Protein AF-A0A971L5E1-F1 (afdb_monomer)

Solvent-accessible surface area (backbone atoms only — not comparable to full-atom values): 22715 Å² total; per-residue (Å²): 130,87,77,64,53,75,28,42,37,50,71,47,79,47,76,32,24,49,73,76,76,32,51,41,47,62,50,49,28,54,58,68,31,31,83,95,31,54,86,52,80,28,72,75,48,69,54,69,46,54,74,58,79,73,54,94,43,67,69,58,48,29,46,50,39,60,70,50,38,57,49,85,36,69,54,27,36,36,40,40,36,60,46,72,64,86,52,59,68,68,59,47,50,52,52,48,50,54,48,50,60,59,70,32,30,42,91,85,80,56,31,42,18,32,35,40,36,21,35,32,24,41,80,89,78,64,35,80,28,30,34,43,35,40,29,38,50,44,37,54,82,84,68,76,45,57,63,80,43,40,48,38,69,57,30,90,91,48,56,74,81,26,6,42,50,64,64,75,76,51,71,66,53,44,50,51,52,51,49,52,51,35,52,49,54,26,50,54,54,34,51,53,30,47,77,70,61,43,57,57,35,54,36,45,79,65,72,74,79,87,85,72,84,70,42,76,59,68,45,77,64,54,45,49,51,54,58,70,65,66,63,85,46,68,63,59,51,44,52,49,51,50,54,48,52,55,50,51,54,48,55,47,57,53,53,50,54,53,50,52,48,54,51,50,53,51,50,51,60,56,66,68,58,68,78,76,81,73,83,76,82,79,83,83,82,85,86,85,88,86,90,90,83,89,81,87,85,83,86,83,87,84,87,86,87,89,90,88,80,84,85,76,80,85,77,79,79,84,74,87,75,85,58,74,68,67,57,52,53,55,50,54,49,51,51,52,50,52,53,51,51,51,53,49,53,51,52,50,50,54,50,53,51,52,50,52,51,51,51,52,52,52,52,54,54,67,73,65,65,77,90,81,80,84,84,80,87,81,83,87,134

Secondary structure (DSSP, 8-state):
-PPPPEEE--EEEEEE-GGGT--HHHHHHHHTT-GGGTT---EEEEEEE-PPTT-S-HHHHHHHHHHHS-TTS--EEEEEEE--TTS-HHHHHHHHHHHHHHHTB-TTT--EEEEEEEEE--TTT--S-EEEEEEEEEEE-S----HHHHTS---SSSGGGSPPPB---SHHHHHHHHHHHHHHHHHHHHHHHHHTT---EEETT----SS--SS----HHHHHHHHHTT--SHHHHHHHHHHHHHHHHHHHHHHHHHHHHHHHHHHHHHHS-PPPPPPPPPPPPPP----------------------PPP-PPPPPPPPPPHHHHHHHHHHHHHHHHHHHHHHHHHHHHHHHHHHHHHHHHHHHHT-------------

Mean predicted aligned error: 17.18 Å

Nearest PDB structures (foldseek):
  2ns6-assembly1_A  TM=8.583E-01  e=2.619E-15  Pseudomonas aeruginosa
  4ht4-assembly1_A  TM=7.214E-01  e=8.932E-09  Staphylococcus aureus
  8x5i-assembly1_B  TM=1.375E-01  e=2.615E+00  Bacillus cereus VD045
  8jqb-assembly1_D  TM=1.970E-01  e=6.848E+00  Bacillus cereus VD045
  8x5n-assembly1_B  TM=1.463E-01  e=3.533E+00  Bacillus cereus VD045

pLDDT: mean 73.47, std 22.01, range [30.3, 98.88]

Radius of gyration: 37.99 Å; Cα contacts (8 Å, |Δi|>4): 409; chains: 1; bounding box: 94×148×91 Å

Structure (mmCIF, N/CA/C/O backbone):
data_AF-A0A971L5E1-F1
#
_entry.id   AF-A0A971L5E1-F1
#
loop_
_atom_site.group_PDB
_atom_site.id
_atom_site.type_symbol
_atom_site.label_atom_id
_atom_site.label_alt_id
_atom_site.label_comp_id
_atom_site.label_asym_id
_atom_site.label_entity_id
_atom_site.label_seq_id
_atom_site.pdbx_PDB_ins_code
_atom_site.Cartn_x
_atom_site.Cartn_y
_atom_site.Cartn_z
_atom_site.occupancy
_atom_site.B_iso_or_equiv
_atom_site.auth_seq_id
_atom_site.auth_comp_id
_atom_site.auth_asym_id
_atom_site.auth_atom_id
_atom_site.pdbx_PDB_model_num
ATOM 1 N N . MET A 1 1 ? 30.028 -12.897 -9.255 1.00 38.03 1 MET A N 1
ATOM 2 C CA . MET A 1 1 ? 28.553 -12.871 -9.145 1.00 38.03 1 MET A CA 1
ATOM 3 C C . MET A 1 1 ? 28.079 -11.544 -9.712 1.00 38.03 1 MET A C 1
ATOM 5 O O . MET A 1 1 ? 28.410 -10.514 -9.139 1.00 38.03 1 MET A O 1
ATOM 9 N N . SER A 1 2 ? 27.428 -11.544 -10.879 1.00 39.53 2 SER A N 1
ATOM 10 C CA . SER A 1 2 ? 26.847 -10.317 -11.443 1.00 39.53 2 SER A CA 1
ATOM 11 C C . SER A 1 2 ? 25.752 -9.845 -10.485 1.00 39.53 2 SER A C 1
ATOM 13 O O . SER A 1 2 ? 24.862 -10.624 -10.151 1.00 39.53 2 SER A O 1
ATOM 15 N N . LYS A 1 3 ? 25.873 -8.628 -9.943 1.00 54.69 3 LYS A N 1
ATOM 16 C CA . LYS A 1 3 ? 24.846 -8.066 -9.061 1.00 54.69 3 LYS A CA 1
ATOM 17 C C . LYS A 1 3 ? 23.617 -7.780 -9.921 1.00 54.69 3 LYS A C 1
ATOM 19 O O . LYS A 1 3 ? 23.699 -6.971 -10.840 1.00 54.69 3 LYS A O 1
ATOM 24 N N . ASN A 1 4 ? 22.509 -8.456 -9.627 1.00 53.34 4 ASN A N 1
ATOM 25 C CA . ASN A 1 4 ? 21.219 -8.186 -10.252 1.00 53.34 4 ASN A CA 1
ATOM 26 C C . ASN A 1 4 ? 20.882 -6.696 -10.114 1.00 53.34 4 ASN A C 1
ATOM 28 O O . ASN A 1 4 ? 21.012 -6.147 -9.011 1.00 53.34 4 ASN A O 1
ATOM 32 N N . PRO A 1 5 ? 20.491 -6.021 -11.203 1.00 58.22 5 PRO A N 1
ATOM 33 C CA . PRO A 1 5 ? 20.280 -4.592 -11.156 1.00 58.22 5 PRO A CA 1
ATOM 34 C C . PRO A 1 5 ? 19.004 -4.275 -10.360 1.00 58.22 5 PRO A C 1
ATOM 36 O O . PRO A 1 5 ? 17.928 -4.832 -10.600 1.00 58.22 5 PRO A O 1
ATOM 39 N N . LYS A 1 6 ? 19.150 -3.402 -9.358 1.00 62.25 6 LYS A N 1
ATOM 40 C CA . LYS A 1 6 ? 18.051 -2.960 -8.497 1.00 62.25 6 LYS A CA 1
ATOM 41 C C . LYS A 1 6 ? 17.355 -1.754 -9.106 1.00 62.25 6 LYS A C 1
ATOM 43 O O . LYS A 1 6 ? 17.995 -0.831 -9.597 1.00 62.25 6 LYS A O 1
ATOM 48 N N . THR A 1 7 ? 16.040 -1.760 -9.008 1.00 60.38 7 THR A N 1
ATOM 49 C CA . THR A 1 7 ? 15.142 -0.723 -9.491 1.00 60.38 7 THR A CA 1
ATOM 50 C C . THR A 1 7 ? 14.460 -0.069 -8.298 1.00 60.38 7 THR A C 1
ATOM 52 O O . THR A 1 7 ? 14.102 -0.739 -7.325 1.00 60.38 7 THR A O 1
ATOM 55 N N . THR A 1 8 ? 14.312 1.253 -8.332 1.00 58.78 8 THR A N 1
ATOM 56 C CA . THR A 1 8 ? 13.736 1.973 -7.190 1.00 58.78 8 THR A CA 1
ATOM 57 C C . THR A 1 8 ? 12.223 1.907 -7.267 1.00 58.78 8 THR A C 1
ATOM 59 O O . THR A 1 8 ? 11.685 2.504 -8.174 1.00 58.78 8 THR A O 1
ATOM 62 N N . ALA A 1 9 ? 11.505 1.279 -6.344 1.00 70.50 9 ALA A N 1
ATOM 63 C CA . ALA A 1 9 ? 10.036 1.321 -6.326 1.00 70.50 9 ALA A CA 1
ATOM 64 C C . ALA A 1 9 ? 9.534 2.196 -5.166 1.00 70.50 9 ALA A C 1
ATOM 66 O O . ALA A 1 9 ? 10.263 2.423 -4.196 1.00 70.50 9 ALA A O 1
ATOM 67 N N . TYR A 1 10 ? 8.317 2.740 -5.263 1.00 81.75 10 TYR A N 1
ATOM 68 C CA . TYR A 1 10 ? 7.800 3.678 -4.267 1.00 81.75 10 TYR A CA 1
ATOM 69 C C . TYR A 1 10 ? 6.634 3.126 -3.439 1.00 81.75 10 TYR A C 1
ATOM 71 O O . TYR A 1 10 ? 5.693 2.527 -3.948 1.00 81.75 10 TYR A O 1
ATOM 79 N N . VAL A 1 11 ? 6.688 3.388 -2.129 1.00 86.56 11 VAL A N 1
ATOM 80 C CA . VAL A 1 11 ? 5.561 3.222 -1.204 1.00 86.56 11 VAL A CA 1
ATOM 81 C C . VAL A 1 11 ? 5.294 4.562 -0.533 1.00 86.56 11 VAL A C 1
ATOM 83 O O . VAL A 1 11 ? 6.176 5.111 0.137 1.00 86.56 11 VAL A O 1
ATOM 86 N N . ARG A 1 12 ? 4.069 5.078 -0.668 1.00 88.25 12 ARG A N 1
ATOM 87 C CA . ARG A 1 12 ? 3.572 6.214 0.122 1.00 88.25 12 ARG A CA 1
ATOM 88 C C . ARG A 1 12 ? 2.619 5.722 1.185 1.00 88.25 12 ARG A C 1
ATOM 90 O O . ARG A 1 12 ? 1.720 4.941 0.903 1.00 88.25 12 ARG A O 1
ATOM 97 N N . VAL A 1 13 ? 2.747 6.287 2.378 1.00 92.62 13 VAL A N 1
ATOM 98 C CA . VAL A 1 13 ? 1.815 6.045 3.475 1.00 92.62 13 VAL A CA 1
ATOM 99 C C . VAL A 1 13 ? 1.166 7.362 3.876 1.00 92.62 13 VAL A C 1
ATOM 101 O O . VAL A 1 13 ? 1.862 8.307 4.240 1.00 92.62 13 VAL A O 1
ATOM 104 N N . THR A 1 14 ? -0.164 7.434 3.819 1.00 93.88 14 THR A N 1
ATOM 105 C CA . THR A 1 14 ? -0.931 8.649 4.141 1.00 93.88 14 THR A CA 1
ATOM 106 C C . THR A 1 14 ? -2.005 8.348 5.178 1.00 93.88 14 THR A C 1
ATOM 108 O O . THR A 1 14 ? -2.710 7.351 5.077 1.00 93.88 14 THR A O 1
ATOM 111 N N . ALA A 1 15 ? -2.145 9.209 6.187 1.00 95.06 15 ALA A N 1
ATOM 112 C CA . ALA A 1 15 ? -3.215 9.111 7.178 1.00 95.06 15 ALA A CA 1
ATOM 113 C C . ALA A 1 15 ? -4.373 10.052 6.819 1.00 95.06 15 ALA A C 1
ATOM 115 O O . ALA A 1 15 ? -4.159 11.251 6.641 1.00 95.06 15 ALA A O 1
ATOM 116 N N . GLY A 1 16 ? -5.594 9.523 6.773 1.00 95.62 16 GLY A N 1
ATOM 117 C CA . GLY A 1 16 ? -6.815 10.309 6.631 1.00 95.62 16 GLY A CA 1
ATOM 118 C C . GLY A 1 16 ? -7.362 10.736 7.988 1.00 95.62 16 GLY A C 1
ATOM 119 O O . GLY A 1 16 ? -7.570 9.899 8.865 1.00 95.62 16 GLY A O 1
ATOM 120 N N . GLN A 1 17 ? -7.595 12.036 8.175 1.00 94.94 17 GLN A N 1
ATOM 121 C CA . GLN A 1 17 ? -8.186 12.604 9.389 1.00 94.94 17 GLN A CA 1
ATOM 122 C C . GLN A 1 17 ? -9.290 13.593 9.017 1.00 94.94 17 GLN A C 1
ATOM 124 O O . GLN A 1 17 ? -9.082 14.462 8.164 1.00 94.94 17 GLN A O 1
ATOM 129 N N . LYS A 1 18 ? -10.425 13.524 9.720 1.00 93.69 18 LYS A N 1
ATOM 130 C CA . LYS A 1 18 ? -11.577 14.401 9.465 1.00 93.69 18 LYS A CA 1
ATOM 131 C C . LYS A 1 18 ? -11.258 15.871 9.712 1.00 93.69 18 LYS A C 1
ATOM 133 O O . LYS A 1 18 ? -11.663 16.723 8.933 1.00 93.69 18 LYS A O 1
ATOM 138 N N . SER A 1 19 ? -10.461 16.174 10.736 1.00 93.88 19 SER A N 1
ATOM 139 C CA . SER A 1 19 ? -10.018 17.545 11.023 1.00 93.88 19 SER A CA 1
ATOM 140 C C . SER A 1 19 ? -9.143 18.166 9.931 1.00 93.88 19 SER A C 1
ATOM 142 O O . SER A 1 19 ? -8.978 19.381 9.911 1.00 93.88 19 SER A O 1
ATOM 144 N N . LYS A 1 20 ? -8.609 17.355 9.010 1.00 93.94 20 LYS A N 1
ATOM 145 C CA . LYS A 1 20 ? -7.872 17.801 7.819 1.00 93.94 20 LYS A CA 1
ATOM 146 C C . LYS A 1 20 ? -8.715 17.737 6.539 1.00 93.94 20 LYS A C 1
ATOM 148 O O . LYS A 1 20 ? -8.170 17.835 5.447 1.00 93.94 20 LYS A O 1
ATOM 153 N N . GLY A 1 21 ? -10.029 17.541 6.664 1.00 93.56 21 GLY A N 1
ATOM 154 C CA . GLY A 1 21 ? -10.948 17.447 5.529 1.00 93.56 21 GLY A CA 1
ATOM 155 C C . GLY A 1 21 ? -10.893 16.114 4.778 1.00 93.56 21 GLY A C 1
ATOM 156 O O . GLY A 1 21 ? -11.363 16.040 3.647 1.00 93.56 21 GLY A O 1
ATOM 157 N N . HIS A 1 22 ? -10.322 15.059 5.368 1.00 94.44 22 HIS A N 1
ATOM 158 C CA . HIS A 1 22 ? -10.293 13.728 4.759 1.00 94.44 22 HIS A CA 1
ATOM 159 C C . HIS A 1 22 ? -11.349 12.814 5.382 1.00 94.44 22 HIS A C 1
ATOM 161 O O . HIS A 1 22 ? -11.395 12.667 6.604 1.00 94.44 22 HIS A O 1
ATOM 167 N N . THR A 1 23 ? -12.134 12.150 4.536 1.00 96.62 23 THR A N 1
ATOM 168 C CA . THR A 1 23 ? -13.132 11.145 4.932 1.00 96.62 23 THR A CA 1
ATOM 169 C C . THR A 1 23 ? -12.812 9.800 4.276 1.00 96.62 23 THR A C 1
ATOM 171 O O . THR A 1 23 ? -12.255 9.754 3.171 1.00 96.62 23 THR A O 1
ATOM 174 N N . ALA A 1 24 ? -13.097 8.704 4.975 1.00 97.44 24 ALA A N 1
ATOM 175 C CA . ALA A 1 24 ? -12.885 7.351 4.482 1.00 97.44 24 ALA A CA 1
ATOM 176 C C . ALA A 1 24 ? -13.789 7.062 3.280 1.00 97.44 24 ALA A C 1
ATOM 178 O O . ALA A 1 24 ? -13.297 6.596 2.256 1.00 97.44 24 ALA A O 1
ATOM 179 N N . GLY A 1 25 ? -15.071 7.426 3.353 1.00 97.06 25 GLY A N 1
ATOM 180 C CA . GLY A 1 25 ? -16.035 7.249 2.271 1.00 97.06 25 GLY A CA 1
ATOM 181 C C . GLY A 1 25 ? -15.588 7.912 0.966 1.00 97.06 25 GLY A C 1
ATOM 182 O O . GLY A 1 25 ? -15.544 7.250 -0.069 1.00 97.06 25 GLY A O 1
ATOM 183 N N . GLN A 1 26 ? -15.150 9.180 1.004 1.00 96.75 26 GLN A N 1
ATOM 184 C CA . GLN A 1 26 ? -14.649 9.854 -0.204 1.00 96.75 26 GLN A CA 1
ATOM 185 C C . GLN A 1 26 ? -13.356 9.228 -0.731 1.00 96.75 26 GLN A C 1
ATOM 187 O O . GLN A 1 26 ? -13.166 9.164 -1.945 1.00 96.75 26 GLN A O 1
ATOM 192 N N . LYS A 1 27 ? -12.455 8.772 0.151 1.00 98.12 27 LYS A N 1
ATOM 193 C CA . LYS A 1 27 ? -11.235 8.072 -0.274 1.00 98.12 27 LYS A CA 1
ATOM 194 C C . LYS A 1 27 ? -11.577 6.756 -0.974 1.00 98.12 27 LYS A C 1
ATOM 196 O O . LYS A 1 27 ? -11.005 6.485 -2.027 1.00 98.12 27 LYS A O 1
ATOM 201 N N . ILE A 1 28 ? -12.510 5.977 -0.433 1.00 98.50 28 ILE A N 1
ATOM 202 C CA . ILE A 1 28 ? -12.996 4.743 -1.056 1.00 98.50 28 ILE A CA 1
ATOM 203 C C . ILE A 1 28 ? -13.626 5.030 -2.415 1.00 98.50 28 ILE A C 1
ATOM 205 O O . ILE A 1 28 ? -13.216 4.433 -3.408 1.00 98.50 28 ILE A O 1
ATOM 209 N N . ASP A 1 29 ? -14.548 5.990 -2.498 1.00 97.75 29 ASP A N 1
ATOM 210 C CA . ASP A 1 29 ? -15.163 6.353 -3.775 1.00 97.75 29 ASP A CA 1
ATOM 211 C C . ASP A 1 29 ? -14.103 6.826 -4.793 1.00 97.75 29 ASP A C 1
ATOM 213 O O . ASP A 1 29 ? -14.195 6.509 -5.978 1.00 97.75 29 ASP A O 1
ATOM 217 N N . TYR A 1 30 ? -13.054 7.527 -4.346 1.00 97.62 30 TYR A N 1
ATOM 218 C CA . TYR A 1 30 ? -11.946 7.955 -5.202 1.00 97.62 30 TYR A CA 1
ATOM 219 C C . TYR A 1 30 ? -11.146 6.783 -5.782 1.00 97.62 30 TYR A C 1
ATOM 221 O O . TYR A 1 30 ? -10.886 6.766 -6.992 1.00 97.62 30 TYR A O 1
ATOM 229 N N . ILE A 1 31 ? -10.745 5.817 -4.945 1.00 98.00 31 ILE A N 1
ATOM 230 C CA . ILE A 1 31 ? -9.944 4.672 -5.405 1.00 98.00 31 ILE A CA 1
ATOM 231 C C . ILE A 1 31 ? -10.792 3.697 -6.228 1.00 98.00 31 ILE A C 1
ATOM 233 O O . ILE A 1 31 ? -10.294 3.128 -7.188 1.00 98.00 31 ILE A O 1
ATOM 237 N N . LEU A 1 32 ? -12.086 3.558 -5.934 1.00 98.25 32 LEU A N 1
ATOM 238 C CA . LEU A 1 32 ? -12.987 2.667 -6.671 1.00 98.25 32 LEU A CA 1
ATOM 239 C C . LEU A 1 32 ? -13.618 3.324 -7.907 1.00 98.25 32 LEU A C 1
ATOM 241 O O . LEU A 1 32 ? -14.425 2.691 -8.582 1.00 98.25 32 LEU A O 1
ATOM 245 N N . ARG A 1 33 ? -13.295 4.592 -8.201 1.00 97.62 33 ARG A N 1
ATOM 246 C CA . ARG A 1 33 ? -13.917 5.372 -9.291 1.00 97.62 33 ARG A CA 1
ATOM 247 C C . ARG A 1 33 ? -15.447 5.412 -9.182 1.00 97.62 33 ARG A C 1
ATOM 249 O O . ARG A 1 33 ? -16.174 5.295 -10.163 1.00 97.62 33 ARG A O 1
ATOM 256 N N . GLN A 1 34 ? -15.953 5.585 -7.966 1.00 95.62 34 GLN A N 1
ATOM 257 C CA . GLN A 1 34 ? -17.381 5.641 -7.654 1.00 95.62 34 GLN A CA 1
ATOM 258 C C . GLN A 1 34 ? -17.829 7.074 -7.335 1.00 95.62 34 GLN A C 1
ATOM 260 O O . GLN A 1 34 ? -17.025 8.003 -7.233 1.00 95.62 34 GLN A O 1
ATOM 265 N N . GLY A 1 35 ? -19.147 7.275 -7.231 1.00 94.94 35 GLY A N 1
ATOM 266 C CA . GLY A 1 35 ? -19.740 8.577 -6.914 1.00 94.94 35 GLY A CA 1
ATOM 267 C C . GLY A 1 35 ? -19.268 9.697 -7.851 1.00 94.94 35 GLY A C 1
ATOM 268 O O . GLY A 1 35 ? -19.387 9.590 -9.073 1.00 94.94 35 GLY A O 1
ATOM 269 N N . ALA A 1 36 ? -18.704 10.757 -7.270 1.00 93.12 36 ALA A N 1
ATOM 270 C CA . ALA A 1 36 ? -18.175 11.908 -8.003 1.00 93.12 36 ALA A CA 1
ATOM 271 C C . ALA A 1 36 ? -16.959 11.575 -8.892 1.00 93.12 36 ALA A C 1
ATOM 273 O O . ALA A 1 36 ? -16.613 12.362 -9.769 1.00 93.12 36 ALA A O 1
ATOM 274 N N . PHE A 1 37 ? -16.318 10.418 -8.702 1.00 94.62 37 PHE A N 1
ATOM 275 C CA . PHE A 1 37 ? -15.079 10.029 -9.383 1.00 94.62 37 PHE A CA 1
ATOM 276 C C . PHE A 1 37 ? -15.283 9.044 -10.540 1.00 94.62 37 PHE A C 1
ATOM 278 O O . PHE A 1 37 ? -14.298 8.599 -11.122 1.00 94.62 37 PHE A O 1
ATOM 285 N N . LYS A 1 38 ? -16.534 8.748 -10.922 1.00 95.62 38 LYS A N 1
ATOM 286 C CA . LYS A 1 38 ? -16.877 7.859 -12.054 1.00 95.62 38 LYS A CA 1
ATOM 287 C C . LYS A 1 38 ? -16.303 8.289 -13.405 1.00 95.62 38 LYS A C 1
ATOM 289 O O . LYS A 1 38 ? -16.188 7.472 -14.303 1.00 95.62 38 LYS A O 1
ATOM 294 N N . HIS A 1 39 ? -15.966 9.569 -13.550 1.00 93.44 39 HIS A N 1
ATOM 295 C CA . HIS A 1 39 ? -15.365 10.128 -14.762 1.00 93.44 39 HIS A CA 1
ATOM 296 C C . HIS A 1 39 ? -13.853 9.867 -14.871 1.00 93.44 39 HIS A C 1
ATOM 298 O O . HIS A 1 39 ? -13.241 10.262 -15.858 1.00 93.44 39 HIS A O 1
ATOM 304 N N . LYS A 1 40 ? -13.221 9.303 -13.833 1.00 90.38 40 LYS A N 1
ATOM 305 C CA . LYS A 1 40 ? -11.793 8.985 -13.840 1.00 90.38 40 LYS A CA 1
ATOM 306 C C . LYS A 1 40 ? -11.593 7.534 -14.267 1.00 90.38 40 LYS A C 1
ATOM 308 O O . LYS A 1 40 ? -12.130 6.628 -13.636 1.00 90.38 40 LYS A O 1
ATOM 313 N N . ASP A 1 41 ? -10.736 7.334 -15.256 1.00 93.25 41 ASP A N 1
ATOM 314 C CA . ASP A 1 41 ? -10.382 6.008 -15.757 1.00 93.25 41 ASP A CA 1
ATOM 315 C C . ASP A 1 41 ? -9.293 5.324 -14.908 1.00 93.25 41 ASP A C 1
ATOM 317 O O . ASP A 1 41 ? -8.817 5.841 -13.886 1.00 93.25 41 ASP A O 1
ATOM 321 N N . GLY A 1 42 ? -8.883 4.140 -15.361 1.00 93.94 42 GLY A N 1
ATOM 322 C CA . GLY A 1 42 ? -7.679 3.458 -14.897 1.00 93.94 42 GLY A CA 1
ATOM 323 C C . GLY A 1 42 ? -7.878 2.509 -13.723 1.00 93.94 42 GLY A C 1
ATOM 324 O O . GLY A 1 42 ? -6.889 2.001 -13.219 1.00 93.94 42 GLY A O 1
ATOM 325 N N . LEU A 1 43 ? -9.113 2.245 -13.284 1.00 97.88 43 LEU A N 1
ATOM 326 C CA . LEU A 1 43 ? -9.386 1.142 -12.358 1.00 97.88 43 LEU A CA 1
ATOM 327 C C . LEU A 1 43 ? -9.267 -0.192 -13.101 1.00 97.88 43 LEU A C 1
ATOM 329 O O . LEU A 1 43 ? -9.979 -0.408 -14.078 1.00 97.88 43 LEU A O 1
ATOM 333 N N . VAL A 1 44 ? -8.389 -1.073 -12.625 1.00 97.81 44 VAL A N 1
ATOM 334 C CA . VAL A 1 44 ? -8.173 -2.410 -13.198 1.00 97.81 44 VAL A CA 1
ATOM 335 C C . VAL A 1 44 ? -8.894 -3.470 -12.377 1.00 97.81 44 VAL A C 1
ATOM 337 O O . VAL A 1 44 ? -9.631 -4.283 -12.922 1.00 97.81 44 VAL A O 1
ATOM 340 N N . ALA A 1 45 ? -8.696 -3.443 -11.062 1.00 98.44 45 ALA A N 1
ATOM 341 C CA . ALA A 1 45 ? -9.309 -4.376 -10.128 1.00 98.44 45 ALA A CA 1
ATOM 342 C C . ALA A 1 45 ? -9.543 -3.693 -8.783 1.00 98.44 45 ALA A C 1
ATOM 344 O O . ALA A 1 45 ? -8.914 -2.682 -8.463 1.00 98.44 45 ALA A O 1
ATOM 345 N N . SER A 1 46 ? -10.429 -4.265 -7.980 1.00 98.62 46 SER A N 1
ATOM 346 C CA . SER A 1 46 ? -10.677 -3.828 -6.612 1.00 98.62 46 SER A CA 1
ATOM 347 C C . SER A 1 46 ? -11.139 -4.992 -5.762 1.00 98.62 46 SER A C 1
ATOM 349 O O . SER A 1 46 ? -11.824 -5.878 -6.269 1.00 98.62 46 SER A O 1
ATOM 351 N N . GLY A 1 47 ? -10.853 -4.926 -4.470 1.00 98.56 47 GLY A N 1
ATOM 352 C CA . GLY A 1 47 ? -11.303 -5.915 -3.506 1.00 98.56 47 GLY A CA 1
ATOM 353 C C . GLY A 1 47 ? -11.432 -5.32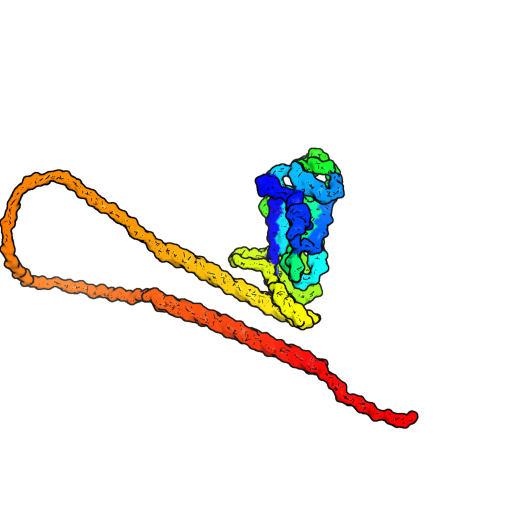1 -2.112 1.00 98.56 47 GLY A C 1
ATOM 354 O O . GLY A 1 47 ? -11.149 -4.144 -1.868 1.00 98.56 47 GLY A O 1
ATOM 355 N N . ALA A 1 48 ? -11.918 -6.144 -1.197 1.00 98.75 48 ALA A N 1
ATOM 356 C CA . ALA A 1 48 ? -12.230 -5.760 0.164 1.00 98.75 48 ALA A CA 1
ATOM 357 C C . ALA A 1 48 ? -12.117 -6.980 1.070 1.00 98.75 48 ALA A C 1
ATOM 359 O O . ALA A 1 48 ? -12.448 -8.086 0.655 1.00 98.75 48 ALA A O 1
ATOM 360 N N . GLY A 1 49 ? -11.721 -6.776 2.321 1.00 98.56 49 GLY A N 1
ATOM 361 C CA . GLY A 1 49 ? -11.604 -7.879 3.265 1.00 98.56 49 GLY A CA 1
ATOM 362 C C . GLY A 1 49 ? -11.701 -7.431 4.710 1.00 98.56 49 GLY A C 1
ATOM 363 O O . GLY A 1 49 ? -11.799 -6.235 5.011 1.00 98.56 49 GLY A O 1
ATOM 364 N N . ASN A 1 50 ? -11.706 -8.420 5.604 1.00 98.31 50 ASN A N 1
ATOM 365 C CA . ASN A 1 50 ? -11.747 -8.225 7.051 1.00 98.31 50 ASN A CA 1
ATOM 366 C C . ASN A 1 50 ? -12.893 -7.297 7.500 1.00 98.31 50 ASN A C 1
ATOM 368 O O . ASN A 1 50 ? -12.682 -6.412 8.330 1.00 98.31 50 ASN A O 1
ATOM 372 N N . LEU A 1 51 ? -14.097 -7.456 6.940 1.00 97.69 51 LEU A N 1
ATOM 373 C CA . LEU A 1 51 ? -15.266 -6.738 7.450 1.00 97.69 51 LEU A CA 1
ATOM 374 C C . LEU A 1 51 ? -15.541 -7.215 8.887 1.00 97.69 51 LEU A C 1
ATOM 376 O O . LEU A 1 51 ? -15.668 -8.424 9.082 1.00 97.69 51 LEU A O 1
ATOM 380 N N . PRO A 1 52 ? -15.587 -6.330 9.898 1.00 96.06 52 PRO A N 1
ATOM 381 C CA . PRO A 1 52 ? -15.901 -6.761 11.253 1.00 96.06 52 PRO A CA 1
ATOM 382 C C . PRO A 1 52 ? -17.358 -7.216 11.362 1.00 96.06 52 PRO A C 1
ATOM 384 O O . PRO A 1 52 ? -18.226 -6.721 10.641 1.00 96.06 52 PRO A O 1
ATOM 387 N N . ASN A 1 53 ? -17.633 -8.116 12.304 1.00 92.00 53 ASN A N 1
ATOM 388 C CA . ASN A 1 53 ? -19.004 -8.503 12.637 1.00 92.00 53 ASN A CA 1
ATOM 389 C C . ASN A 1 53 ? -19.826 -7.276 13.070 1.00 92.00 53 ASN A C 1
ATOM 391 O O . ASN A 1 53 ? -19.285 -6.337 13.657 1.00 92.00 53 ASN A O 1
ATOM 395 N N . GLY A 1 54 ? -21.127 -7.300 12.778 1.00 91.38 54 GLY A N 1
ATOM 396 C CA . GLY A 1 54 ? -22.053 -6.196 13.053 1.00 91.38 54 GLY A CA 1
ATOM 397 C C . GLY A 1 54 ? -22.188 -5.183 11.911 1.00 91.38 54 GLY A C 1
ATOM 398 O O . GLY A 1 54 ? -23.076 -4.341 11.965 1.00 91.38 54 GLY A O 1
ATOM 399 N N . PHE A 1 55 ? -21.360 -5.271 10.864 1.00 95.88 55 PHE A N 1
ATOM 400 C CA . PHE A 1 55 ? -21.481 -4.438 9.666 1.00 95.88 55 PHE A CA 1
ATOM 401 C C . PHE A 1 55 ? -22.037 -5.241 8.486 1.00 95.88 55 PHE A C 1
ATOM 403 O O . PHE A 1 55 ? -21.583 -6.348 8.209 1.00 95.88 55 PHE A O 1
ATOM 410 N N . ASP A 1 56 ? -22.962 -4.644 7.739 1.00 96.19 56 ASP A N 1
ATOM 411 C CA . ASP A 1 56 ? -23.601 -5.241 6.563 1.00 96.19 56 ASP A CA 1
ATOM 412 C C . ASP A 1 56 ? -22.646 -5.316 5.365 1.00 96.19 56 ASP A C 1
ATOM 414 O O . ASP A 1 56 ? -22.696 -6.242 4.558 1.00 96.19 56 ASP A O 1
ATOM 418 N N . ASN A 1 57 ? -21.807 -4.290 5.193 1.00 97.50 57 ASN A N 1
ATOM 419 C CA . ASN A 1 57 ? -20.839 -4.186 4.103 1.00 97.50 57 ASN A CA 1
ATOM 420 C C . ASN A 1 57 ? -19.776 -3.113 4.394 1.00 97.50 57 ASN A C 1
ATOM 422 O O . ASN A 1 57 ? -19.937 -2.255 5.267 1.00 97.50 57 ASN A O 1
ATOM 426 N N . HIS A 1 58 ? -18.695 -3.100 3.608 1.00 98.19 58 HIS A N 1
ATOM 427 C CA . HIS A 1 58 ? -17.624 -2.110 3.764 1.00 98.19 58 HIS A CA 1
ATOM 428 C C . HIS A 1 58 ? -18.092 -0.668 3.564 1.00 98.19 58 HIS A C 1
ATOM 430 O O . HIS A 1 58 ? -17.565 0.224 4.220 1.00 98.19 58 HIS A O 1
ATOM 436 N N . ARG A 1 59 ? -19.081 -0.401 2.701 1.00 96.31 59 ARG A N 1
ATOM 437 C CA . ARG A 1 59 ? -19.590 0.968 2.506 1.00 96.31 59 ARG A CA 1
ATOM 438 C C . ARG A 1 59 ? -20.189 1.515 3.801 1.00 96.31 59 ARG A C 1
ATOM 440 O O . ARG A 1 59 ? -19.822 2.623 4.190 1.00 96.31 59 ARG A O 1
ATOM 447 N N . GLN A 1 60 ? -21.011 0.724 4.490 1.00 97.38 60 GLN A N 1
ATOM 448 C CA . GLN A 1 60 ? -21.522 1.070 5.817 1.00 97.38 60 GLN A CA 1
ATOM 449 C C . GLN A 1 60 ? -20.375 1.238 6.824 1.00 97.38 60 GLN A C 1
ATOM 451 O O . GLN A 1 60 ? -20.351 2.222 7.556 1.00 97.38 60 GLN A O 1
ATOM 456 N N . TYR A 1 61 ? -19.375 0.348 6.823 1.00 98.25 61 TYR A N 1
ATOM 457 C CA . TYR A 1 61 ? -18.215 0.461 7.717 1.00 98.25 61 TYR A CA 1
ATOM 458 C C . TYR A 1 61 ? -17.465 1.798 7.571 1.00 98.25 61 TYR A C 1
ATOM 460 O O . TYR A 1 61 ? -17.128 2.447 8.566 1.00 98.25 61 TYR A O 1
ATOM 468 N N . TRP A 1 62 ? -17.210 2.247 6.338 1.00 98.00 62 TRP A N 1
ATOM 469 C CA . TRP A 1 62 ? -16.514 3.516 6.097 1.00 98.00 62 TRP A CA 1
ATOM 470 C C . TRP A 1 62 ? -17.390 4.736 6.394 1.00 98.00 62 TRP A C 1
ATOM 472 O O . TRP A 1 62 ? -16.869 5.724 6.906 1.00 98.00 62 TRP A O 1
ATOM 482 N N . GLN A 1 63 ? -18.705 4.656 6.162 1.00 96.38 63 GLN A N 1
ATOM 483 C CA . GLN A 1 63 ? -19.655 5.687 6.601 1.00 96.38 63 GLN A CA 1
ATOM 484 C C . GLN A 1 63 ? -19.652 5.822 8.129 1.00 96.38 63 GLN A C 1
ATOM 486 O O . GLN A 1 63 ? -19.417 6.908 8.651 1.00 96.38 63 GLN A O 1
ATOM 491 N N . MET A 1 64 ? -19.768 4.706 8.849 1.00 96.94 64 MET A N 1
ATOM 492 C CA . MET A 1 64 ? -19.716 4.677 10.313 1.00 96.94 64 MET A CA 1
ATOM 493 C C . MET A 1 64 ? -18.357 5.144 10.857 1.00 96.94 64 MET A C 1
ATOM 495 O O . MET A 1 64 ? -18.294 5.816 11.886 1.00 96.94 64 MET A O 1
ATOM 499 N N . THR A 1 65 ? -17.257 4.862 10.148 1.00 96.56 65 THR A N 1
ATOM 500 C CA . THR A 1 65 ? -15.937 5.433 10.467 1.00 96.56 65 THR A CA 1
ATOM 501 C C . THR A 1 65 ? -15.991 6.963 10.414 1.00 96.56 65 THR A C 1
ATOM 503 O O . THR A 1 65 ? -15.542 7.640 11.343 1.00 96.56 65 THR A O 1
ATOM 506 N N . ASP A 1 66 ? -16.556 7.520 9.343 1.00 96.44 66 ASP A N 1
ATOM 507 C CA . ASP A 1 66 ? -16.669 8.964 9.146 1.00 96.44 66 ASP A CA 1
ATOM 508 C C . ASP A 1 66 ? -17.649 9.632 10.110 1.00 96.44 66 ASP A C 1
ATOM 510 O O . ASP A 1 66 ? -17.439 10.784 10.487 1.00 96.44 66 ASP A O 1
ATOM 514 N N . GLU A 1 67 ? -18.660 8.923 10.588 1.00 96.12 67 GLU A N 1
ATOM 515 C CA . GLU A 1 67 ? -19.622 9.435 11.563 1.00 96.12 67 GLU A CA 1
ATOM 516 C C . GLU A 1 67 ? -19.054 9.385 12.988 1.00 96.12 67 GLU A C 1
ATOM 518 O O . GLU A 1 67 ? -19.049 10.395 13.698 1.00 96.12 67 GLU A O 1
ATOM 523 N N . HIS A 1 68 ? -18.465 8.254 13.388 1.00 95.75 68 HIS A N 1
ATOM 524 C CA . HIS A 1 68 ? -18.189 7.961 14.798 1.00 95.75 68 HIS A CA 1
ATOM 525 C C . HIS A 1 68 ? -16.728 8.100 15.240 1.00 95.75 68 HIS A C 1
ATOM 527 O O . HIS A 1 68 ? -16.477 8.255 16.439 1.00 95.75 68 HIS A O 1
ATOM 533 N N . GLU A 1 69 ? -15.736 8.101 14.339 1.00 94.94 69 GLU A N 1
ATOM 534 C CA . GLU A 1 69 ? -14.364 8.419 14.762 1.00 94.94 69 GLU A CA 1
ATOM 535 C C . GLU A 1 69 ? -14.257 9.865 15.263 1.00 94.94 69 GLU A C 1
ATOM 537 O O . GLU A 1 69 ? -14.918 10.779 14.779 1.00 94.94 69 GLU A O 1
ATOM 542 N N . ARG A 1 70 ? -13.367 10.144 16.214 1.00 93.25 70 ARG A N 1
ATOM 543 C CA . ARG A 1 70 ? -13.116 11.539 16.625 1.00 93.25 70 ARG A CA 1
ATOM 544 C C . ARG A 1 70 ? -12.446 12.328 15.489 1.00 93.25 70 ARG A C 1
ATOM 546 O O . ARG A 1 70 ? -11.657 11.772 14.730 1.00 93.25 70 ARG A O 1
ATOM 553 N N . ALA A 1 71 ? -12.663 13.644 15.422 1.00 92.56 71 ALA A N 1
ATOM 554 C CA . ALA A 1 71 ? -12.160 14.483 14.324 1.00 92.56 71 ALA A CA 1
ATOM 555 C C . ALA A 1 71 ? -10.637 14.365 14.076 1.00 92.56 71 ALA A C 1
ATOM 557 O O . ALA A 1 71 ? -10.195 14.283 12.935 1.00 92.56 71 ALA A O 1
ATOM 558 N N . ASN A 1 72 ? -9.844 14.296 15.153 1.00 91.19 72 ASN A N 1
ATOM 559 C CA . ASN A 1 72 ? -8.379 14.176 15.104 1.00 91.19 72 ASN A CA 1
ATOM 560 C C . ASN A 1 72 ? -7.866 12.721 15.081 1.00 91.19 72 ASN A C 1
ATOM 562 O O . ASN A 1 72 ? -6.657 12.490 15.157 1.00 91.19 72 ASN A O 1
ATOM 566 N N . SER A 1 73 ? -8.752 11.723 15.032 1.00 92.62 73 SER A N 1
ATOM 567 C CA . SER A 1 73 ? -8.355 10.321 14.853 1.00 92.62 73 SER A CA 1
ATOM 568 C C . SER A 1 73 ? -7.896 10.087 13.424 1.00 92.62 73 SER A C 1
ATOM 570 O O . SER A 1 73 ? -8.372 10.743 12.501 1.00 92.62 73 SER A O 1
ATOM 572 N N . VAL A 1 74 ? -7.031 9.095 13.233 1.00 95.00 74 VAL A N 1
ATOM 573 C CA . VAL A 1 74 ? -6.826 8.506 11.908 1.00 95.00 74 VAL A CA 1
ATOM 574 C C . VAL A 1 74 ? -8.066 7.675 11.581 1.00 95.00 74 VAL A C 1
ATOM 576 O O . VAL A 1 74 ? -8.312 6.667 12.243 1.00 95.00 74 VAL A O 1
ATOM 579 N N . ALA A 1 75 ? -8.872 8.135 10.627 1.00 95.81 75 ALA A N 1
ATOM 580 C CA . ALA A 1 75 ? -10.052 7.425 10.138 1.00 95.81 75 ALA A CA 1
ATOM 581 C C . ALA A 1 75 ? -9.634 6.211 9.296 1.00 95.81 75 ALA A C 1
ATOM 583 O O . ALA A 1 75 ? -10.128 5.105 9.491 1.00 95.81 75 ALA A O 1
ATOM 584 N N . PHE A 1 76 ? -8.643 6.407 8.427 1.00 97.69 76 PHE A N 1
ATOM 585 C CA . PHE A 1 76 ? -8.054 5.365 7.595 1.00 97.69 76 PHE A CA 1
ATOM 586 C C . PHE A 1 76 ? -6.570 5.644 7.361 1.00 97.69 76 PHE A C 1
ATOM 588 O O . PHE A 1 76 ? -6.107 6.785 7.487 1.00 97.69 76 PHE A O 1
ATOM 595 N N . ARG A 1 77 ? -5.829 4.616 6.953 1.00 97.44 77 ARG A N 1
ATOM 596 C CA . ARG A 1 77 ? -4.489 4.774 6.393 1.00 97.44 77 ARG A CA 1
ATOM 597 C C . ARG A 1 77 ? -4.441 4.205 4.988 1.00 97.44 77 ARG A C 1
ATOM 599 O O . ARG A 1 77 ? -4.899 3.097 4.756 1.00 97.44 77 ARG A O 1
ATOM 606 N N . GLU A 1 78 ? -3.880 4.978 4.074 1.00 98.00 78 GLU A N 1
ATOM 607 C CA . GLU A 1 78 ? -3.642 4.573 2.697 1.00 98.00 78 GLU A CA 1
ATOM 608 C C . GLU A 1 78 ? -2.176 4.179 2.521 1.00 98.00 78 GLU A C 1
ATOM 610 O O . GLU A 1 78 ? -1.279 4.952 2.874 1.00 98.00 78 GLU A O 1
ATOM 615 N N . PHE A 1 79 ? -1.957 3.002 1.948 1.00 97.06 79 PHE A N 1
ATOM 616 C CA . PHE A 1 79 ? -0.705 2.586 1.340 1.00 97.06 79 PHE A CA 1
ATOM 617 C C . PHE A 1 79 ? -0.879 2.681 -0.174 1.00 97.06 79 PHE A C 1
ATOM 619 O O . PHE A 1 79 ? -1.731 2.008 -0.745 1.00 97.06 79 PHE A O 1
ATOM 626 N N . LEU A 1 80 ? -0.096 3.546 -0.811 1.00 95.56 80 LEU A N 1
ATOM 627 C CA . LEU A 1 80 ? 0.050 3.581 -2.261 1.00 95.56 80 LEU A CA 1
ATOM 628 C C . LEU A 1 80 ? 1.341 2.850 -2.599 1.00 95.56 80 LEU A C 1
ATOM 630 O O . LEU A 1 80 ? 2.408 3.295 -2.171 1.00 95.56 80 LEU A O 1
ATOM 634 N N . ILE A 1 81 ? 1.231 1.741 -3.315 1.00 93.81 81 ILE A N 1
ATOM 635 C CA . ILE A 1 81 ? 2.333 0.817 -3.561 1.00 93.81 81 ILE A CA 1
ATOM 636 C C . ILE A 1 81 ? 2.491 0.645 -5.064 1.00 93.81 81 ILE A C 1
ATOM 638 O O . ILE A 1 81 ? 1.571 0.215 -5.753 1.00 93.81 81 ILE A O 1
ATOM 642 N N . ASP A 1 82 ? 3.667 0.988 -5.558 1.00 90.94 82 ASP A N 1
ATOM 643 C CA . ASP A 1 82 ? 4.076 0.757 -6.936 1.00 90.94 82 ASP A CA 1
ATOM 644 C C . ASP A 1 82 ? 4.162 -0.750 -7.246 1.00 90.94 82 ASP A C 1
ATOM 646 O O . ASP A 1 82 ? 4.776 -1.507 -6.492 1.00 90.94 82 ASP A O 1
ATOM 650 N N . LEU A 1 83 ? 3.590 -1.176 -8.375 1.00 89.12 83 LEU A N 1
ATOM 651 C CA . LEU A 1 83 ? 3.582 -2.571 -8.833 1.00 89.12 83 LEU A CA 1
ATOM 652 C C . LEU A 1 83 ? 4.405 -2.730 -10.126 1.00 89.12 83 LEU A C 1
ATOM 654 O O . LEU A 1 83 ? 4.564 -1.761 -10.873 1.00 89.12 83 LEU A O 1
ATOM 658 N N . PRO A 1 84 ? 4.956 -3.922 -10.414 1.00 82.69 84 PRO A N 1
ATOM 659 C CA . PRO A 1 84 ? 5.821 -4.123 -11.572 1.00 82.69 84 PRO A CA 1
ATOM 660 C C . PRO A 1 84 ? 5.029 -4.149 -12.889 1.00 82.69 84 PRO A C 1
ATOM 662 O O . PRO A 1 84 ? 4.169 -4.999 -13.120 1.00 82.69 84 PRO A O 1
ATOM 665 N N . ASP A 1 85 ? 5.385 -3.253 -13.808 1.00 78.50 85 ASP A N 1
ATOM 666 C CA . ASP A 1 85 ? 4.806 -3.186 -15.158 1.00 78.50 85 ASP A CA 1
ATOM 667 C C . ASP A 1 85 ? 5.216 -4.372 -16.062 1.00 78.50 85 ASP A C 1
ATOM 669 O O . ASP A 1 85 ? 4.525 -4.694 -17.030 1.00 78.50 85 ASP A O 1
ATOM 673 N N . HIS A 1 86 ? 6.321 -5.041 -15.722 1.00 72.38 86 HIS A N 1
ATOM 674 C CA . HIS A 1 86 ? 6.954 -6.097 -16.521 1.00 72.38 86 HIS A CA 1
ATOM 675 C C . HIS A 1 86 ? 6.350 -7.488 -16.324 1.00 72.38 86 HIS A C 1
ATOM 677 O O . HIS A 1 86 ? 6.569 -8.376 -17.145 1.00 72.38 86 HIS A O 1
ATOM 683 N N . LEU A 1 87 ? 5.611 -7.685 -15.232 1.00 76.56 87 LEU A N 1
ATOM 684 C CA . LEU A 1 87 ? 4.892 -8.930 -15.001 1.00 76.56 87 LEU A CA 1
ATOM 685 C C . LEU A 1 87 ? 3.591 -8.947 -15.820 1.00 76.56 87 LEU A C 1
ATOM 687 O O . LEU A 1 87 ? 3.056 -7.884 -16.158 1.00 76.56 87 LEU A O 1
ATOM 691 N N . PRO A 1 88 ? 3.040 -10.125 -16.145 1.00 82.94 88 PRO A N 1
ATOM 692 C CA . PRO A 1 88 ? 1.666 -10.226 -16.620 1.00 82.94 88 PRO A CA 1
ATOM 693 C C . PRO A 1 88 ? 0.692 -9.569 -15.636 1.00 82.94 88 PRO A C 1
ATOM 695 O O . PRO A 1 88 ? 0.914 -9.580 -14.428 1.00 82.94 88 PRO A O 1
ATOM 698 N N . MET A 1 89 ? -0.410 -9.004 -16.139 1.00 86.12 89 MET A N 1
ATOM 699 C CA . MET A 1 89 ? -1.389 -8.345 -15.267 1.00 86.12 89 MET A CA 1
ATOM 700 C C . MET A 1 89 ? -1.981 -9.314 -14.230 1.00 86.12 89 MET A C 1
ATOM 702 O O . MET A 1 89 ? -2.214 -8.890 -13.109 1.00 86.12 89 MET A O 1
ATOM 706 N N . SER A 1 90 ? -2.178 -10.595 -14.565 1.00 91.12 90 SER A N 1
ATOM 707 C CA . SER A 1 90 ? -2.673 -11.611 -13.619 1.00 91.12 90 SER A CA 1
ATOM 708 C C . SER A 1 90 ? -1.793 -11.721 -12.373 1.00 91.12 90 SER A C 1
ATOM 710 O O . SER A 1 90 ? -2.298 -11.554 -11.271 1.00 91.12 90 SER A O 1
ATOM 712 N N . GLU A 1 91 ? -0.479 -11.863 -12.554 1.00 89.19 91 GLU A N 1
ATOM 713 C CA . GLU A 1 91 ? 0.502 -11.914 -11.458 1.00 89.19 91 GLU A CA 1
ATOM 714 C C . GLU A 1 91 ? 0.476 -10.637 -10.617 1.00 89.19 91 GLU A C 1
ATOM 716 O O . GLU A 1 91 ? 0.592 -10.666 -9.398 1.00 89.19 91 GLU A O 1
ATOM 721 N N . VAL A 1 92 ? 0.299 -9.482 -11.268 1.00 91.50 92 VAL A N 1
ATOM 722 C CA . VAL A 1 92 ? 0.196 -8.200 -10.562 1.00 91.50 92 VAL A CA 1
ATOM 723 C C . VAL A 1 92 ? -1.065 -8.130 -9.704 1.00 91.50 92 VAL A C 1
ATOM 725 O O . VAL A 1 92 ? -1.021 -7.554 -8.618 1.00 91.50 92 VAL A O 1
ATOM 728 N N . LEU A 1 93 ? -2.184 -8.677 -10.181 1.00 96.50 93 LEU A N 1
ATOM 729 C CA . LEU A 1 93 ? -3.433 -8.706 -9.425 1.00 96.50 93 LEU A CA 1
ATOM 730 C C . LEU A 1 93 ? -3.350 -9.667 -8.237 1.00 96.50 93 LEU A C 1
ATOM 732 O O . LEU A 1 93 ? -3.760 -9.275 -7.147 1.00 96.50 93 LEU A O 1
ATOM 736 N N . GLU A 1 94 ? -2.763 -10.850 -8.423 1.00 96.12 94 GLU A N 1
ATOM 737 C CA . GLU A 1 94 ? -2.517 -11.812 -7.340 1.00 96.12 94 GLU A CA 1
ATOM 738 C C . GLU A 1 94 ? -1.594 -11.214 -6.271 1.00 96.12 94 GLU A C 1
ATOM 740 O O . GLU A 1 94 ? -1.936 -11.197 -5.090 1.00 96.12 94 GLU A O 1
ATOM 745 N N . LEU A 1 95 ? -0.486 -10.592 -6.686 1.00 94.75 95 LEU A N 1
ATOM 746 C CA . LEU A 1 95 ? 0.435 -9.916 -5.773 1.00 94.75 95 LEU A CA 1
ATOM 747 C C . LEU A 1 95 ? -0.245 -8.777 -5.006 1.00 94.75 95 LEU A C 1
ATOM 749 O O . LEU A 1 95 ? 0.019 -8.567 -3.822 1.00 94.75 95 LEU A O 1
ATOM 753 N N . ALA A 1 96 ? -1.113 -8.013 -5.673 1.00 97.50 96 ALA A N 1
ATOM 754 C CA . ALA A 1 96 ? -1.842 -6.921 -5.043 1.00 97.50 96 ALA A CA 1
ATOM 755 C C . ALA A 1 96 ? -2.856 -7.417 -4.001 1.00 97.50 96 ALA A C 1
ATOM 757 O O . ALA A 1 96 ? -2.990 -6.786 -2.951 1.00 97.50 96 ALA A O 1
ATOM 758 N N . GLU A 1 97 ? -3.552 -8.519 -4.280 1.00 98.00 97 GLU A N 1
ATOM 759 C CA . GLU A 1 97 ? -4.474 -9.166 -3.345 1.00 98.00 97 GLU A CA 1
ATOM 760 C C . GLU A 1 97 ? -3.720 -9.738 -2.137 1.00 98.00 97 GLU A C 1
ATOM 762 O O . GLU A 1 97 ? -4.032 -9.380 -1.000 1.00 98.00 97 GLU A O 1
ATOM 767 N N . GLU A 1 98 ? -2.646 -10.498 -2.367 1.00 97.38 98 GLU A N 1
ATOM 768 C CA . GLU A 1 98 ? -1.797 -11.052 -1.306 1.00 97.38 98 GLU A CA 1
ATOM 769 C C . GLU A 1 98 ? -1.200 -9.942 -0.421 1.00 97.38 98 GLU A C 1
ATOM 771 O O . GLU A 1 98 ? -1.234 -10.009 0.813 1.00 97.38 98 GLU A O 1
ATOM 776 N N . ALA A 1 99 ? -0.701 -8.862 -1.032 1.00 97.00 99 ALA A N 1
ATOM 777 C CA . ALA A 1 99 ? -0.214 -7.701 -0.295 1.00 97.00 99 ALA A CA 1
ATOM 778 C C . ALA A 1 99 ? -1.327 -7.018 0.510 1.00 97.00 99 ALA A C 1
ATOM 780 O O . ALA A 1 99 ? -1.096 -6.622 1.655 1.00 97.00 99 ALA A O 1
ATOM 781 N N . ALA A 1 100 ? -2.532 -6.877 -0.048 1.00 98.44 100 ALA A N 1
ATOM 782 C CA . ALA A 1 100 ? -3.664 -6.299 0.666 1.00 98.44 100 ALA A CA 1
ATOM 783 C C . ALA A 1 100 ? -4.039 -7.128 1.903 1.00 98.44 100 ALA A C 1
ATOM 785 O O . ALA A 1 100 ? -4.252 -6.552 2.975 1.00 98.44 100 ALA A O 1
ATOM 786 N N . GLU A 1 101 ? -4.060 -8.454 1.787 1.00 98.06 101 GLU A N 1
ATOM 787 C CA . GLU A 1 101 ? -4.345 -9.360 2.898 1.00 98.06 101 GLU A CA 1
ATOM 788 C C . GLU A 1 101 ? -3.278 -9.325 3.994 1.00 98.06 101 GLU A C 1
ATOM 790 O O . GLU A 1 101 ? -3.619 -9.285 5.181 1.00 98.06 101 GLU A O 1
ATOM 795 N N . GLU A 1 102 ? -1.997 -9.328 3.621 1.00 97.50 102 GLU A N 1
ATOM 796 C CA . GLU A 1 102 ? -0.892 -9.357 4.581 1.00 97.50 102 GLU A CA 1
ATOM 797 C C . GLU A 1 102 ? -0.752 -8.029 5.334 1.00 97.50 102 GLU A C 1
ATOM 799 O O . GLU A 1 102 ? -0.660 -8.001 6.564 1.00 97.50 102 GLU A O 1
ATOM 804 N N . ILE A 1 103 ? -0.783 -6.908 4.607 1.00 97.25 103 ILE A N 1
ATOM 805 C CA . ILE A 1 103 ? -0.613 -5.564 5.182 1.00 97.25 103 ILE A CA 1
ATOM 806 C C . ILE A 1 103 ? -1.791 -5.203 6.101 1.00 97.25 103 ILE A C 1
ATOM 808 O O . ILE A 1 103 ? -1.642 -4.404 7.031 1.00 97.25 103 ILE A O 1
ATOM 812 N N . SER A 1 104 ? -2.960 -5.806 5.877 1.00 98.06 104 SER A N 1
ATOM 813 C CA . SER A 1 104 ? -4.184 -5.56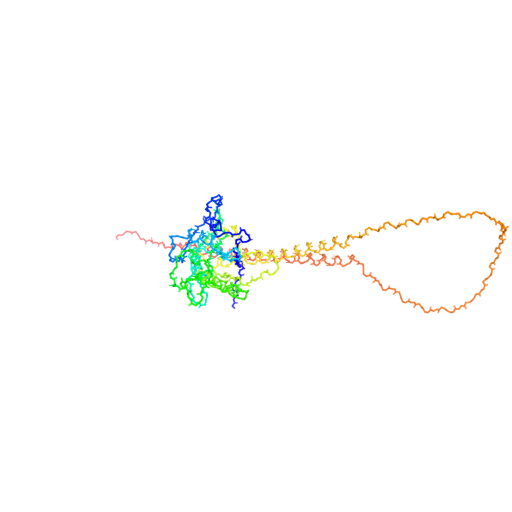6 6.651 1.00 98.06 104 SER A CA 1
ATOM 814 C C . SER A 1 104 ? -4.292 -6.441 7.905 1.00 98.06 104 SER A C 1
ATOM 816 O O . SER A 1 104 ? -5.389 -6.767 8.367 1.00 98.06 104 SER A O 1
ATOM 818 N N . ARG A 1 105 ? -3.145 -6.797 8.488 1.00 97.31 105 ARG A N 1
ATOM 819 C CA . ARG A 1 105 ? -3.023 -7.498 9.767 1.00 97.31 105 ARG A CA 1
ATOM 820 C C . ARG A 1 105 ? -2.115 -6.703 10.694 1.00 97.31 105 ARG A C 1
ATOM 822 O O . ARG A 1 105 ? -1.147 -6.074 10.266 1.00 97.31 105 ARG A O 1
ATOM 829 N N . ASN A 1 106 ? -2.410 -6.721 11.988 1.00 95.69 106 ASN A N 1
ATOM 830 C CA . ASN A 1 106 ? -1.491 -6.163 12.971 1.00 95.69 106 ASN A CA 1
ATOM 831 C C . ASN A 1 106 ? -0.161 -6.963 12.925 1.00 95.69 106 ASN A C 1
ATOM 833 O O . ASN A 1 106 ? -0.189 -8.193 12.983 1.00 95.69 106 ASN A O 1
ATOM 837 N N . PRO A 1 107 ? 1.005 -6.298 12.823 1.00 91.75 107 PRO A N 1
ATOM 838 C CA . PRO A 1 107 ? 2.293 -6.976 12.659 1.00 91.75 107 PRO A CA 1
ATOM 839 C C . PRO A 1 107 ? 2.731 -7.808 13.876 1.00 91.75 107 PRO A C 1
ATOM 841 O O . PRO A 1 107 ? 3.545 -8.711 13.722 1.00 91.75 107 PRO A O 1
ATOM 844 N N . GLU A 1 108 ? 2.215 -7.516 15.070 1.00 91.88 108 GLU A N 1
ATOM 845 C CA . GLU A 1 108 ? 2.584 -8.186 16.321 1.00 91.88 108 GLU A CA 1
ATOM 846 C C . GLU A 1 108 ? 1.634 -9.339 16.652 1.00 91.88 108 GLU A C 1
ATOM 848 O O . GLU A 1 108 ? 2.074 -10.459 16.897 1.00 91.88 108 GLU A O 1
ATOM 853 N N . ASN A 1 109 ? 0.324 -9.075 16.661 1.00 94.31 109 ASN A N 1
ATOM 854 C CA . ASN A 1 109 ? -0.684 -10.042 17.116 1.00 94.31 109 ASN A CA 1
ATOM 855 C C . ASN A 1 109 ? -1.543 -10.620 15.981 1.00 94.31 109 ASN A C 1
ATOM 857 O O . ASN A 1 109 ? -2.420 -11.440 16.241 1.00 94.31 109 ASN A O 1
ATOM 861 N N . ARG A 1 110 ? -1.307 -10.193 14.732 1.00 95.69 110 ARG A N 1
ATOM 862 C CA . ARG A 1 110 ? -2.019 -10.647 13.525 1.00 95.69 110 ARG A CA 1
ATOM 863 C C . ARG A 1 110 ? -3.527 -10.376 13.523 1.00 95.69 110 ARG A C 1
ATOM 865 O O . ARG A 1 110 ? -4.221 -10.896 12.649 1.00 95.69 110 ARG A O 1
ATOM 872 N N . ALA A 1 111 ? -4.025 -9.534 14.434 1.00 97.44 111 ALA A N 1
ATOM 873 C CA . ALA A 1 111 ? -5.416 -9.096 14.450 1.00 97.44 111 ALA A CA 1
ATOM 874 C C . ALA A 1 111 ? -5.805 -8.490 13.097 1.00 97.44 111 ALA A C 1
ATOM 876 O O . ALA A 1 111 ? -5.029 -7.749 12.485 1.00 97.44 111 ALA A O 1
ATOM 877 N N . LEU A 1 112 ? -7.010 -8.817 12.635 1.00 98.31 112 LEU A N 1
ATOM 878 C CA . LEU A 1 112 ? -7.504 -8.387 11.334 1.00 98.31 112 LEU A CA 1
ATOM 879 C C . LEU A 1 112 ? -7.855 -6.899 11.352 1.00 98.31 112 LEU A C 1
ATOM 881 O O . LEU A 1 112 ? -8.401 -6.384 12.332 1.00 98.31 112 LEU A O 1
ATOM 885 N N . LEU A 1 113 ? -7.570 -6.226 10.242 1.00 98.31 113 LEU A N 1
ATOM 886 C CA . LEU A 1 113 ? -7.895 -4.825 10.008 1.00 98.31 113 LEU A CA 1
ATOM 887 C C . LEU A 1 113 ? -8.787 -4.741 8.774 1.00 98.31 113 LEU A C 1
ATOM 889 O O . LEU A 1 113 ? -8.408 -5.244 7.717 1.00 98.31 113 LEU A O 1
ATOM 893 N N . ALA A 1 114 ? -9.952 -4.104 8.896 1.00 98.50 114 ALA A N 1
ATOM 894 C CA . ALA A 1 114 ? -10.848 -3.891 7.761 1.00 98.50 114 ALA A CA 1
ATOM 895 C C . ALA A 1 114 ? -10.139 -3.109 6.655 1.00 98.50 114 ALA A C 1
ATOM 897 O O . ALA A 1 114 ? -9.496 -2.093 6.938 1.00 98.50 114 ALA A O 1
ATOM 898 N N . TYR A 1 115 ? -10.271 -3.552 5.407 1.00 98.88 115 TYR A N 1
ATOM 899 C CA . TYR A 1 115 ? -9.608 -2.903 4.283 1.00 98.88 115 TYR A CA 1
ATOM 900 C C . TYR A 1 115 ? -10.435 -2.939 3.001 1.00 98.88 115 TYR A C 1
ATOM 902 O O . TYR A 1 115 ? -11.317 -3.779 2.821 1.00 98.88 115 TYR A O 1
ATOM 910 N N . GLN A 1 116 ? -10.120 -2.009 2.105 1.00 98.81 116 GLN A N 1
ATOM 911 C CA . GLN A 1 116 ? -10.502 -2.043 0.697 1.00 98.81 116 GLN A CA 1
ATOM 912 C C . GLN A 1 116 ? -9.323 -1.590 -0.150 1.00 98.81 116 GLN A C 1
ATOM 914 O O . GLN A 1 116 ? -8.534 -0.743 0.278 1.00 98.81 116 GLN A O 1
ATOM 919 N N . TYR A 1 117 ? -9.218 -2.123 -1.360 1.00 98.88 117 TYR A N 1
ATOM 920 C CA . TYR A 1 117 ? -8.153 -1.763 -2.276 1.00 98.88 117 TYR A CA 1
ATOM 921 C C . TYR A 1 117 ? -8.627 -1.591 -3.712 1.00 98.88 117 TYR A C 1
ATOM 923 O O . TYR A 1 117 ? -9.687 -2.075 -4.109 1.00 98.88 117 TYR A O 1
ATOM 931 N N . ALA A 1 118 ? -7.799 -0.902 -4.492 1.00 98.81 118 ALA A N 1
ATOM 932 C CA . ALA A 1 118 ? -7.905 -0.822 -5.936 1.00 98.81 118 ALA A CA 1
ATOM 933 C C . ALA A 1 118 ? -6.520 -0.890 -6.578 1.00 98.81 118 ALA A C 1
ATOM 935 O O . ALA A 1 118 ? -5.589 -0.222 -6.129 1.00 98.81 118 ALA A O 1
ATOM 936 N N . VAL A 1 119 ? -6.411 -1.651 -7.662 1.00 98.62 119 VAL A N 1
ATOM 937 C CA . VAL A 1 119 ? -5.260 -1.624 -8.565 1.00 98.62 119 VAL A CA 1
ATOM 938 C C . VAL A 1 119 ? -5.592 -0.690 -9.712 1.00 98.62 119 VAL A C 1
ATOM 940 O O . VAL A 1 119 ? -6.606 -0.870 -10.394 1.00 98.62 119 VAL A O 1
ATOM 943 N N . HIS A 1 120 ? -4.755 0.324 -9.913 1.00 97.12 120 HIS A N 1
ATOM 944 C CA . HIS A 1 120 ? -4.877 1.265 -11.020 1.00 97.12 120 HIS A CA 1
ATOM 945 C C . HIS A 1 120 ? -3.754 1.076 -12.031 1.00 97.12 120 HIS A C 1
ATOM 947 O O . HIS A 1 120 ? -2.637 0.732 -11.659 1.00 97.12 120 HIS A O 1
ATOM 953 N N . ALA A 1 121 ? -4.048 1.345 -13.300 1.00 89.25 121 ALA A N 1
ATOM 954 C CA . ALA A 1 121 ? -3.079 1.420 -14.387 1.00 89.25 121 ALA A CA 1
ATOM 955 C C . ALA A 1 121 ? -3.532 2.458 -15.422 1.00 89.25 121 ALA A C 1
ATOM 957 O O . ALA A 1 121 ? -4.707 2.828 -15.481 1.00 89.25 121 ALA A O 1
ATOM 958 N N . ASP A 1 122 ? -2.612 2.926 -16.260 1.00 86.75 122 ASP A N 1
ATOM 959 C CA . ASP A 1 122 ? -2.970 3.763 -17.401 1.00 86.75 122 ASP A CA 1
ATOM 960 C C . ASP A 1 122 ? -3.887 2.976 -18.364 1.00 86.75 122 ASP A C 1
ATOM 962 O O . ASP A 1 122 ? -3.510 1.895 -18.819 1.00 86.75 122 ASP A O 1
ATOM 966 N N . PRO A 1 123 ? -5.081 3.488 -18.713 1.00 86.88 123 PRO A N 1
ATOM 967 C CA . PRO A 1 123 ? -6.078 2.728 -19.471 1.00 86.88 123 PRO A CA 1
ATOM 968 C C . PRO A 1 123 ? -5.674 2.461 -20.927 1.00 86.88 123 PRO A C 1
ATOM 970 O O . PRO A 1 123 ? -6.247 1.585 -21.569 1.00 86.88 123 PRO A O 1
ATOM 973 N N . LYS A 1 124 ? -4.713 3.215 -21.475 1.00 84.25 124 LYS A N 1
ATOM 974 C CA . LYS A 1 124 ? -4.267 3.064 -22.868 1.00 84.25 124 LYS A CA 1
ATOM 975 C C . LYS A 1 124 ? -3.111 2.086 -22.992 1.00 84.25 124 LYS A C 1
ATOM 977 O O . LYS A 1 124 ? -2.968 1.426 -24.017 1.00 84.25 124 LYS A O 1
ATOM 982 N N . THR A 1 125 ? -2.245 2.058 -21.988 1.00 78.06 125 THR A N 1
ATOM 983 C CA . THR A 1 125 ? -0.967 1.348 -22.049 1.00 78.06 125 THR A CA 1
ATOM 984 C C . THR A 1 125 ? -0.882 0.171 -21.086 1.00 78.06 125 THR A C 1
ATOM 986 O O . THR A 1 125 ? -0.100 -0.741 -21.330 1.00 78.06 125 THR A O 1
ATOM 989 N N . GLY A 1 126 ? -1.682 0.169 -20.018 1.00 79.62 126 GLY A N 1
ATOM 990 C CA . GLY A 1 126 ? -1.631 -0.831 -18.956 1.00 79.62 126 GLY A CA 1
ATOM 991 C C . GLY A 1 126 ? -0.422 -0.699 -18.024 1.00 79.62 126 GLY A C 1
ATOM 992 O O . GLY A 1 126 ? -0.197 -1.608 -17.226 1.00 79.62 126 GLY A O 1
ATOM 993 N N . TYR A 1 127 ? 0.352 0.390 -18.118 1.00 79.94 127 TYR A N 1
ATOM 994 C CA . TYR A 1 127 ? 1.536 0.658 -17.287 1.00 79.94 127 TYR A CA 1
ATOM 995 C C . TYR A 1 127 ? 1.257 1.654 -16.162 1.00 79.94 127 TYR A C 1
ATOM 997 O O . TYR A 1 127 ? 0.163 2.210 -16.051 1.00 79.94 127 TYR A O 1
ATOM 1005 N N . GLY A 1 128 ? 2.271 1.915 -15.334 1.00 77.31 128 GLY A N 1
ATOM 1006 C CA . GLY A 1 128 ? 2.132 2.740 -14.142 1.00 77.31 128 GLY A CA 1
ATOM 1007 C C . GLY A 1 128 ? 1.221 2.087 -13.121 1.00 77.31 128 GLY A C 1
ATOM 1008 O O . GLY A 1 128 ? 0.411 2.780 -12.502 1.00 77.31 128 GLY A O 1
ATOM 1009 N N . ARG A 1 129 ? 1.333 0.765 -12.993 1.00 88.31 129 ARG A N 1
ATOM 1010 C CA . ARG A 1 129 ? 0.501 -0.028 -12.099 1.00 88.31 129 ARG A CA 1
ATOM 1011 C C . ARG A 1 129 ? 0.787 0.330 -10.647 1.00 88.31 129 ARG A C 1
ATOM 1013 O O . ARG A 1 129 ? 1.942 0.376 -10.226 1.00 88.31 129 ARG A O 1
ATOM 1020 N N . HIS A 1 130 ? -0.263 0.573 -9.877 1.00 94.44 130 HIS A N 1
ATOM 1021 C CA . HIS A 1 130 ? -0.140 0.840 -8.449 1.00 94.44 130 HIS A CA 1
ATOM 1022 C C . HIS A 1 130 ? -1.360 0.349 -7.674 1.00 94.44 130 HIS A C 1
ATOM 1024 O O . HIS A 1 130 ? -2.496 0.424 -8.143 1.00 94.44 130 HIS A O 1
ATOM 1030 N N . LEU A 1 131 ? -1.108 -0.128 -6.460 1.00 98.06 131 LEU A N 1
ATOM 1031 C CA . LEU A 1 131 ? -2.107 -0.522 -5.481 1.00 98.06 131 LEU A CA 1
ATOM 10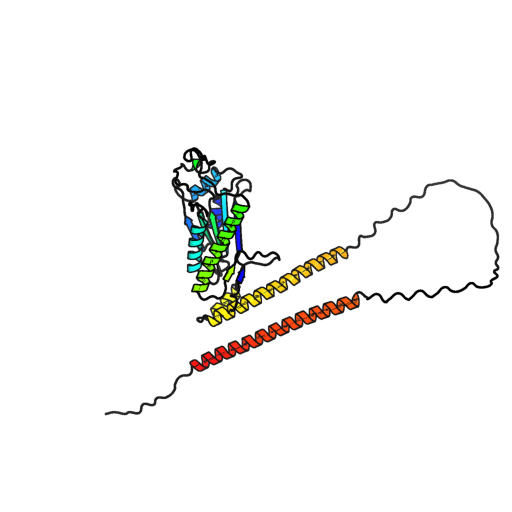32 C C . LEU A 1 131 ? -2.411 0.661 -4.562 1.00 98.06 131 LEU A C 1
ATOM 1034 O O . LEU A 1 131 ? -1.537 1.138 -3.839 1.00 98.06 131 LEU A O 1
ATOM 1038 N N . HIS A 1 132 ? -3.664 1.098 -4.551 1.00 98.62 132 HIS A N 1
ATOM 1039 C CA . HIS A 1 132 ? -4.237 1.864 -3.453 1.00 98.62 132 HIS A CA 1
ATOM 1040 C C . HIS A 1 132 ? -4.829 0.890 -2.436 1.00 98.62 132 HIS A C 1
ATOM 1042 O O . HIS A 1 132 ? -5.868 0.297 -2.706 1.00 98.62 132 HIS A O 1
ATOM 1048 N N . LEU A 1 133 ? -4.220 0.754 -1.261 1.00 98.81 133 LEU A N 1
ATOM 1049 C CA . LEU A 1 133 ? -4.742 -0.041 -0.149 1.00 98.81 133 LEU A CA 1
ATOM 1050 C C . LEU A 1 133 ? -5.164 0.881 0.995 1.00 98.81 133 LEU A C 1
ATOM 1052 O O . LEU A 1 133 ? -4.334 1.564 1.594 1.00 98.81 133 LEU A O 1
ATOM 1056 N N . VAL A 1 134 ? -6.454 0.891 1.319 1.00 98.75 134 VAL A N 1
ATOM 1057 C CA . VAL A 1 134 ? -7.033 1.686 2.404 1.00 98.75 134 VAL A CA 1
ATOM 1058 C C . VAL A 1 134 ? -7.408 0.754 3.544 1.00 98.75 134 VAL A C 1
ATOM 1060 O O . VAL A 1 134 ? -8.311 -0.068 3.405 1.00 98.75 134 VAL A O 1
ATOM 1063 N N . ILE A 1 135 ? -6.733 0.906 4.682 1.00 98.50 135 ILE A N 1
ATOM 1064 C CA . ILE A 1 135 ? -6.963 0.096 5.879 1.00 98.50 135 ILE A CA 1
ATOM 1065 C C . ILE A 1 135 ? -7.555 0.924 7.016 1.00 98.50 135 ILE A C 1
ATOM 1067 O O . ILE A 1 135 ? -7.265 2.116 7.182 1.00 98.50 135 ILE A O 1
ATOM 1071 N N . SER A 1 136 ? -8.340 0.260 7.853 1.00 97.38 136 SER A N 1
ATOM 1072 C CA . SER A 1 136 ? -8.690 0.742 9.176 1.00 97.38 136 SER A CA 1
ATOM 1073 C C . SER A 1 136 ? -7.529 0.502 10.138 1.00 97.38 136 SER A C 1
ATOM 1075 O O . SER A 1 136 ? -6.804 -0.480 10.030 1.00 97.38 136 SER A O 1
ATOM 1077 N N . GLU A 1 137 ? -7.358 1.386 11.118 1.00 95.44 137 GLU A N 1
ATOM 1078 C CA . GLU A 1 137 ? -6.409 1.152 12.215 1.00 95.44 137 GLU A CA 1
ATOM 1079 C C . GLU A 1 137 ? -7.079 0.534 13.445 1.00 95.44 137 GLU A C 1
ATOM 1081 O O . GLU A 1 137 ? -6.490 0.578 14.520 1.00 95.44 137 GLU A O 1
ATOM 1086 N N . ARG A 1 138 ? -8.313 0.030 13.311 1.00 97.00 138 ARG A N 1
ATOM 1087 C CA . ARG A 1 138 ? -9.055 -0.678 14.360 1.00 97.00 138 ARG A CA 1
ATOM 1088 C C . ARG A 1 138 ? -8.800 -2.176 14.253 1.00 97.00 138 ARG A C 1
ATOM 1090 O O . ARG A 1 138 ? -9.018 -2.755 13.194 1.00 97.00 138 ARG A O 1
ATOM 1097 N N . GLU A 1 139 ? -8.355 -2.772 15.348 1.00 96.94 139 GLU A N 1
ATOM 1098 C CA . GLU A 1 139 ? -8.057 -4.198 15.455 1.00 96.94 139 GLU A CA 1
ATOM 1099 C C . GLU A 1 139 ? -9.318 -4.989 15.796 1.00 96.94 139 GLU A C 1
ATOM 1101 O O . GLU A 1 139 ? -10.022 -4.659 16.751 1.00 96.94 139 GLU A O 1
ATOM 1106 N N . GLN A 1 140 ? -9.582 -6.060 15.049 1.00 96.50 140 GLN A N 1
ATOM 1107 C CA . GLN A 1 140 ? -10.584 -7.043 15.445 1.00 96.50 140 GLN A CA 1
ATOM 1108 C C . GLN A 1 140 ? -10.017 -7.941 16.552 1.00 96.50 140 GLN A C 1
ATOM 1110 O O . GLN A 1 140 ? -9.200 -8.822 16.297 1.00 96.50 140 GLN A O 1
ATOM 1115 N N . ASP A 1 141 ? -10.456 -7.704 17.786 1.00 95.25 141 ASP A N 1
ATOM 1116 C CA . ASP A 1 141 ? -10.012 -8.399 19.003 1.00 95.25 141 ASP A CA 1
ATOM 1117 C C . ASP A 1 141 ? -10.929 -9.568 19.415 1.00 95.25 141 ASP A C 1
ATOM 1119 O O . ASP A 1 141 ? -10.816 -10.089 20.522 1.00 95.25 141 ASP A O 1
ATOM 1123 N N . GLY A 1 142 ? -11.856 -9.967 18.536 1.00 94.00 142 GLY A N 1
ATOM 1124 C CA . GLY A 1 142 ? -12.827 -11.037 18.783 1.00 94.00 142 GLY A CA 1
ATOM 1125 C C . GLY A 1 142 ? -13.994 -10.649 19.698 1.00 94.00 142 GLY A C 1
ATOM 1126 O O . GLY A 1 142 ? -14.840 -11.491 19.982 1.00 94.00 142 GLY A O 1
ATOM 1127 N N . VAL A 1 143 ? -14.068 -9.393 20.152 1.00 94.56 143 VAL A N 1
ATOM 1128 C CA . VAL A 1 143 ? -15.180 -8.903 20.975 1.00 94.56 143 VAL A CA 1
ATOM 1129 C C . VAL A 1 143 ? -16.278 -8.345 20.077 1.00 94.56 143 VAL A C 1
ATOM 1131 O O . VAL A 1 143 ? -16.057 -7.397 19.318 1.00 94.56 143 VAL A O 1
ATOM 1134 N N . GLU A 1 144 ? -17.472 -8.917 20.199 1.00 91.56 144 GLU A N 1
ATOM 1135 C CA . GLU A 1 144 ? -18.664 -8.469 19.484 1.00 91.56 144 GLU A CA 1
ATOM 1136 C C . GLU A 1 144 ? -19.117 -7.088 19.973 1.00 91.56 144 GLU A C 1
ATOM 1138 O O . GLU A 1 144 ? -19.113 -6.797 21.174 1.00 91.56 144 GLU A O 1
ATOM 1143 N N . ARG A 1 145 ? -19.445 -6.207 19.023 1.00 92.19 145 ARG A N 1
ATOM 1144 C CA . ARG A 1 145 ? -19.833 -4.818 19.274 1.00 92.19 145 ARG A CA 1
ATOM 1145 C C . ARG A 1 145 ? -20.850 -4.375 18.241 1.00 92.19 145 ARG A C 1
ATOM 1147 O O . ARG A 1 145 ? -20.685 -4.669 17.062 1.00 92.19 145 ARG A O 1
ATOM 1154 N N . GLU A 1 146 ? -21.790 -3.549 18.678 1.00 91.06 146 GLU A N 1
ATOM 1155 C CA . GLU A 1 146 ? -22.595 -2.752 17.757 1.00 91.06 146 GLU A CA 1
ATOM 1156 C C . GLU A 1 146 ? -21.706 -1.745 16.991 1.00 91.06 146 GLU A C 1
ATOM 1158 O O . GLU A 1 146 ? -20.738 -1.213 17.570 1.00 91.06 146 GLU A O 1
ATOM 1163 N N . PRO A 1 147 ? -22.018 -1.443 15.717 1.00 91.25 147 PRO A N 1
ATOM 1164 C CA . PRO A 1 147 ? -21.247 -0.530 14.870 1.00 91.25 147 PRO A CA 1
ATOM 1165 C C . PRO A 1 147 ? -20.883 0.814 15.512 1.00 91.25 147 PRO A C 1
ATOM 1167 O O . PRO A 1 147 ? -19.737 1.265 15.412 1.00 91.25 147 PRO A O 1
ATOM 1170 N N . GLU A 1 148 ? -21.809 1.448 16.233 1.00 89.19 148 GLU A N 1
ATOM 1171 C CA . GLU A 1 148 ? -21.592 2.763 16.849 1.00 89.19 148 GLU A CA 1
ATOM 1172 C C . GLU A 1 148 ? -20.610 2.695 18.027 1.00 89.19 148 GLU A C 1
ATOM 1174 O O . GLU A 1 148 ? -19.930 3.677 18.356 1.00 89.19 148 GLU A O 1
ATOM 1179 N N . LEU A 1 149 ? -20.525 1.540 18.698 1.00 94.69 149 LEU A N 1
ATOM 1180 C CA . LEU A 1 149 ? -19.580 1.315 19.787 1.00 94.69 149 LEU A CA 1
ATOM 1181 C C . LEU A 1 149 ? -18.172 1.049 19.249 1.00 94.69 149 LEU A C 1
ATOM 1183 O O . LEU A 1 149 ? -17.202 1.516 19.852 1.00 94.69 149 LEU A O 1
ATOM 1187 N N . PHE A 1 150 ? -18.054 0.369 18.106 1.00 96.69 150 PHE A N 1
ATOM 1188 C CA . PHE A 1 150 ? -16.788 -0.064 17.507 1.00 96.69 150 PHE A CA 1
ATOM 1189 C C . PHE A 1 150 ? -15.745 1.066 17.396 1.00 96.69 150 PHE A C 1
ATOM 1191 O O . PHE A 1 150 ? -14.572 0.881 17.736 1.00 96.69 150 PHE A O 1
ATOM 1198 N N . PHE A 1 151 ? -16.174 2.271 17.009 1.00 96.25 151 PHE A N 1
ATOM 1199 C CA . PHE A 1 151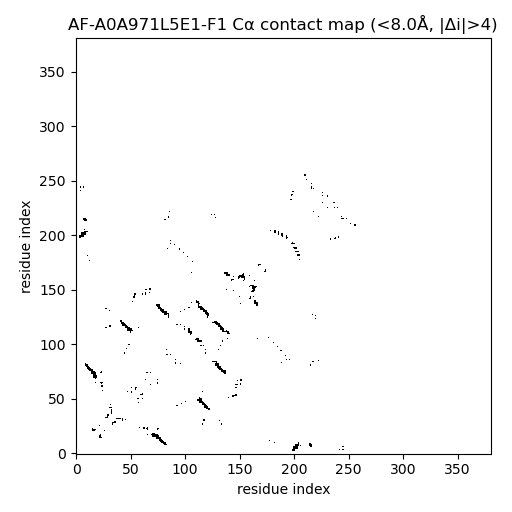 ? -15.295 3.432 16.810 1.00 96.25 151 PHE A CA 1
ATOM 1200 C C . PHE A 1 151 ? -15.096 4.308 18.057 1.00 96.25 151 PHE A C 1
ATOM 1202 O O . PHE A 1 151 ? -14.347 5.292 18.009 1.00 96.25 151 PHE A O 1
ATOM 1209 N N . LYS A 1 152 ? -15.681 3.968 19.212 1.00 95.44 152 LYS A N 1
ATOM 1210 C CA . LYS A 1 152 ? -15.413 4.699 20.463 1.00 95.44 152 LYS A CA 1
ATOM 1211 C C . LYS A 1 152 ? -13.992 4.443 20.969 1.00 95.44 152 LYS A C 1
ATOM 1213 O O . LYS A 1 152 ? -13.215 3.677 20.401 1.00 95.44 152 LYS A O 1
ATOM 1218 N N . ARG A 1 153 ? -13.590 5.124 22.041 1.00 94.75 153 ARG A N 1
ATOM 1219 C CA . ARG A 1 153 ? -12.305 4.838 22.693 1.00 94.75 153 ARG A CA 1
ATOM 1220 C C . ARG A 1 153 ? -12.335 3.425 23.284 1.00 94.75 153 ARG A C 1
ATOM 1222 O O . ARG A 1 153 ? -13.345 3.022 23.853 1.00 94.75 153 ARG A O 1
ATOM 1229 N N . GLN A 1 154 ? -11.223 2.704 23.174 1.00 96.19 154 GLN A N 1
ATOM 1230 C CA . GLN A 1 154 ? -11.076 1.396 23.804 1.00 96.19 154 GLN A CA 1
ATOM 1231 C C . GLN A 1 154 ? -11.205 1.496 25.328 1.00 96.19 154 GLN A C 1
ATOM 1233 O O . GLN A 1 154 ? -10.593 2.368 25.954 1.00 96.19 154 GLN A O 1
ATOM 1238 N N . ASN A 1 155 ? -11.941 0.553 25.917 1.00 95.88 155 ASN A N 1
ATOM 1239 C CA . ASN A 1 155 ? -11.949 0.296 27.351 1.00 95.88 155 ASN A CA 1
ATOM 1240 C C . ASN A 1 155 ? -11.140 -0.979 27.631 1.00 95.88 155 ASN A C 1
ATOM 1242 O O . ASN A 1 155 ? -11.576 -2.078 27.321 1.00 95.88 155 ASN A O 1
ATOM 1246 N N . LYS A 1 156 ? -9.936 -0.837 28.199 1.00 94.44 156 LYS A N 1
ATOM 1247 C CA . LYS A 1 156 ? -9.052 -1.988 28.463 1.00 94.44 156 LYS A CA 1
ATOM 1248 C C . LYS A 1 156 ? -9.532 -2.882 29.610 1.00 94.44 156 LYS A C 1
ATOM 1250 O O . LYS A 1 156 ? -9.129 -4.035 29.663 1.00 94.44 156 LYS A O 1
ATOM 1255 N N . LYS A 1 157 ? -10.326 -2.343 30.542 1.00 96.12 157 LYS A N 1
ATOM 1256 C CA . LYS A 1 157 ? -10.834 -3.102 31.696 1.00 96.12 157 LYS A CA 1
ATOM 1257 C C . LYS A 1 157 ? -12.055 -3.931 31.312 1.00 96.12 157 LYS A C 1
ATOM 1259 O O . LYS A 1 157 ? -12.167 -5.071 31.736 1.00 96.12 157 LYS A O 1
ATOM 1264 N N . GLU A 1 158 ? -12.922 -3.361 30.478 1.00 94.69 158 GLU A N 1
ATOM 1265 C CA . GLU A 1 158 ? -14.142 -4.003 29.981 1.00 94.69 158 GLU A CA 1
ATOM 1266 C C . GLU A 1 158 ? -14.251 -3.805 28.456 1.00 94.69 158 GLU A C 1
ATOM 1268 O O . GLU A 1 158 ? -14.908 -2.865 28.000 1.00 94.69 158 GLU A O 1
ATOM 1273 N N . PRO A 1 159 ? -13.583 -4.653 27.646 1.00 94.50 159 PRO A N 1
ATOM 1274 C CA . PRO A 1 159 ? -13.494 -4.485 26.190 1.00 94.50 159 PRO A CA 1
ATOM 1275 C C . PRO A 1 159 ? -14.828 -4.410 25.438 1.00 94.50 159 PRO A C 1
ATOM 1277 O O . PRO A 1 159 ? -14.896 -3.732 24.411 1.00 94.50 159 PRO A O 1
ATOM 1280 N N . SER A 1 160 ? -15.877 -5.066 25.948 1.00 94.06 160 SER A N 1
ATOM 1281 C CA . SER A 1 160 ? -17.234 -5.052 25.378 1.00 94.06 160 SER A CA 1
ATOM 1282 C C . SER A 1 160 ? -18.002 -3.754 25.644 1.00 94.06 160 SER A C 1
ATOM 1284 O O . SER A 1 160 ? -19.006 -3.501 24.993 1.00 94.06 160 SER A O 1
ATOM 1286 N N . GLN A 1 161 ? -17.529 -2.907 26.565 1.00 94.75 161 GLN A N 1
ATOM 1287 C CA . GLN A 1 161 ? -18.129 -1.608 26.908 1.00 94.75 161 GLN A CA 1
ATOM 1288 C C . GLN A 1 161 ? -17.368 -0.427 26.277 1.00 94.75 161 GLN A C 1
ATOM 1290 O O . GLN A 1 161 ? -17.546 0.732 26.659 1.00 94.75 161 GLN A O 1
ATOM 1295 N N . GLY A 1 162 ? -16.471 -0.698 25.328 1.00 95.94 162 GLY A N 1
ATOM 1296 C CA . GLY A 1 162 ? -15.684 0.310 24.623 1.00 95.94 162 GLY A CA 1
ATOM 1297 C C . GLY A 1 162 ? -15.462 -0.055 23.161 1.00 95.94 162 GLY A C 1
ATOM 1298 O O . GLY A 1 162 ? -15.860 -1.122 22.701 1.00 95.94 162 GLY A O 1
ATOM 1299 N N . GLY A 1 163 ? -14.808 0.841 22.425 1.00 96.75 163 GLY A N 1
ATOM 1300 C CA . GLY A 1 163 ? -14.485 0.579 21.023 1.00 96.75 163 GLY A CA 1
ATOM 1301 C C . GLY A 1 163 ? -13.330 -0.400 20.840 1.00 96.75 163 GLY A C 1
ATOM 1302 O O . GLY A 1 163 ? -12.596 -0.711 21.782 1.00 96.75 163 GLY A O 1
ATOM 1303 N N . ALA A 1 164 ? -13.149 -0.844 19.602 1.00 97.31 164 ALA A N 1
ATOM 1304 C CA . ALA A 1 164 ? -12.064 -1.738 19.226 1.00 97.31 164 ALA A CA 1
ATOM 1305 C C . ALA A 1 164 ? -10.686 -1.087 19.483 1.00 97.31 164 ALA A C 1
ATOM 1307 O O . ALA A 1 164 ? -10.554 0.140 19.351 1.00 97.31 164 ALA A O 1
ATOM 1308 N N . PRO A 1 165 ? -9.649 -1.859 19.852 1.00 96.69 165 PRO A N 1
ATOM 1309 C CA . PRO A 1 165 ? -8.291 -1.345 19.979 1.00 96.69 165 PRO A CA 1
ATOM 1310 C C . PRO A 1 165 ? -7.833 -0.669 18.685 1.00 96.69 165 PRO A C 1
ATOM 1312 O O . PRO A 1 165 ? -8.304 -0.999 17.597 1.00 96.69 165 PRO A O 1
ATOM 1315 N N . LYS A 1 166 ? -6.916 0.298 18.797 1.00 95.44 166 LYS A N 1
ATOM 1316 C CA . LYS A 1 166 ? -6.249 0.881 17.628 1.00 95.44 166 LYS A CA 1
ATOM 1317 C C . LYS A 1 166 ? -4.777 0.524 17.615 1.00 95.44 166 LYS A C 1
ATOM 1319 O O . LYS A 1 166 ? -4.141 0.547 18.669 1.00 95.44 166 LYS A O 1
ATOM 1324 N N . LEU A 1 167 ? -4.250 0.343 16.407 1.00 94.62 167 LEU A N 1
ATOM 1325 C CA . LEU A 1 167 ? -2.819 0.206 16.173 1.00 94.62 167 LEU A CA 1
ATOM 1326 C C . LEU A 1 167 ? -2.051 1.359 16.821 1.00 94.62 167 LEU A C 1
ATOM 1328 O O . LEU A 1 167 ? -2.481 2.521 16.807 1.00 94.62 167 LEU A O 1
ATOM 1332 N N . ALA A 1 168 ? -0.861 1.043 17.326 1.00 87.62 168 ALA A N 1
ATOM 1333 C CA . ALA A 1 168 ? 0.076 2.052 17.781 1.00 87.62 168 ALA A CA 1
ATOM 1334 C C . ALA A 1 168 ? 0.430 3.005 16.626 1.00 87.62 168 ALA A C 1
ATOM 1336 O O . ALA A 1 168 ? 0.819 2.587 15.536 1.00 87.62 168 ALA A O 1
ATOM 1337 N N . ASN A 1 169 ? 0.305 4.308 16.877 1.00 84.69 169 ASN A N 1
ATOM 1338 C CA . ASN A 1 169 ? 0.505 5.354 15.871 1.00 84.69 169 ASN A CA 1
ATOM 1339 C C . ASN A 1 169 ? 1.672 6.298 16.202 1.00 84.69 169 ASN A C 1
ATOM 1341 O O . ASN A 1 169 ? 1.800 7.359 15.588 1.00 84.69 169 ASN A O 1
ATOM 1345 N N . ASN A 1 170 ? 2.506 5.935 17.180 1.00 89.44 170 ASN A N 1
ATOM 1346 C CA . ASN A 1 170 ? 3.729 6.672 17.468 1.00 89.44 170 ASN A CA 1
ATOM 1347 C C . ASN A 1 170 ? 4.722 6.543 16.296 1.00 89.44 170 ASN A C 1
ATOM 1349 O O . ASN A 1 170 ? 4.633 5.625 15.478 1.00 89.44 170 ASN A O 1
ATOM 1353 N N . VAL A 1 171 ? 5.659 7.490 16.206 1.00 88.44 171 VAL A N 1
ATOM 1354 C CA . VAL A 1 171 ? 6.557 7.628 15.047 1.00 88.44 171 VAL A CA 1
ATOM 1355 C C . VAL A 1 171 ? 7.368 6.355 14.788 1.00 88.44 171 VAL A C 1
ATOM 1357 O O . VAL A 1 171 ? 7.484 5.944 13.635 1.00 88.44 171 VAL A O 1
ATOM 1360 N N . SER A 1 172 ? 7.902 5.710 15.831 1.00 91.94 172 SER A N 1
ATOM 1361 C CA . SER A 1 172 ? 8.702 4.490 15.670 1.00 91.94 172 SER A CA 1
ATOM 1362 C C . SER A 1 172 ? 7.851 3.306 15.220 1.00 91.94 172 SER A C 1
ATOM 1364 O O . SER A 1 172 ? 8.234 2.635 14.267 1.00 91.94 172 SER A O 1
ATOM 1366 N N . ALA A 1 173 ? 6.674 3.094 15.813 1.00 89.81 173 ALA A N 1
ATOM 1367 C CA . ALA A 1 173 ? 5.750 2.040 15.394 1.00 89.81 173 ALA A CA 1
ATOM 1368 C C . ALA A 1 173 ? 5.326 2.204 13.925 1.00 89.81 173 ALA A C 1
ATOM 1370 O O . ALA A 1 173 ? 5.361 1.244 13.157 1.00 89.81 173 ALA A O 1
ATOM 1371 N N . LEU A 1 174 ? 4.996 3.430 13.500 1.00 89.12 174 LEU A N 1
ATOM 1372 C CA . LEU A 1 174 ? 4.629 3.700 12.108 1.00 89.12 174 LEU A CA 1
ATOM 1373 C C . LEU A 1 174 ? 5.806 3.483 11.148 1.00 89.12 174 LEU A C 1
ATOM 1375 O O . LEU A 1 174 ? 5.618 2.906 10.075 1.00 89.12 174 LEU A O 1
ATOM 1379 N N . LYS A 1 175 ? 7.010 3.931 11.521 1.00 91.00 175 LYS A N 1
ATOM 1380 C CA . LYS A 1 175 ? 8.222 3.720 10.721 1.00 91.00 175 LYS A CA 1
ATOM 1381 C C . LYS A 1 175 ? 8.523 2.230 10.572 1.00 91.00 175 LYS A C 1
ATOM 1383 O O . LYS A 1 175 ? 8.724 1.773 9.452 1.00 91.00 175 LYS A O 1
ATOM 1388 N N . ASN A 1 176 ? 8.484 1.480 11.670 1.00 92.44 176 ASN A N 1
ATOM 1389 C CA . ASN A 1 176 ? 8.716 0.038 11.668 1.00 92.44 176 ASN A CA 1
ATOM 1390 C C . ASN A 1 176 ? 7.689 -0.678 10.790 1.00 92.44 176 ASN A C 1
ATOM 1392 O O . ASN A 1 176 ? 8.079 -1.422 9.899 1.00 92.44 176 ASN A O 1
ATOM 1396 N N . ARG A 1 177 ? 6.393 -0.374 10.953 1.00 91.31 177 ARG A N 1
ATOM 1397 C CA . ARG A 1 177 ? 5.335 -0.951 10.113 1.00 91.31 177 ARG A CA 1
ATOM 1398 C C . ARG A 1 177 ? 5.541 -0.627 8.636 1.00 91.31 177 ARG A C 1
ATOM 1400 O O . ARG A 1 177 ? 5.399 -1.500 7.794 1.00 91.31 177 ARG A O 1
ATOM 1407 N N . THR A 1 178 ? 5.906 0.613 8.315 1.00 92.06 178 THR A N 1
ATOM 1408 C CA . THR A 1 178 ? 6.181 1.018 6.928 1.00 92.06 178 THR A CA 1
ATOM 1409 C C . THR A 1 178 ? 7.358 0.241 6.342 1.00 92.06 178 THR A C 1
ATOM 1411 O O . THR A 1 178 ? 7.265 -0.214 5.209 1.00 92.06 178 THR A O 1
ATOM 1414 N N . ASN A 1 179 ? 8.439 0.055 7.101 1.00 92.75 179 ASN A N 1
ATOM 1415 C CA . ASN A 1 179 ? 9.590 -0.727 6.653 1.00 92.75 179 ASN A CA 1
ATOM 1416 C C . ASN A 1 179 ? 9.232 -2.207 6.462 1.00 92.75 179 ASN A C 1
ATOM 1418 O O . ASN A 1 179 ? 9.569 -2.765 5.430 1.00 92.75 179 ASN A O 1
ATOM 1422 N N . MET A 1 180 ? 8.465 -2.807 7.378 1.00 93.12 180 MET A N 1
ATOM 1423 C CA . MET A 1 180 ? 7.985 -4.186 7.218 1.00 93.12 180 MET A CA 1
ATOM 1424 C C . MET A 1 180 ? 7.153 -4.360 5.943 1.00 93.12 180 MET A C 1
ATOM 1426 O O . MET A 1 180 ? 7.349 -5.326 5.217 1.00 93.12 180 MET A O 1
ATOM 1430 N N . VAL A 1 181 ? 6.262 -3.407 5.640 1.00 93.56 181 VAL A N 1
ATOM 1431 C CA . VAL A 1 181 ? 5.488 -3.414 4.387 1.00 93.56 181 VAL A CA 1
ATOM 1432 C C . VAL A 1 181 ? 6.410 -3.312 3.172 1.00 93.56 181 VAL A C 1
ATOM 1434 O O . VAL A 1 181 ? 6.252 -4.067 2.218 1.00 93.56 181 VAL A O 1
ATOM 1437 N N . LYS A 1 182 ? 7.386 -2.399 3.202 1.00 92.31 182 LYS A N 1
ATOM 1438 C CA . LYS A 1 182 ? 8.372 -2.236 2.125 1.00 92.31 182 LYS A CA 1
ATOM 1439 C C . LYS A 1 182 ? 9.176 -3.513 1.882 1.00 92.31 182 LYS A C 1
ATOM 1441 O O . LYS A 1 182 ? 9.332 -3.904 0.730 1.00 92.31 182 LYS A O 1
ATOM 1446 N N . ASP A 1 183 ? 9.654 -4.146 2.949 1.00 92.50 183 ASP A N 1
ATOM 1447 C CA . ASP A 1 183 ? 10.430 -5.385 2.888 1.00 92.50 183 ASP A CA 1
ATOM 1448 C C . ASP A 1 183 ? 9.578 -6.534 2.350 1.00 92.50 183 ASP A C 1
ATOM 1450 O O . ASP A 1 183 ? 9.991 -7.225 1.422 1.00 92.50 183 ASP A O 1
ATOM 1454 N N . TYR A 1 184 ? 8.367 -6.705 2.885 1.00 94.56 184 TYR A N 1
ATOM 1455 C CA . TYR A 1 184 ? 7.437 -7.743 2.450 1.00 94.56 184 TYR A CA 1
ATOM 1456 C C . TYR A 1 184 ? 7.129 -7.632 0.956 1.00 94.56 184 TYR A C 1
ATOM 1458 O O . TYR A 1 184 ? 7.375 -8.568 0.200 1.00 94.56 184 TYR A O 1
ATOM 1466 N N . VAL A 1 185 ? 6.661 -6.463 0.511 1.00 92.38 185 VAL A N 1
ATOM 1467 C CA . VAL A 1 185 ? 6.285 -6.256 -0.892 1.00 92.38 185 VAL A CA 1
ATOM 1468 C C . VAL A 1 185 ? 7.503 -6.378 -1.808 1.00 92.38 185 VAL A C 1
ATOM 1470 O O . VAL A 1 185 ? 7.388 -6.953 -2.889 1.00 92.38 185 VAL A O 1
ATOM 1473 N N . ALA A 1 186 ? 8.682 -5.895 -1.387 1.00 90.81 186 ALA A N 1
ATOM 1474 C CA . ALA A 1 186 ? 9.911 -6.117 -2.146 1.00 90.81 186 ALA A CA 1
ATOM 1475 C C . ALA A 1 186 ? 10.181 -7.609 -2.336 1.00 90.81 186 ALA A C 1
ATOM 1477 O O . ALA A 1 186 ? 10.483 -8.032 -3.447 1.00 90.81 186 ALA A O 1
ATOM 1478 N N . ASN A 1 187 ? 10.082 -8.395 -1.264 1.00 91.81 187 ASN A N 1
ATOM 1479 C CA . ASN A 1 187 ? 10.379 -9.821 -1.290 1.00 91.81 187 ASN A CA 1
ATOM 1480 C C . ASN A 1 187 ? 9.415 -10.584 -2.198 1.00 91.81 187 ASN A C 1
ATOM 1482 O O . ASN A 1 187 ? 9.887 -11.352 -3.032 1.00 91.81 187 ASN A O 1
ATOM 1486 N N . VAL A 1 188 ? 8.106 -10.327 -2.096 1.00 90.38 188 VAL A N 1
ATOM 1487 C CA . VAL A 1 188 ? 7.101 -10.983 -2.949 1.00 90.38 188 VAL A CA 1
ATOM 1488 C C . VAL A 1 188 ? 7.325 -10.620 -4.418 1.00 90.38 188 VAL A C 1
ATOM 1490 O O . VAL A 1 188 ? 7.493 -11.511 -5.242 1.00 90.38 188 VAL A O 1
ATOM 1493 N N . ILE A 1 189 ? 7.466 -9.327 -4.749 1.00 88.88 189 ILE A N 1
ATOM 1494 C CA . ILE A 1 189 ? 7.741 -8.901 -6.135 1.00 88.88 189 ILE A CA 1
ATOM 1495 C C . ILE A 1 189 ? 9.032 -9.537 -6.658 1.00 88.88 189 ILE A C 1
ATOM 1497 O O . ILE A 1 189 ? 9.086 -9.991 -7.797 1.00 88.88 189 ILE A O 1
ATOM 1501 N N . ASN A 1 190 ? 10.087 -9.559 -5.847 1.00 88.06 190 ASN A N 1
ATOM 1502 C CA . ASN A 1 190 ? 11.377 -10.104 -6.254 1.00 88.06 190 ASN A CA 1
ATOM 1503 C C . ASN A 1 190 ? 11.346 -11.614 -6.473 1.00 88.06 190 ASN A C 1
ATOM 1505 O O . ASN A 1 190 ? 12.036 -12.076 -7.380 1.00 88.06 190 ASN A O 1
ATOM 1509 N N . ALA A 1 191 ? 10.566 -12.352 -5.682 1.00 87.44 191 ALA A N 1
ATOM 1510 C CA . ALA A 1 191 ? 10.337 -13.775 -5.888 1.00 87.44 191 ALA A CA 1
ATOM 1511 C C . ALA A 1 191 ? 9.612 -14.013 -7.219 1.00 87.44 191 ALA A C 1
ATOM 1513 O O . ALA A 1 191 ? 10.128 -14.739 -8.063 1.00 87.44 191 ALA A O 1
ATOM 1514 N N . THR A 1 192 ? 8.517 -13.292 -7.489 1.00 84.19 192 THR A N 1
ATOM 1515 C CA . THR A 1 192 ? 7.799 -13.421 -8.767 1.00 84.19 192 THR A CA 1
ATOM 1516 C C . THR A 1 192 ? 8.682 -13.036 -9.957 1.00 84.19 192 THR A C 1
ATOM 1518 O O . THR A 1 192 ? 8.733 -13.738 -10.960 1.00 84.19 192 THR A O 1
ATOM 1521 N N . LEU A 1 193 ? 9.457 -11.950 -9.864 1.00 81.81 193 LEU A N 1
ATOM 1522 C CA . LEU A 1 193 ? 10.419 -11.584 -10.912 1.00 81.81 193 LEU A CA 1
ATOM 1523 C C . LEU A 1 193 ? 11.462 -12.690 -11.148 1.00 81.81 193 LEU A C 1
ATOM 1525 O O . LEU A 1 193 ? 11.887 -12.901 -12.284 1.00 81.81 193 LEU A O 1
ATOM 1529 N N . GLU A 1 194 ? 11.884 -13.392 -10.096 1.00 84.75 194 GLU A N 1
ATOM 1530 C CA . GLU A 1 194 ? 12.810 -14.520 -10.192 1.00 84.75 194 GLU A CA 1
ATOM 1531 C C . GLU A 1 194 ? 12.190 -15.741 -10.869 1.00 84.75 194 GLU A C 1
ATOM 1533 O O . GLU A 1 194 ? 12.835 -16.322 -11.746 1.00 84.75 194 GLU A O 1
ATOM 1538 N N . ASP A 1 195 ? 10.938 -16.062 -10.543 1.00 82.06 195 ASP A N 1
ATOM 1539 C CA . ASP A 1 195 ? 10.170 -17.141 -11.175 1.00 82.06 195 ASP A CA 1
ATOM 1540 C C . ASP A 1 195 ? 9.967 -16.882 -12.675 1.00 82.06 195 ASP A C 1
ATOM 1542 O O . ASP A 1 195 ? 10.063 -17.791 -13.501 1.00 82.06 195 ASP A O 1
ATOM 1546 N N . PHE A 1 196 ? 9.812 -15.610 -13.053 1.00 73.50 196 PHE A N 1
ATOM 1547 C CA . PHE A 1 196 ? 9.795 -15.152 -14.445 1.00 73.50 196 PHE A CA 1
ATOM 1548 C C . PHE A 1 196 ? 11.199 -15.012 -15.067 1.00 73.50 196 PHE A C 1
ATOM 1550 O O . PHE A 1 196 ? 11.341 -14.561 -16.206 1.00 73.50 196 PHE A O 1
ATOM 1557 N N . ASN A 1 197 ? 12.257 -15.405 -14.350 1.00 73.25 197 ASN A N 1
ATOM 1558 C CA . ASN A 1 197 ? 13.664 -15.315 -14.756 1.00 73.25 197 ASN A CA 1
ATOM 1559 C C . ASN A 1 197 ? 14.122 -13.909 -15.177 1.00 73.25 197 ASN A C 1
ATOM 1561 O O . ASN A 1 197 ? 15.046 -13.750 -15.987 1.00 73.25 197 ASN A O 1
ATOM 1565 N N . MET A 1 198 ? 13.507 -12.883 -14.604 1.00 71.62 198 MET A N 1
ATOM 1566 C CA . MET A 1 198 ? 13.912 -11.501 -14.793 1.00 71.62 198 MET A CA 1
ATOM 1567 C C . MET A 1 198 ? 15.095 -11.196 -13.872 1.00 71.62 198 MET A C 1
ATOM 1569 O O . MET A 1 198 ? 15.054 -11.489 -12.678 1.00 71.62 198 MET A O 1
ATOM 1573 N N . LEU A 1 199 ? 16.166 -10.593 -14.398 1.00 68.62 199 LEU A N 1
ATOM 1574 C CA . LEU A 1 199 ? 17.321 -10.192 -13.579 1.00 68.62 199 LEU A CA 1
ATOM 1575 C C . LEU A 1 199 ? 17.029 -8.983 -12.685 1.00 68.62 199 LEU A C 1
ATOM 1577 O O . LEU A 1 199 ? 17.746 -8.760 -11.713 1.00 68.62 199 LEU A O 1
ATOM 1581 N N . MET A 1 200 ? 16.009 -8.186 -13.005 1.00 72.81 200 MET A N 1
ATOM 1582 C CA . MET A 1 200 ? 15.685 -6.993 -12.228 1.00 72.81 200 MET A CA 1
ATOM 1583 C C . MET A 1 200 ? 15.131 -7.338 -10.847 1.00 72.81 200 MET A C 1
ATOM 1585 O O . MET A 1 200 ? 14.466 -8.357 -10.656 1.00 72.81 200 MET A O 1
ATOM 1589 N N . ARG A 1 201 ? 15.394 -6.461 -9.881 1.00 78.56 201 ARG A N 1
ATOM 1590 C CA . ARG A 1 201 ? 14.834 -6.537 -8.528 1.00 78.56 201 ARG A CA 1
ATOM 1591 C C . ARG A 1 201 ? 14.303 -5.173 -8.104 1.00 78.56 201 ARG A C 1
ATOM 1593 O O . ARG A 1 201 ? 14.809 -4.153 -8.564 1.00 78.56 201 ARG A O 1
ATOM 1600 N N . VAL A 1 202 ? 13.308 -5.133 -7.232 1.00 79.31 202 VAL A N 1
ATOM 1601 C CA . VAL A 1 202 ? 12.798 -3.916 -6.593 1.00 79.31 202 VAL A CA 1
ATOM 1602 C C . VAL A 1 202 ? 13.344 -3.791 -5.173 1.00 79.31 202 VAL A C 1
ATOM 1604 O O . VAL A 1 202 ? 13.574 -4.788 -4.486 1.00 79.31 202 VAL A O 1
ATOM 1607 N N . ASP A 1 203 ? 13.547 -2.558 -4.723 1.00 81.81 203 ASP A N 1
ATOM 1608 C CA . ASP A 1 203 ? 13.905 -2.249 -3.338 1.00 81.81 203 ASP A CA 1
ATOM 1609 C C . ASP A 1 203 ? 13.232 -0.932 -2.923 1.00 81.81 203 ASP A C 1
ATOM 1611 O O . ASP A 1 203 ? 13.555 0.142 -3.435 1.00 81.81 203 ASP A O 1
ATOM 1615 N N . PHE A 1 204 ? 12.260 -1.017 -2.012 1.00 81.88 204 PHE A N 1
ATOM 1616 C CA . PHE A 1 204 ? 11.470 0.132 -1.555 1.00 81.88 204 PHE A CA 1
ATOM 1617 C C . PHE A 1 204 ? 12.149 0.934 -0.429 1.00 81.88 204 PHE A C 1
ATOM 1619 O O . PHE A 1 204 ? 11.635 1.981 -0.006 1.00 81.88 204 PHE A O 1
ATOM 1626 N N . ASN A 1 205 ? 13.283 0.457 0.094 1.00 76.62 205 ASN A N 1
ATOM 1627 C CA . ASN A 1 205 ? 14.047 1.141 1.141 1.00 76.62 205 ASN A CA 1
ATOM 1628 C C . ASN A 1 205 ? 15.134 2.057 0.585 1.00 76.62 205 ASN A C 1
ATOM 1630 O O . ASN A 1 205 ? 15.664 2.889 1.327 1.00 76.62 205 ASN A O 1
ATOM 1634 N N . ILE A 1 206 ? 15.424 1.958 -0.713 1.00 67.38 206 ILE A N 1
ATOM 1635 C CA . ILE A 1 206 ? 16.280 2.910 -1.412 1.00 67.38 206 ILE A CA 1
ATOM 1636 C C . ILE A 1 206 ? 15.545 4.254 -1.457 1.00 67.38 206 ILE A C 1
ATOM 1638 O O . ILE A 1 206 ? 14.638 4.489 -2.255 1.00 67.38 206 ILE A O 1
ATOM 1642 N N . ASN A 1 207 ? 15.909 5.136 -0.526 1.00 56.56 207 ASN A N 1
ATOM 1643 C CA . ASN A 1 207 ? 15.377 6.487 -0.461 1.00 56.56 207 ASN A CA 1
ATOM 1644 C C . ASN A 1 207 ? 16.212 7.394 -1.362 1.00 56.56 207 ASN A C 1
ATOM 1646 O O . ASN A 1 207 ? 17.403 7.577 -1.127 1.00 56.56 207 ASN A O 1
ATOM 1650 N N . LYS A 1 208 ? 15.554 8.029 -2.330 1.00 54.91 208 LYS A N 1
ATOM 1651 C CA . LYS A 1 208 ? 16.094 9.178 -3.055 1.00 54.91 208 LYS A CA 1
ATOM 1652 C C . LYS A 1 208 ? 16.088 10.392 -2.138 1.00 54.91 208 LYS A C 1
ATOM 1654 O O . LYS A 1 208 ? 15.072 11.072 -1.999 1.00 54.91 208 LYS A O 1
ATOM 1659 N N . LYS A 1 209 ? 17.201 10.677 -1.488 1.00 40.59 209 LYS A N 1
ATOM 1660 C CA . LYS A 1 209 ? 17.601 12.084 -1.437 1.00 40.59 209 LYS A CA 1
ATOM 1661 C C . LYS A 1 209 ? 18.313 12.327 -2.774 1.00 40.59 209 LYS A C 1
ATOM 1663 O O . LYS A 1 209 ? 18.913 11.381 -3.262 1.00 40.59 209 LYS A O 1
ATOM 1668 N N . ASP A 1 210 ? 18.094 13.487 -3.394 1.00 34.03 210 ASP A N 1
ATOM 1669 C CA . ASP A 1 210 ? 18.625 13.899 -4.720 1.00 34.03 210 ASP A CA 1
ATOM 1670 C C . ASP A 1 210 ? 17.645 13.812 -5.921 1.00 34.03 210 ASP A C 1
ATOM 1672 O O . ASP A 1 210 ? 18.031 13.768 -7.077 1.00 34.03 210 ASP A O 1
ATOM 1676 N N . GLY A 1 211 ? 16.327 13.881 -5.686 1.00 38.78 211 GLY A N 1
ATOM 1677 C CA . GLY A 1 211 ? 15.440 14.519 -6.679 1.00 38.78 211 GLY A CA 1
ATOM 1678 C C . GLY A 1 211 ? 15.039 13.761 -7.959 1.00 38.78 211 GLY A C 1
ATOM 1679 O O . GLY A 1 211 ? 14.673 14.432 -8.920 1.00 38.78 211 GLY A O 1
ATOM 1680 N N . LYS A 1 212 ? 14.999 12.414 -8.013 1.00 39.06 212 LYS A N 1
ATOM 1681 C CA . LYS A 1 212 ? 14.559 11.684 -9.242 1.00 39.06 212 LYS A CA 1
ATOM 1682 C C . LYS A 1 212 ? 13.505 10.602 -9.072 1.00 39.06 212 LYS A C 1
ATOM 1684 O O . LYS A 1 212 ? 13.275 10.082 -7.982 1.00 39.06 212 LYS A O 1
ATOM 1689 N N . GLN A 1 213 ? 12.778 10.329 -10.160 1.00 37.16 213 GLN A N 1
ATOM 1690 C CA . GLN A 1 213 ? 11.518 9.571 -10.215 1.00 37.16 213 GLN A CA 1
ATOM 1691 C C . GLN A 1 213 ? 11.639 8.060 -9.993 1.00 37.16 213 GLN A C 1
ATOM 1693 O O . GLN A 1 213 ? 12.725 7.497 -9.917 1.00 37.16 213 GLN A O 1
ATOM 1698 N N . ALA A 1 214 ? 10.499 7.453 -9.625 1.00 35.94 214 ALA A N 1
ATOM 1699 C CA . ALA A 1 214 ? 10.343 6.078 -9.142 1.00 35.94 214 ALA A CA 1
ATOM 1700 C C . ALA A 1 214 ? 10.045 5.113 -10.281 1.00 35.94 214 ALA A C 1
ATOM 1702 O O . ALA A 1 214 ? 9.451 5.489 -11.285 1.00 35.94 214 ALA A O 1
ATOM 1703 N N . GLN A 1 215 ? 10.448 3.878 -10.025 1.00 44.22 215 GLN A N 1
ATOM 1704 C CA . GLN A 1 215 ? 10.645 2.748 -10.911 1.00 44.22 215 GLN A CA 1
ATOM 1705 C C . GLN A 1 215 ? 11.680 3.038 -11.991 1.00 44.22 215 GLN A C 1
ATOM 1707 O O . GLN A 1 215 ? 11.623 4.048 -12.680 1.00 44.22 215 GLN A O 1
ATOM 1712 N N . VAL A 1 216 ? 12.595 2.089 -12.185 1.00 46.53 216 VAL A N 1
ATOM 1713 C CA . VAL A 1 216 ? 13.114 1.817 -13.528 1.00 46.53 216 VAL A CA 1
ATOM 1714 C C . VAL A 1 216 ? 11.879 1.365 -14.304 1.00 46.53 216 VAL A C 1
ATOM 1716 O O . VAL A 1 216 ? 11.498 0.195 -14.311 1.00 46.53 216 VAL A O 1
ATOM 1719 N N . LYS A 1 217 ? 11.143 2.354 -14.793 1.00 45.66 217 LYS A N 1
ATOM 1720 C CA . LYS A 1 217 ? 9.912 2.189 -15.532 1.00 45.66 217 LYS A CA 1
ATOM 1721 C C . LYS A 1 217 ? 10.390 2.058 -16.959 1.00 45.66 217 LYS A C 1
ATOM 1723 O O . LYS A 1 217 ? 10.652 3.089 -17.571 1.00 45.66 217 LYS A O 1
ATOM 1728 N N . LEU A 1 218 ? 10.575 0.832 -17.468 1.00 47.88 218 LEU A N 1
ATOM 1729 C CA . LEU A 1 218 ? 10.705 0.649 -18.917 1.00 47.88 218 LEU A CA 1
ATOM 1730 C C . LEU A 1 218 ? 9.568 1.460 -19.518 1.00 47.88 218 LEU A C 1
ATOM 1732 O O . LEU A 1 218 ? 8.401 1.200 -19.210 1.00 47.88 218 LEU A O 1
ATOM 1736 N N . SER A 1 219 ? 9.900 2.531 -20.242 1.00 44.47 219 SER A N 1
ATOM 1737 C CA . SER A 1 219 ? 8.850 3.424 -20.699 1.00 44.47 219 SER A CA 1
ATOM 1738 C C . SER A 1 219 ? 7.879 2.590 -21.539 1.00 44.47 219 SER A C 1
ATOM 1740 O O . SER A 1 219 ? 8.285 1.593 -22.144 1.00 44.47 219 SER A O 1
ATOM 1742 N N . PRO A 1 220 ? 6.596 2.966 -21.637 1.00 42.34 220 PRO A N 1
ATOM 1743 C CA . PRO A 1 220 ? 5.645 2.257 -22.490 1.00 42.34 220 PRO A CA 1
ATOM 1744 C C . PRO A 1 220 ? 6.170 2.007 -23.917 1.00 42.34 220 PRO A C 1
ATOM 1746 O O . PRO A 1 220 ? 5.771 1.042 -24.568 1.00 42.34 220 PRO A O 1
ATOM 1749 N N . LYS A 1 221 ? 7.070 2.880 -24.397 1.00 46.00 221 LYS A N 1
ATOM 1750 C CA . LYS A 1 221 ? 7.784 2.778 -25.671 1.00 46.00 221 LYS A CA 1
ATOM 1751 C C . LYS A 1 221 ? 8.924 1.759 -25.621 1.00 46.00 221 LYS A C 1
ATOM 1753 O O . LYS A 1 221 ? 9.019 0.945 -26.535 1.00 46.00 221 LYS A O 1
ATOM 1758 N N . ASP A 1 222 ? 9.746 1.769 -24.578 1.00 51.06 222 ASP A N 1
ATOM 1759 C CA . ASP A 1 222 ? 10.855 0.822 -24.430 1.00 51.06 222 ASP A CA 1
ATOM 1760 C C . ASP A 1 222 ? 10.318 -0.589 -24.228 1.00 51.06 222 ASP A C 1
ATOM 1762 O O . ASP A 1 222 ? 10.708 -1.496 -24.950 1.00 51.06 222 ASP A O 1
ATOM 1766 N N . TRP A 1 223 ? 9.311 -0.769 -23.375 1.00 52.06 223 TRP A N 1
ATOM 1767 C CA . TRP A 1 223 ? 8.656 -2.061 -23.203 1.00 52.06 223 TRP A CA 1
ATOM 1768 C C . TRP A 1 223 ? 7.938 -2.542 -24.472 1.00 52.06 223 TRP A C 1
ATOM 1770 O O . TRP A 1 223 ? 8.069 -3.709 -24.832 1.00 52.06 223 TRP A O 1
ATOM 1780 N N . LYS A 1 224 ? 7.241 -1.666 -25.216 1.00 51.25 224 LYS A N 1
ATOM 1781 C CA . LYS A 1 224 ? 6.710 -2.032 -26.546 1.00 51.25 224 LYS A CA 1
ATOM 1782 C C . LYS A 1 224 ? 7.816 -2.427 -27.522 1.00 51.25 224 LYS A C 1
ATOM 1784 O O . LYS A 1 224 ? 7.605 -3.332 -28.320 1.00 51.25 224 LYS A O 1
ATOM 1789 N N . THR A 1 225 ? 8.971 -1.768 -27.460 1.00 52.03 225 THR A N 1
ATOM 1790 C CA . THR A 1 225 ? 10.143 -2.112 -28.275 1.00 52.03 225 THR A CA 1
ATOM 1791 C C . THR A 1 225 ? 10.668 -3.494 -27.882 1.00 52.03 225 THR A C 1
ATOM 1793 O O . THR A 1 225 ? 10.904 -4.313 -28.761 1.00 52.03 225 THR A O 1
ATOM 1796 N N . LEU A 1 226 ? 10.725 -3.818 -26.585 1.00 52.19 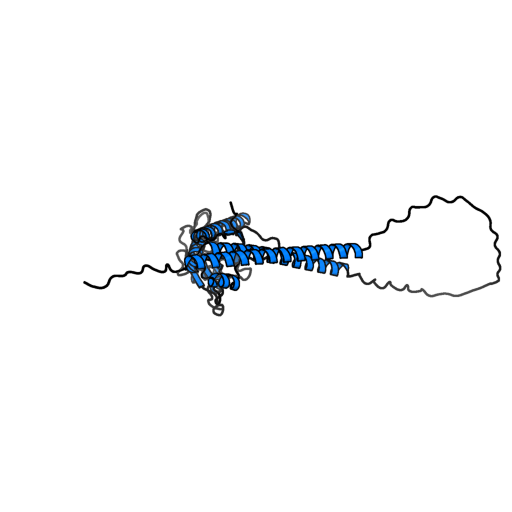226 LEU A N 1
ATOM 1797 C CA . LEU A 1 226 ? 11.087 -5.153 -26.091 1.00 52.19 226 LEU A CA 1
ATOM 1798 C C . LEU A 1 226 ? 10.075 -6.236 -26.484 1.00 52.19 226 LEU A C 1
ATOM 1800 O O . LEU A 1 226 ? 10.474 -7.318 -26.905 1.00 52.19 226 LEU A O 1
ATOM 1804 N N . GLN A 1 227 ? 8.775 -5.946 -26.414 1.00 51.72 227 GLN A N 1
ATOM 1805 C CA . GLN A 1 227 ? 7.723 -6.861 -26.867 1.00 51.72 227 GLN A CA 1
ATOM 1806 C C . GLN A 1 227 ? 7.747 -7.077 -28.389 1.00 51.72 227 GLN A C 1
ATOM 1808 O O . GLN A 1 227 ? 7.461 -8.179 -28.859 1.00 51.72 227 GLN A O 1
ATOM 1813 N N . ALA A 1 228 ? 8.106 -6.052 -29.169 1.00 50.41 228 ALA A N 1
ATOM 1814 C CA . ALA A 1 228 ? 8.183 -6.129 -30.628 1.00 50.41 228 ALA A CA 1
ATOM 1815 C C . ALA A 1 228 ? 9.272 -7.093 -31.122 1.00 50.41 228 ALA A C 1
ATOM 1817 O O . ALA A 1 228 ? 9.128 -7.666 -32.201 1.00 50.41 228 ALA A O 1
ATOM 1818 N N . TYR A 1 229 ? 10.314 -7.332 -30.322 1.00 49.22 229 TYR A N 1
ATOM 1819 C CA . TYR A 1 229 ? 11.354 -8.302 -30.652 1.00 49.22 229 TYR A CA 1
ATOM 1820 C C . TYR A 1 229 ? 10.913 -9.772 -30.515 1.00 49.22 229 TYR A C 1
ATOM 1822 O O . TYR A 1 229 ? 11.723 -10.644 -30.821 1.00 49.22 229 TYR A O 1
ATOM 1830 N N . LYS A 1 230 ? 9.667 -10.068 -30.088 1.00 49.28 230 LYS A N 1
ATOM 1831 C CA . LYS A 1 230 ? 9.196 -11.444 -29.804 1.00 49.28 230 LYS A CA 1
ATOM 1832 C C . LYS A 1 230 ? 10.252 -12.212 -29.000 1.00 49.28 230 LYS A C 1
ATOM 1834 O O . LYS A 1 230 ? 10.813 -13.210 -29.449 1.00 49.28 230 LYS A O 1
ATOM 1839 N N . LEU A 1 231 ? 10.652 -11.612 -27.880 1.00 51.84 231 LEU A N 1
ATOM 1840 C CA . LEU A 1 231 ? 11.730 -12.135 -27.052 1.00 51.84 231 LEU A CA 1
ATOM 1841 C C . LEU A 1 231 ? 11.203 -13.324 -26.268 1.00 51.84 231 LEU A C 1
ATOM 1843 O O . LEU A 1 231 ? 10.704 -13.183 -25.158 1.00 51.84 231 LEU A O 1
ATOM 1847 N N . ASP A 1 232 ? 11.297 -14.490 -26.884 1.00 51.62 232 ASP A N 1
ATOM 1848 C CA . ASP A 1 232 ? 10.873 -15.752 -26.286 1.00 51.62 232 ASP A CA 1
ATOM 1849 C C . ASP A 1 232 ? 11.986 -16.333 -25.393 1.00 51.62 232 ASP A C 1
ATOM 1851 O O . ASP A 1 232 ? 11.759 -17.267 -24.621 1.00 51.62 232 ASP A O 1
ATOM 1855 N N . ASP A 1 233 ? 13.207 -15.790 -25.498 1.00 59.03 233 ASP A N 1
ATOM 1856 C CA . ASP A 1 233 ? 14.373 -16.257 -24.765 1.00 59.03 233 ASP A CA 1
ATOM 1857 C C . ASP A 1 233 ? 14.846 -15.270 -23.685 1.00 59.03 233 ASP A C 1
ATOM 1859 O O . ASP A 1 233 ? 14.906 -14.045 -23.838 1.00 59.03 233 ASP A O 1
ATOM 1863 N N . LYS A 1 234 ? 15.195 -15.860 -22.541 1.00 59.88 234 LYS A N 1
ATOM 1864 C CA . LYS A 1 234 ? 15.584 -15.171 -21.305 1.00 59.88 234 LYS A CA 1
ATOM 1865 C C . LYS A 1 234 ? 16.847 -14.322 -21.470 1.00 59.88 234 LYS A C 1
ATOM 1867 O O . LYS A 1 234 ? 17.092 -13.448 -20.640 1.00 59.88 234 LYS A O 1
ATOM 1872 N N . VAL A 1 235 ? 17.673 -14.579 -22.486 1.00 59.59 235 VAL A N 1
ATOM 1873 C CA . VAL A 1 235 ? 18.954 -13.889 -22.675 1.00 59.59 235 VAL A CA 1
ATOM 1874 C C . VAL A 1 235 ? 18.703 -12.498 -23.235 1.00 59.59 235 VAL A C 1
ATOM 1876 O O . VAL A 1 235 ? 19.210 -11.518 -22.685 1.00 59.59 235 VAL A O 1
ATOM 1879 N N . THR A 1 236 ? 17.861 -12.378 -24.260 1.00 59.47 236 THR A N 1
ATOM 1880 C CA . THR A 1 236 ? 17.596 -11.078 -24.882 1.00 59.47 236 THR A CA 1
ATOM 1881 C C . THR A 1 236 ? 16.743 -10.162 -23.999 1.00 59.47 236 THR A C 1
ATOM 1883 O O . THR A 1 236 ? 17.041 -8.970 -23.919 1.00 59.47 236 THR A O 1
ATOM 1886 N N . ILE A 1 237 ? 15.765 -10.698 -23.248 1.00 61.28 237 ILE A N 1
ATOM 1887 C CA . ILE A 1 237 ? 15.004 -9.919 -22.245 1.00 61.28 237 ILE A CA 1
ATOM 1888 C C . ILE A 1 237 ? 15.956 -9.310 -21.209 1.00 61.28 237 ILE A C 1
ATOM 1890 O O . ILE A 1 237 ? 15.885 -8.126 -20.889 1.00 61.28 237 ILE A O 1
ATOM 1894 N N . ASN A 1 238 ? 16.895 -10.106 -20.705 1.00 64.38 238 ASN A N 1
ATOM 1895 C CA . ASN A 1 238 ? 17.824 -9.657 -19.679 1.00 64.38 238 ASN A CA 1
ATOM 1896 C C . ASN A 1 238 ? 18.908 -8.706 -20.211 1.00 64.38 238 ASN A C 1
ATOM 1898 O O . ASN A 1 238 ? 19.315 -7.798 -19.485 1.00 64.38 238 ASN A O 1
ATOM 1902 N N . LYS A 1 239 ? 19.342 -8.855 -21.471 1.00 63.03 239 LYS A N 1
ATOM 1903 C CA . LYS A 1 239 ? 20.219 -7.886 -22.157 1.00 63.03 239 LYS A CA 1
ATOM 1904 C C . LYS A 1 239 ? 19.524 -6.527 -22.295 1.00 63.03 239 LYS A C 1
ATOM 1906 O O . LYS A 1 239 ? 20.094 -5.496 -21.951 1.00 63.03 239 LYS A O 1
ATOM 1911 N N . ALA A 1 240 ? 18.258 -6.538 -22.696 1.00 58.31 240 ALA A N 1
ATOM 1912 C CA . ALA A 1 240 ? 17.425 -5.349 -22.786 1.00 58.31 240 ALA A CA 1
ATOM 1913 C C . ALA A 1 240 ? 17.186 -4.655 -21.435 1.00 58.31 240 ALA A C 1
ATOM 1915 O O . ALA A 1 240 ? 17.306 -3.436 -21.340 1.00 58.31 240 ALA A O 1
ATOM 1916 N N . ILE A 1 241 ? 16.883 -5.420 -20.382 1.00 62.00 241 ILE A N 1
ATOM 1917 C CA . ILE A 1 241 ? 16.708 -4.888 -19.022 1.00 62.00 241 ILE A CA 1
ATOM 1918 C C . ILE A 1 241 ? 17.994 -4.215 -18.529 1.00 62.00 241 ILE A C 1
ATOM 1920 O O . ILE A 1 241 ? 17.929 -3.126 -17.961 1.00 62.00 241 ILE A O 1
ATOM 1924 N N . LYS A 1 242 ? 19.163 -4.831 -18.763 1.00 63.25 242 LYS A N 1
ATOM 1925 C CA . LYS A 1 242 ? 20.463 -4.226 -18.425 1.00 63.25 242 LYS A CA 1
ATOM 1926 C C . LYS A 1 242 ? 20.664 -2.896 -19.147 1.00 63.25 242 LYS A C 1
ATOM 1928 O O . LYS A 1 242 ? 20.894 -1.891 -18.480 1.00 63.25 242 LYS A O 1
ATOM 1933 N N . ARG A 1 243 ? 20.463 -2.874 -20.469 1.00 60.94 243 ARG A N 1
ATOM 1934 C CA . ARG A 1 243 ? 20.580 -1.657 -21.286 1.00 60.94 243 ARG A CA 1
ATOM 1935 C C . ARG A 1 243 ? 19.627 -0.558 -20.817 1.00 60.94 243 ARG A C 1
ATOM 1937 O O . ARG A 1 243 ? 20.006 0.605 -20.760 1.00 60.94 243 ARG A O 1
ATOM 1944 N N . PHE A 1 244 ? 18.400 -0.914 -20.442 1.00 58.31 244 PHE A N 1
ATOM 1945 C CA . PHE A 1 244 ? 17.438 0.055 -19.927 1.00 58.31 244 PHE A CA 1
ATOM 1946 C C . PHE A 1 244 ? 17.887 0.678 -18.599 1.00 58.31 244 PHE A C 1
ATOM 1948 O O . PHE A 1 244 ? 17.808 1.890 -18.431 1.00 58.31 244 PHE A O 1
ATOM 1955 N N . ILE A 1 245 ? 18.390 -0.134 -17.667 1.00 58.56 245 ILE A N 1
ATOM 1956 C CA . ILE A 1 245 ? 18.869 0.349 -16.365 1.00 58.56 245 ILE A CA 1
ATOM 1957 C C . ILE A 1 245 ? 20.091 1.251 -16.531 1.00 58.56 245 ILE A C 1
ATOM 1959 O O . ILE A 1 245 ? 20.199 2.270 -15.854 1.00 58.56 245 ILE A O 1
ATOM 1963 N N . GLU A 1 246 ? 20.990 0.904 -17.448 1.00 59.25 246 GLU A N 1
ATOM 1964 C CA . GLU A 1 246 ? 22.139 1.739 -17.802 1.00 59.25 246 GLU A CA 1
ATOM 1965 C C . GLU A 1 246 ? 21.691 3.098 -18.354 1.00 59.25 246 GLU A C 1
ATOM 1967 O O . GLU A 1 246 ? 22.149 4.125 -17.857 1.00 59.25 246 GLU A O 1
ATOM 1972 N N . ILE A 1 247 ? 20.741 3.117 -19.296 1.00 56.56 247 ILE A N 1
ATOM 1973 C CA . ILE A 1 247 ? 20.186 4.354 -19.869 1.00 56.56 247 ILE A CA 1
ATOM 1974 C C . ILE A 1 247 ? 19.470 5.200 -18.808 1.00 56.56 247 ILE A C 1
ATOM 1976 O O . ILE A 1 247 ? 19.663 6.413 -18.767 1.00 56.56 247 ILE A O 1
ATOM 1980 N N . ASP A 1 248 ? 18.656 4.594 -17.941 1.00 53.91 248 ASP A N 1
ATOM 1981 C CA . ASP A 1 248 ? 17.931 5.328 -16.897 1.00 53.91 248 ASP A CA 1
ATOM 1982 C C . ASP A 1 248 ? 18.893 5.951 -15.877 1.00 53.91 248 ASP A C 1
ATOM 1984 O O . ASP A 1 248 ? 18.770 7.127 -15.539 1.00 53.91 248 ASP A O 1
ATOM 1988 N N . ASN A 1 249 ? 19.923 5.211 -15.455 1.00 56.84 249 ASN A N 1
ATOM 1989 C CA . ASN A 1 249 ? 20.990 5.749 -14.611 1.00 56.84 249 ASN A CA 1
ATOM 1990 C C . ASN A 1 249 ? 21.717 6.920 -15.290 1.00 56.84 249 ASN A C 1
ATOM 1992 O O . ASN A 1 249 ? 22.030 7.907 -14.624 1.00 56.84 249 ASN A O 1
ATOM 1996 N N . TYR A 1 250 ? 21.935 6.837 -16.605 1.00 56.78 250 TYR A N 1
ATOM 1997 C CA . TYR A 1 250 ? 22.570 7.897 -17.389 1.00 56.78 250 TYR A CA 1
ATOM 1998 C C . TYR A 1 250 ? 21.704 9.159 -17.477 1.00 56.78 250 TYR A C 1
ATOM 2000 O O . TYR A 1 250 ? 22.157 10.261 -17.171 1.00 56.78 250 TYR A O 1
ATOM 2008 N N . ASN A 1 251 ? 20.428 8.997 -17.837 1.00 54.25 251 ASN A N 1
ATOM 2009 C CA . ASN A 1 251 ? 19.457 10.088 -17.911 1.00 54.25 251 ASN A CA 1
ATOM 2010 C C . ASN A 1 251 ? 19.251 10.738 -16.548 1.00 54.25 251 ASN A C 1
ATOM 2012 O O . ASN A 1 251 ? 19.081 11.955 -16.456 1.00 54.25 251 ASN A O 1
ATOM 2016 N N . ASN A 1 252 ? 19.279 9.931 -15.485 1.00 53.41 252 ASN A N 1
ATOM 2017 C CA . ASN A 1 252 ? 19.338 10.441 -14.137 1.00 53.41 252 ASN A CA 1
ATOM 2018 C C . ASN A 1 252 ? 20.607 11.279 -14.001 1.00 53.41 252 ASN A C 1
ATOM 2020 O O . ASN A 1 252 ? 20.445 12.479 -13.956 1.00 53.41 252 ASN A O 1
ATOM 2024 N N . ALA A 1 253 ? 21.832 10.768 -14.075 1.00 58.31 253 ALA A N 1
ATOM 2025 C CA . ALA A 1 253 ? 23.044 11.599 -13.937 1.00 58.31 253 ALA A CA 1
ATOM 2026 C C . ALA A 1 253 ? 22.991 12.953 -14.702 1.00 58.31 253 ALA A C 1
ATOM 2028 O O . ALA A 1 253 ? 23.218 14.005 -14.105 1.00 58.31 253 ALA A O 1
ATOM 2029 N N . ILE A 1 254 ? 22.545 12.958 -15.966 1.00 61.06 254 ILE A N 1
ATOM 2030 C CA . ILE A 1 254 ? 22.347 14.183 -16.770 1.00 61.06 254 ILE A CA 1
ATOM 2031 C C . ILE A 1 254 ? 21.379 15.178 -16.108 1.00 61.06 254 ILE A C 1
ATOM 2033 O O . ILE A 1 254 ? 21.682 16.362 -16.002 1.00 61.06 254 ILE A O 1
ATOM 2037 N N . ASN A 1 255 ? 20.224 14.724 -15.624 1.00 56.34 255 ASN A N 1
ATOM 2038 C CA . ASN A 1 255 ? 19.264 15.598 -14.945 1.00 56.34 255 ASN A CA 1
ATOM 2039 C C . ASN A 1 255 ? 19.809 16.210 -13.634 1.00 56.34 255 ASN A C 1
ATOM 2041 O O . ASN A 1 255 ? 19.285 17.233 -13.206 1.00 56.34 255 ASN A O 1
ATOM 2045 N N . ASP A 1 256 ? 20.812 15.601 -12.977 1.00 63.84 256 ASP A N 1
ATOM 2046 C CA . ASP A 1 256 ? 21.396 16.139 -11.724 1.00 63.84 256 ASP A CA 1
ATOM 2047 C C . ASP A 1 256 ? 22.297 17.295 -12.095 1.00 63.84 256 ASP A C 1
ATOM 2049 O O . ASP A 1 256 ? 22.157 18.373 -11.534 1.00 63.84 256 ASP A O 1
ATOM 2053 N N . LEU A 1 257 ? 23.119 17.089 -13.124 1.00 69.75 257 LEU A N 1
ATOM 2054 C CA . LEU A 1 257 ? 23.965 18.129 -13.692 1.00 69.75 257 LEU A CA 1
ATOM 2055 C C . LEU A 1 257 ? 23.130 19.321 -14.179 1.00 69.75 257 LEU A C 1
ATOM 2057 O O . LEU A 1 257 ? 23.489 20.464 -13.922 1.00 69.75 257 LEU A O 1
ATOM 2061 N N . ILE A 1 258 ? 21.978 19.081 -14.820 1.00 71.88 258 ILE A N 1
ATOM 2062 C CA . ILE A 1 258 ? 21.062 20.162 -15.228 1.00 71.88 258 ILE A CA 1
ATOM 2063 C C . ILE A 1 258 ? 20.519 20.923 -14.010 1.00 71.88 258 ILE A C 1
ATOM 2065 O O . ILE A 1 258 ? 20.449 22.151 -14.037 1.00 71.88 258 ILE A O 1
ATOM 2069 N N . ALA A 1 259 ? 20.114 20.218 -12.951 1.00 68.38 259 ALA A N 1
ATOM 2070 C CA . ALA A 1 259 ? 19.575 20.846 -11.746 1.00 68.38 259 ALA A CA 1
ATOM 2071 C C . ALA A 1 259 ? 20.648 21.623 -10.965 1.00 68.38 259 ALA A C 1
ATOM 2073 O O . ALA A 1 259 ? 20.378 22.725 -10.492 1.00 68.38 259 ALA A O 1
ATOM 2074 N N . GLU A 1 260 ? 21.855 21.070 -10.862 1.00 78.19 260 GLU A N 1
ATOM 2075 C CA . GLU A 1 260 ? 23.022 21.715 -10.261 1.00 78.19 260 GLU A CA 1
ATOM 2076 C C . GLU A 1 260 ? 23.405 22.971 -11.041 1.00 78.19 260 GLU A C 1
ATOM 2078 O O . GLU A 1 260 ? 23.560 24.037 -10.449 1.00 78.19 260 GLU A O 1
ATOM 2083 N N . ARG A 1 261 ? 23.430 22.889 -12.376 1.00 77.56 261 ARG A N 1
ATOM 2084 C CA . ARG A 1 261 ? 23.665 24.051 -13.229 1.00 77.56 261 ARG A CA 1
ATOM 2085 C C . ARG A 1 261 ? 22.600 25.127 -13.050 1.00 77.56 261 ARG A C 1
ATOM 2087 O O . ARG A 1 261 ? 22.944 26.287 -12.879 1.00 77.56 261 ARG A O 1
ATOM 2094 N N . ALA A 1 262 ? 21.321 24.758 -12.998 1.00 81.31 262 ALA A N 1
ATOM 2095 C CA . ALA A 1 262 ? 20.250 25.720 -12.745 1.00 81.31 262 ALA A CA 1
ATOM 2096 C C . ALA A 1 262 ? 20.360 26.382 -11.355 1.00 81.31 262 ALA A C 1
ATOM 2098 O O . ALA A 1 262 ? 19.995 27.548 -11.196 1.00 81.31 262 ALA A O 1
ATOM 2099 N N . ALA A 1 263 ? 20.848 25.654 -10.345 1.00 83.44 263 ALA A N 1
ATOM 2100 C CA . ALA A 1 263 ? 21.106 26.206 -9.018 1.00 83.44 263 ALA A CA 1
ATOM 2101 C C . ALA A 1 263 ? 22.297 27.177 -9.030 1.00 83.44 263 ALA A C 1
ATOM 2103 O O . ALA A 1 263 ? 22.190 28.262 -8.459 1.00 83.44 263 ALA A O 1
ATOM 2104 N N . LEU A 1 264 ? 23.379 26.821 -9.728 1.00 84.44 264 LEU A N 1
ATOM 2105 C CA . LEU A 1 264 ? 24.542 27.684 -9.922 1.00 84.44 264 LEU A CA 1
ATOM 2106 C C . LEU A 1 264 ? 24.163 28.962 -10.686 1.00 84.44 264 LEU A C 1
ATOM 2108 O O . LEU A 1 264 ? 24.502 30.056 -10.249 1.00 84.44 264 LEU A O 1
ATOM 2112 N N . ASP A 1 265 ? 23.384 28.844 -11.765 1.00 84.19 265 ASP A N 1
ATOM 2113 C CA . ASP A 1 265 ? 22.879 29.984 -12.541 1.00 84.19 265 ASP A CA 1
ATOM 2114 C C . ASP A 1 265 ? 22.032 30.924 -11.663 1.00 84.19 265 ASP A C 1
ATOM 2116 O O . ASP A 1 265 ? 22.125 32.148 -11.767 1.00 84.19 265 ASP A O 1
ATOM 2120 N N . ALA A 1 266 ? 21.221 30.369 -10.755 1.00 85.06 266 ALA A N 1
ATOM 2121 C CA . ALA A 1 266 ? 20.440 31.157 -9.804 1.00 85.06 266 ALA A CA 1
ATOM 2122 C C . ALA A 1 266 ? 21.318 31.860 -8.752 1.00 85.06 266 ALA A C 1
ATOM 2124 O O . ALA A 1 266 ? 21.004 32.984 -8.351 1.00 85.06 266 ALA A O 1
ATOM 2125 N N . GLU A 1 267 ? 22.402 31.222 -8.309 1.00 87.38 267 GLU A N 1
ATOM 2126 C CA . GLU A 1 267 ? 23.380 31.806 -7.388 1.00 87.38 267 GLU A CA 1
ATOM 2127 C C . GLU A 1 267 ? 24.184 32.930 -8.058 1.00 87.38 267 GLU A C 1
ATOM 2129 O O . GLU A 1 267 ? 24.273 34.026 -7.502 1.00 87.38 267 GLU A O 1
ATOM 2134 N N . ILE A 1 268 ? 24.663 32.717 -9.287 1.00 83.81 268 ILE A N 1
ATOM 2135 C CA . ILE A 1 268 ? 25.318 33.744 -10.112 1.00 83.81 268 ILE A CA 1
ATOM 2136 C C . ILE A 1 268 ? 24.377 34.936 -10.304 1.00 83.81 268 ILE A C 1
ATOM 2138 O O . ILE A 1 268 ? 24.740 36.065 -9.978 1.00 83.81 268 ILE A O 1
ATOM 2142 N N . ALA A 1 269 ? 23.127 34.697 -10.710 1.00 84.12 269 ALA A N 1
ATOM 2143 C CA . ALA A 1 269 ? 22.137 35.759 -10.880 1.00 84.12 269 ALA A CA 1
ATOM 2144 C C . ALA A 1 269 ? 21.815 36.509 -9.571 1.00 84.12 269 ALA A C 1
ATOM 2146 O O . ALA A 1 269 ? 21.376 37.661 -9.606 1.00 84.12 269 ALA A O 1
ATOM 2147 N N . ALA A 1 270 ? 21.993 35.877 -8.406 1.00 83.06 270 ALA A N 1
ATOM 2148 C CA . ALA A 1 270 ? 21.853 36.536 -7.111 1.00 83.06 270 ALA A CA 1
ATOM 2149 C C . ALA A 1 270 ? 23.078 37.400 -6.764 1.00 83.06 270 ALA A C 1
ATOM 2151 O O . ALA A 1 270 ? 22.903 38.478 -6.196 1.00 83.06 270 ALA A O 1
ATOM 2152 N N . LEU A 1 271 ? 24.287 36.962 -7.129 1.00 78.12 271 LEU A N 1
ATOM 2153 C CA . LEU A 1 271 ? 25.538 37.704 -6.938 1.00 78.12 271 LEU A CA 1
ATOM 2154 C C . LEU A 1 271 ? 25.673 38.892 -7.906 1.00 78.12 271 LEU A C 1
ATOM 2156 O O . LEU A 1 271 ? 26.168 39.947 -7.515 1.00 78.12 271 LEU A O 1
ATOM 2160 N N . GLU A 1 272 ? 25.175 38.762 -9.138 1.00 76.94 272 GLU A N 1
ATOM 2161 C CA . GLU A 1 272 ? 25.168 39.827 -10.155 1.00 76.94 272 GLU A CA 1
ATOM 2162 C C . GLU A 1 272 ? 24.168 40.955 -9.858 1.00 76.94 272 GLU A C 1
ATOM 2164 O O . GLU A 1 272 ? 24.235 42.033 -10.456 1.00 76.94 272 GLU A O 1
ATOM 2169 N N . ARG A 1 273 ? 23.262 40.764 -8.889 1.00 65.00 273 ARG A N 1
ATOM 2170 C CA . ARG A 1 273 ? 22.450 41.854 -8.333 1.00 65.00 273 ARG A CA 1
ATOM 2171 C C . ARG A 1 273 ? 23.323 42.749 -7.453 1.00 65.00 273 ARG A C 1
ATOM 2173 O O . ARG A 1 273 ? 23.227 42.725 -6.227 1.00 65.00 273 ARG A O 1
ATOM 2180 N N . LEU A 1 274 ? 24.145 43.587 -8.082 1.00 58.47 274 LEU A N 1
ATOM 2181 C CA . LEU A 1 274 ? 24.754 44.739 -7.421 1.00 58.47 274 LEU A CA 1
ATOM 2182 C C . LEU A 1 274 ? 23.626 45.595 -6.816 1.00 58.47 274 LEU A C 1
ATOM 2184 O O . LEU A 1 274 ? 22.710 45.986 -7.546 1.00 58.47 274 LEU A O 1
ATOM 2188 N N . PRO A 1 275 ? 23.638 45.901 -5.505 1.00 57.72 275 PRO A N 1
ATOM 2189 C CA . PRO A 1 275 ? 22.705 46.878 -4.972 1.00 57.72 275 PRO A CA 1
ATOM 2190 C C . PRO A 1 275 ? 23.000 48.215 -5.652 1.00 57.72 275 PRO A C 1
ATOM 2192 O O . PRO A 1 275 ? 24.122 48.717 -5.562 1.00 57.72 275 PRO A O 1
ATOM 2195 N N . GLU A 1 276 ? 22.011 48.796 -6.336 1.00 60.06 276 GLU A N 1
ATOM 2196 C CA . GLU A 1 276 ? 22.138 50.161 -6.846 1.00 60.06 276 GLU A CA 1
ATOM 2197 C C . GLU A 1 276 ? 22.587 51.074 -5.690 1.00 60.06 276 GLU A C 1
ATOM 2199 O O . GLU A 1 276 ? 22.020 50.992 -4.588 1.00 60.06 276 GLU A O 1
ATOM 2204 N N . PRO A 1 277 ? 23.618 51.920 -5.881 1.00 52.44 277 PRO A N 1
ATOM 2205 C CA . PRO A 1 277 ? 24.059 52.819 -4.831 1.00 52.44 277 PRO A CA 1
ATOM 2206 C C . PRO A 1 277 ? 22.885 53.719 -4.446 1.00 52.44 277 PRO A C 1
ATOM 2208 O O . PRO A 1 277 ? 22.390 54.501 -5.258 1.00 52.44 277 PRO A O 1
ATOM 2211 N N . LYS A 1 278 ? 22.419 53.598 -3.194 1.00 52.28 278 LYS A N 1
ATOM 2212 C CA . LYS A 1 278 ? 21.373 54.476 -2.656 1.00 52.28 278 LYS A CA 1
ATOM 2213 C C . LYS A 1 278 ? 21.811 55.931 -2.873 1.00 52.28 278 LYS A C 1
ATOM 2215 O O . LYS A 1 278 ? 22.943 56.256 -2.501 1.00 52.28 278 LYS A O 1
ATOM 2220 N N . PRO A 1 279 ? 20.957 56.808 -3.432 1.00 48.69 279 PRO A N 1
ATOM 2221 C CA . PRO A 1 279 ? 21.323 58.203 -3.629 1.00 48.69 279 PRO A CA 1
ATOM 2222 C C . PRO A 1 279 ? 21.693 58.816 -2.276 1.00 48.69 279 PRO A C 1
ATOM 2224 O O . PRO A 1 279 ? 20.908 58.770 -1.325 1.00 48.69 279 PRO A O 1
ATOM 2227 N N . GLN A 1 280 ? 22.915 59.342 -2.171 1.00 48.47 280 GLN A N 1
ATOM 2228 C CA . GLN A 1 280 ? 23.356 60.044 -0.969 1.00 48.47 280 GLN A CA 1
ATOM 2229 C C . GLN A 1 280 ? 22.497 61.308 -0.780 1.00 48.47 280 GLN A C 1
ATOM 2231 O O . GLN A 1 280 ? 22.233 62.010 -1.761 1.00 48.47 280 GLN A O 1
ATOM 2236 N N . PRO A 1 281 ? 22.050 61.626 0.449 1.00 45.41 281 PRO A N 1
ATOM 2237 C CA . PRO A 1 281 ? 21.298 62.846 0.695 1.00 45.41 281 PRO A CA 1
ATOM 2238 C C . PRO A 1 281 ? 22.195 64.065 0.457 1.00 45.41 281 PRO A C 1
ATOM 2240 O O . PRO A 1 281 ? 23.269 64.180 1.047 1.00 45.41 281 PRO A O 1
ATOM 2243 N N . VAL A 1 282 ? 21.743 64.984 -0.396 1.00 48.03 282 VAL A N 1
ATOM 2244 C CA . VAL A 1 282 ? 22.407 66.270 -0.645 1.00 48.03 282 VAL A CA 1
ATOM 2245 C C . VAL A 1 282 ? 22.405 67.093 0.657 1.00 48.03 282 VAL A C 1
ATOM 2247 O O . VAL A 1 282 ? 21.328 67.295 1.225 1.00 48.03 282 VAL A O 1
ATOM 2250 N N . PRO A 1 283 ? 23.556 67.582 1.159 1.00 46.34 283 PRO A N 1
ATOM 2251 C CA . PRO A 1 283 ? 23.595 68.411 2.363 1.00 46.34 283 PRO A CA 1
ATOM 2252 C C . PRO A 1 283 ? 22.868 69.748 2.151 1.00 46.34 283 PRO A C 1
ATOM 2254 O O . PRO A 1 283 ? 23.174 70.488 1.216 1.00 46.34 283 PRO A O 1
ATOM 2257 N N . GLN A 1 284 ? 21.916 70.071 3.030 1.00 40.94 2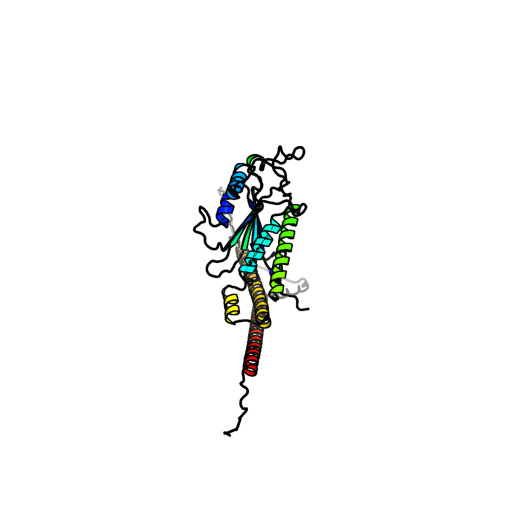84 GLN A N 1
ATOM 2258 C CA . GLN A 1 284 ? 21.239 71.371 3.058 1.00 40.94 284 GLN A CA 1
ATOM 2259 C C . GLN A 1 284 ? 22.173 72.446 3.637 1.00 40.94 284 GLN A C 1
ATOM 2261 O O . GLN A 1 284 ? 22.733 72.277 4.719 1.00 40.94 284 GLN A O 1
ATOM 2266 N N . VAL A 1 285 ? 22.336 73.555 2.911 1.00 39.34 285 VAL A N 1
ATOM 2267 C CA . VAL A 1 285 ? 23.138 74.724 3.311 1.00 39.34 285 VAL A CA 1
ATOM 2268 C C . VAL A 1 285 ? 22.340 75.585 4.309 1.00 39.34 285 VAL A C 1
ATOM 2270 O O . VAL A 1 285 ? 21.222 75.973 3.972 1.00 39.34 285 VAL A O 1
ATOM 2273 N N . PRO A 1 286 ? 22.867 75.931 5.502 1.00 42.62 286 PRO A N 1
ATOM 2274 C CA . PRO A 1 286 ? 22.233 76.900 6.402 1.00 42.62 286 PRO A CA 1
ATOM 2275 C C . PRO A 1 286 ? 22.528 78.351 5.977 1.00 42.62 286 PRO A C 1
ATOM 2277 O O . PRO A 1 286 ? 23.658 78.680 5.614 1.00 42.62 286 PRO A O 1
ATOM 2280 N N . GLU A 1 287 ? 21.532 79.237 6.055 1.00 37.66 287 GLU A N 1
ATOM 2281 C CA . GLU A 1 287 ? 21.648 80.654 5.680 1.00 37.66 287 GLU A CA 1
ATOM 2282 C C . GLU A 1 287 ? 22.215 81.578 6.790 1.00 37.66 287 GLU A C 1
ATOM 2284 O O . GLU A 1 287 ? 21.671 81.633 7.888 1.00 37.66 287 GLU A O 1
ATOM 2289 N N . GLN A 1 288 ? 23.218 82.387 6.384 1.00 37.81 288 GLN A N 1
ATOM 2290 C CA . GLN A 1 288 ? 23.544 83.804 6.724 1.00 37.81 288 GLN A CA 1
ATOM 2291 C C . GLN A 1 288 ? 24.067 84.196 8.138 1.00 37.81 288 GLN A C 1
ATOM 2293 O O . GLN A 1 288 ? 23.723 83.523 9.102 1.00 37.81 288 GLN A O 1
ATOM 2298 N N . PRO A 1 289 ? 24.883 85.287 8.315 1.00 38.75 289 PRO A N 1
ATOM 2299 C CA . PRO A 1 289 ? 24.924 86.552 7.541 1.00 38.75 289 PRO A CA 1
ATOM 2300 C C . PRO A 1 289 ? 26.321 87.160 7.174 1.00 38.75 289 PRO A C 1
ATOM 2302 O O . PRO A 1 289 ? 27.379 86.614 7.463 1.00 38.75 289 PRO A O 1
ATOM 2305 N N . LYS A 1 290 ? 26.270 88.307 6.467 1.00 33.44 290 LYS A N 1
ATOM 2306 C CA . LYS A 1 290 ? 27.284 89.084 5.689 1.00 33.44 290 LYS A CA 1
ATOM 2307 C C . LYS A 1 290 ? 28.018 90.189 6.529 1.00 33.44 290 LYS A C 1
ATOM 2309 O O . LYS A 1 290 ? 27.565 90.441 7.640 1.00 33.44 290 LYS A O 1
ATOM 2314 N N . PRO A 1 291 ? 28.851 91.086 5.928 1.00 46.78 291 PRO A N 1
ATOM 2315 C CA . PRO A 1 291 ? 30.287 91.065 5.530 1.00 46.78 291 PRO A CA 1
ATOM 2316 C C . PRO A 1 291 ? 31.218 91.860 6.506 1.00 46.78 291 PRO A C 1
ATOM 2318 O O . PRO A 1 291 ? 30.731 92.482 7.441 1.00 46.78 291 PRO A O 1
ATOM 2321 N N . THR A 1 292 ? 32.562 91.915 6.412 1.00 33.16 292 THR A N 1
ATOM 2322 C CA . THR A 1 292 ? 33.480 92.744 5.551 1.00 33.16 292 THR A CA 1
ATOM 2323 C C . THR A 1 292 ? 34.882 92.776 6.256 1.00 33.16 292 THR A C 1
ATOM 2325 O O . THR A 1 292 ? 34.915 92.399 7.425 1.00 33.16 292 THR A O 1
ATOM 2328 N 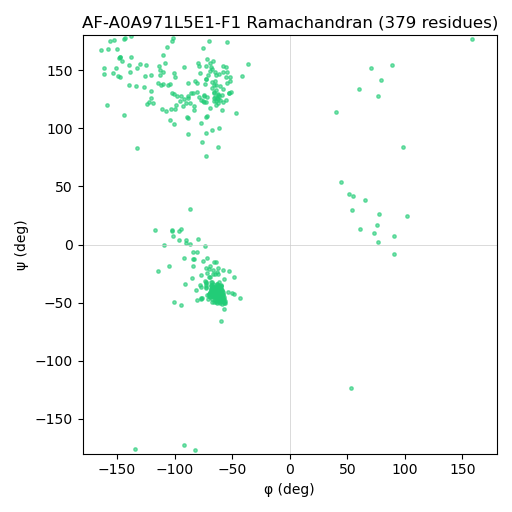N . PRO A 1 293 ? 35.991 93.380 5.747 1.00 40.16 293 PRO A N 1
ATOM 2329 C CA . PRO A 1 293 ? 36.597 93.448 4.400 1.00 40.16 293 PRO A CA 1
ATOM 2330 C C . PRO A 1 293 ? 38.152 93.212 4.382 1.00 40.16 293 PRO A C 1
ATOM 2332 O O . PRO A 1 293 ? 38.774 93.069 5.426 1.00 40.16 293 PRO A O 1
ATOM 2335 N N . GLN A 1 294 ? 38.766 93.342 3.186 1.00 32.97 294 GLN A N 1
ATOM 2336 C CA . GLN A 1 294 ? 40.203 93.619 2.881 1.00 32.97 294 GLN A CA 1
ATOM 2337 C C . GLN A 1 294 ? 41.193 92.436 2.961 1.00 32.97 294 GLN A C 1
ATOM 2339 O O . GLN A 1 294 ? 41.108 91.614 3.855 1.00 32.97 294 GLN A O 1
ATOM 2344 N N . GLN A 1 295 ? 42.202 92.268 2.098 1.00 32.12 295 GLN A N 1
ATOM 2345 C CA . GLN A 1 295 ? 42.748 92.995 0.940 1.00 32.12 295 GLN A CA 1
ATOM 2346 C C . GLN A 1 295 ? 43.615 91.978 0.151 1.00 32.12 295 GLN A C 1
ATOM 2348 O O . GLN A 1 295 ? 44.249 91.122 0.761 1.00 32.12 295 GLN A O 1
ATOM 2353 N N . ALA A 1 296 ? 43.679 92.079 -1.179 1.00 30.30 296 ALA A N 1
ATOM 2354 C CA . ALA A 1 296 ? 44.786 91.517 -1.974 1.00 30.30 296 ALA A CA 1
ATOM 2355 C C . ALA A 1 296 ? 45.994 92.480 -1.866 1.00 30.30 296 ALA A C 1
ATOM 2357 O O . ALA A 1 296 ? 45.732 93.672 -1.675 1.00 30.30 296 ALA A O 1
ATOM 2358 N N . PRO A 1 297 ? 47.276 92.061 -2.017 1.00 40.19 297 PRO A N 1
ATOM 2359 C CA . PRO A 1 297 ? 47.772 91.716 -3.360 1.00 40.19 297 PRO A CA 1
ATOM 2360 C C . PRO A 1 297 ? 49.012 90.773 -3.469 1.00 40.19 297 PRO A C 1
ATOM 2362 O O . PRO A 1 297 ? 49.771 90.571 -2.530 1.00 40.19 297 PRO A O 1
ATOM 2365 N N . SER A 1 298 ? 49.235 90.317 -4.709 1.00 30.81 298 SER A N 1
ATOM 2366 C CA . SER A 1 298 ? 50.526 90.097 -5.405 1.00 30.81 298 SER A CA 1
ATOM 2367 C C . SER A 1 298 ? 51.445 88.886 -5.129 1.00 30.81 298 SER A C 1
ATOM 2369 O O . SER A 1 298 ? 51.911 88.626 -4.028 1.00 30.81 298 SER A O 1
ATOM 2371 N N . ALA A 1 299 ? 51.790 88.232 -6.250 1.00 32.84 299 ALA A N 1
ATOM 2372 C CA . ALA A 1 299 ? 52.956 87.374 -6.541 1.00 32.84 299 ALA A CA 1
ATOM 2373 C C . ALA A 1 299 ? 54.314 88.084 -6.240 1.00 32.84 299 ALA A C 1
ATOM 2375 O O . ALA A 1 299 ? 54.263 89.297 -6.027 1.00 32.84 299 ALA A O 1
ATOM 2376 N N . PRO A 1 300 ? 55.526 87.457 -6.317 1.00 42.50 300 PRO A N 1
ATOM 2377 C CA . PRO A 1 300 ? 55.903 86.233 -7.052 1.00 42.50 300 PRO A CA 1
ATOM 2378 C C . PRO A 1 300 ? 56.929 85.267 -6.378 1.00 42.50 300 PRO A C 1
ATOM 2380 O O . PRO A 1 300 ? 57.453 85.508 -5.298 1.00 42.50 300 PRO A O 1
ATOM 2383 N N . LYS A 1 301 ? 57.197 84.150 -7.085 1.00 36.06 301 LYS A N 1
ATOM 2384 C CA . LYS A 1 301 ? 58.304 83.152 -6.979 1.00 36.06 301 LYS A CA 1
ATOM 2385 C C . LYS A 1 301 ? 59.681 83.755 -6.591 1.00 36.06 301 LYS A C 1
ATOM 2387 O O . LYS A 1 301 ? 59.907 84.902 -6.974 1.00 36.06 301 LYS A O 1
ATOM 2392 N N . PRO A 1 302 ? 60.646 83.009 -5.981 1.00 43.84 302 PRO A N 1
ATOM 2393 C CA . PRO A 1 302 ? 61.261 81.803 -6.587 1.00 43.84 302 PRO A CA 1
ATOM 2394 C C . PRO A 1 302 ? 61.762 80.677 -5.641 1.00 43.84 302 PRO A C 1
ATOM 2396 O O . PRO A 1 302 ? 61.879 80.835 -4.432 1.00 43.84 302 PRO A O 1
ATOM 2399 N N . GLN A 1 303 ? 62.074 79.521 -6.247 1.00 40.19 303 GLN A N 1
ATOM 2400 C CA . GLN A 1 303 ? 62.782 78.373 -5.648 1.00 40.19 303 GLN A CA 1
ATOM 2401 C C . GLN A 1 303 ? 64.265 78.689 -5.370 1.00 40.19 303 GLN A C 1
ATOM 2403 O O . GLN A 1 303 ? 64.854 79.509 -6.077 1.00 40.19 303 GLN A O 1
ATOM 2408 N N . PRO A 1 304 ? 64.892 77.963 -4.425 1.00 41.66 304 PRO A N 1
ATOM 2409 C CA . PRO A 1 304 ? 66.036 77.124 -4.810 1.00 41.66 304 PRO A CA 1
ATOM 2410 C C . PRO A 1 304 ? 66.081 75.735 -4.123 1.00 41.66 304 PRO A C 1
ATOM 2412 O O . PRO A 1 304 ? 65.556 75.531 -3.034 1.00 41.66 304 PRO A O 1
ATOM 2415 N N . ILE A 1 305 ? 66.740 74.790 -4.800 1.00 38.06 305 ILE A N 1
ATOM 2416 C CA . ILE A 1 305 ? 67.027 73.374 -4.456 1.00 38.06 305 ILE A CA 1
ATOM 2417 C C . ILE A 1 305 ? 68.488 73.326 -3.931 1.00 38.06 305 ILE A C 1
ATOM 2419 O O . ILE A 1 305 ? 69.275 74.101 -4.487 1.00 38.06 305 ILE A O 1
ATOM 2423 N N . PRO A 1 306 ? 68.919 72.511 -2.922 1.00 44.00 306 PRO A N 1
ATOM 2424 C CA . PRO A 1 306 ? 69.493 71.181 -3.240 1.00 44.00 306 PRO A CA 1
ATOM 2425 C C . PRO A 1 306 ? 69.578 70.077 -2.138 1.00 44.00 306 PRO A C 1
ATOM 2427 O O . PRO A 1 306 ? 69.872 70.336 -0.978 1.00 44.00 306 PRO A O 1
ATOM 2430 N N . GLN A 1 307 ? 69.539 68.824 -2.630 1.00 36.47 307 GLN A N 1
ATOM 2431 C CA . GLN A 1 307 ? 70.433 67.682 -2.306 1.00 36.47 307 GLN A CA 1
A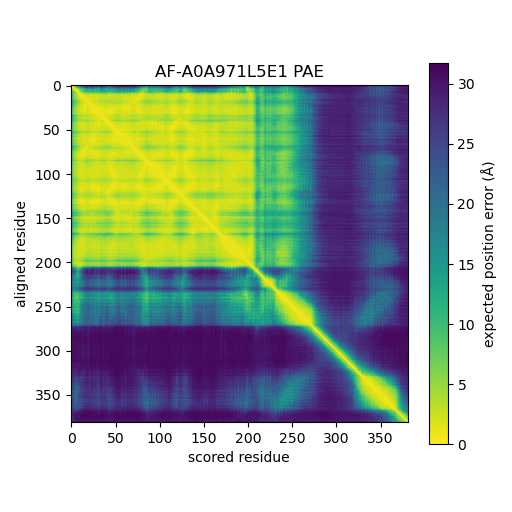TOM 2432 C C . GLN A 1 307 ? 70.140 66.707 -1.128 1.00 36.47 307 GLN A C 1
ATOM 2434 O O . GLN A 1 307 ? 69.358 67.020 -0.239 1.00 36.47 307 GLN A O 1
ATOM 2439 N N . PRO A 1 308 ? 70.649 65.447 -1.208 1.00 42.19 308 PRO A N 1
ATOM 2440 C CA . PRO A 1 308 ? 69.817 64.239 -1.181 1.00 42.19 308 PRO A CA 1
ATOM 2441 C C . PRO A 1 308 ? 69.964 63.398 0.099 1.00 42.19 308 PRO A C 1
ATOM 2443 O O . PRO A 1 308 ? 70.964 63.485 0.808 1.00 42.19 308 PRO A O 1
ATOM 2446 N N . GLN A 1 309 ? 68.998 62.508 0.341 1.00 39.16 309 GLN A N 1
ATOM 2447 C CA . GLN A 1 309 ? 69.099 61.421 1.322 1.00 39.16 309 GLN A CA 1
ATOM 2448 C C . GLN A 1 309 ? 68.829 60.052 0.665 1.00 39.16 309 GLN A C 1
ATOM 2450 O O . GLN A 1 309 ? 68.208 60.008 -0.398 1.00 39.16 309 GLN A O 1
ATOM 2455 N N . PRO A 1 310 ? 69.364 58.951 1.231 1.00 43.06 310 PRO A N 1
ATOM 2456 C CA . PRO A 1 310 ? 69.598 57.698 0.520 1.00 43.06 310 PRO A CA 1
ATOM 2457 C C . PRO A 1 310 ? 68.309 56.927 0.227 1.00 43.06 310 PRO A C 1
ATOM 2459 O O . PRO A 1 310 ? 67.398 56.866 1.050 1.00 43.06 310 PRO A O 1
ATOM 2462 N N . VAL A 1 311 ? 68.280 56.306 -0.951 1.00 42.34 311 VAL A N 1
ATOM 2463 C CA . VAL A 1 311 ? 67.187 55.478 -1.470 1.00 42.34 311 VAL A CA 1
ATOM 2464 C C . VAL A 1 311 ? 67.039 54.216 -0.614 1.00 42.34 311 VAL A C 1
ATOM 2466 O O . VAL A 1 311 ? 67.993 53.457 -0.447 1.00 42.34 311 VAL A O 1
ATOM 2469 N N . ALA A 1 312 ? 65.839 54.010 -0.072 1.00 41.31 312 ALA A N 1
ATOM 2470 C CA . ALA A 1 312 ? 65.419 52.749 0.526 1.00 41.31 312 ALA A CA 1
ATOM 2471 C C . ALA A 1 312 ? 65.216 51.685 -0.570 1.00 41.31 312 ALA A C 1
ATOM 2473 O O . ALA A 1 312 ? 64.809 52.011 -1.683 1.00 41.31 312 ALA A O 1
ATOM 2474 N N . ASN A 1 313 ? 65.531 50.431 -0.237 1.00 42.78 313 ASN A N 1
ATOM 2475 C CA . ASN A 1 313 ? 65.420 49.243 -1.092 1.00 42.78 313 ASN A CA 1
ATOM 2476 C C . ASN A 1 313 ? 64.129 49.195 -1.939 1.00 42.78 313 ASN A C 1
ATOM 2478 O O . ASN A 1 313 ? 63.071 49.561 -1.428 1.00 42.78 313 ASN A O 1
ATOM 2482 N N . PRO A 1 314 ? 64.184 48.661 -3.175 1.00 43.47 314 PRO A N 1
ATOM 2483 C CA . PRO A 1 314 ? 62.986 48.407 -3.963 1.00 43.47 314 PRO A CA 1
ATOM 2484 C C . PRO A 1 314 ? 62.121 47.327 -3.299 1.00 43.47 314 PRO A C 1
ATOM 2486 O O . PRO A 1 314 ? 62.604 46.262 -2.909 1.00 43.47 314 PRO A O 1
ATOM 2489 N N . GLU A 1 315 ? 60.836 47.638 -3.168 1.00 52.19 315 GLU A N 1
ATOM 2490 C CA . GLU A 1 315 ? 59.760 46.702 -2.850 1.00 52.19 315 GLU A CA 1
ATOM 2491 C C . GLU A 1 315 ? 59.608 45.714 -4.030 1.00 52.19 315 GLU A C 1
ATOM 2493 O O . GLU A 1 315 ? 59.736 46.142 -5.181 1.00 52.19 315 GLU A O 1
ATOM 2498 N N . PRO A 1 316 ? 59.420 44.401 -3.801 1.00 44.75 316 PRO A N 1
ATOM 2499 C CA . PRO A 1 316 ? 59.270 43.441 -4.892 1.00 44.75 316 PRO A CA 1
ATOM 2500 C C . PRO A 1 316 ? 57.954 43.672 -5.648 1.00 44.75 316 PRO A C 1
ATOM 2502 O O . PRO A 1 316 ? 56.921 43.932 -5.030 1.00 44.75 316 PRO A O 1
ATOM 2505 N N . ASP A 1 317 ? 58.001 43.547 -6.979 1.00 45.59 317 ASP A N 1
ATOM 2506 C CA . ASP A 1 317 ? 56.838 43.681 -7.862 1.00 45.59 317 ASP A CA 1
ATOM 2507 C C . ASP A 1 317 ? 55.673 42.776 -7.409 1.00 45.59 317 ASP A C 1
ATOM 2509 O O . ASP A 1 317 ? 55.904 41.622 -7.020 1.00 45.59 317 ASP A O 1
ATOM 2513 N N . PRO A 1 318 ? 54.412 43.247 -7.478 1.00 47.84 318 PRO A N 1
ATOM 2514 C CA . PRO A 1 318 ? 53.267 42.388 -7.225 1.00 47.84 318 PRO A CA 1
ATOM 2515 C C . PRO A 1 318 ? 53.239 41.262 -8.263 1.00 47.84 318 PRO A C 1
ATOM 2517 O O . PRO A 1 318 ? 53.312 41.497 -9.470 1.00 47.84 318 PRO A O 1
ATOM 2520 N N . LEU A 1 319 ? 53.132 40.025 -7.775 1.00 47.03 319 LEU A N 1
ATOM 2521 C CA . LEU A 1 319 ? 52.951 38.843 -8.613 1.00 47.03 319 LEU A CA 1
ATOM 2522 C C . LEU A 1 319 ? 51.720 39.022 -9.524 1.00 47.03 319 LEU A C 1
ATOM 2524 O O . LEU A 1 319 ? 50.722 39.601 -9.082 1.00 47.03 319 LEU A O 1
ATOM 2528 N N . PRO A 1 320 ? 51.758 38.515 -10.770 1.00 47.44 320 PRO A N 1
ATOM 2529 C CA . PRO A 1 320 ? 50.623 38.604 -11.677 1.00 47.44 320 PRO A CA 1
ATOM 2530 C C . PRO A 1 320 ? 49.415 37.883 -11.070 1.00 47.44 320 PRO A C 1
ATOM 2532 O O . PRO A 1 320 ? 49.489 36.711 -10.702 1.00 47.44 320 PRO A O 1
ATOM 2535 N N . VAL A 1 321 ? 48.304 38.609 -10.946 1.00 47.34 321 VAL A N 1
ATOM 2536 C CA . VAL A 1 321 ? 47.012 38.056 -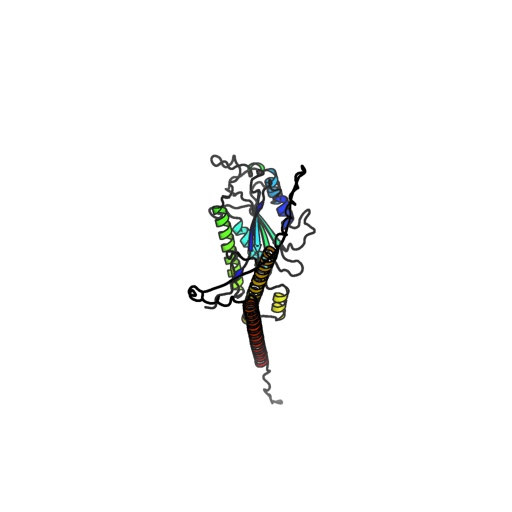10.536 1.00 47.34 321 VAL A CA 1
ATOM 2537 C C . VAL A 1 321 ? 46.447 37.293 -11.740 1.00 47.34 321 VAL A C 1
ATOM 2539 O O . VAL A 1 321 ? 46.338 37.901 -12.806 1.00 47.34 321 VAL A O 1
ATOM 2542 N N . PRO A 1 322 ? 46.112 35.995 -11.623 1.00 46.38 322 PRO A N 1
ATOM 2543 C CA . PRO A 1 322 ? 45.493 35.258 -12.719 1.00 46.38 322 PRO A CA 1
ATOM 2544 C C . PRO A 1 322 ? 44.153 35.908 -13.078 1.00 46.38 322 PRO A C 1
ATOM 2546 O O . PRO A 1 322 ? 43.320 36.177 -12.208 1.00 46.38 322 PRO A O 1
ATOM 2549 N N . THR A 1 323 ? 43.971 36.213 -14.357 1.00 46.16 323 THR A N 1
ATOM 2550 C CA . THR A 1 323 ? 42.738 36.780 -14.898 1.00 46.16 323 THR A CA 1
ATOM 2551 C C . THR A 1 323 ? 41.642 35.713 -14.952 1.00 46.16 323 THR A C 1
ATOM 2553 O O . THR A 1 323 ? 41.897 34.577 -15.333 1.00 46.16 323 THR A O 1
ATOM 2556 N N . LEU A 1 324 ? 40.409 36.080 -14.574 1.00 42.62 324 LEU A N 1
ATOM 2557 C CA . LEU A 1 324 ? 39.218 35.206 -14.574 1.00 42.62 324 LEU A CA 1
ATOM 2558 C C . LEU A 1 324 ? 38.950 34.505 -15.925 1.00 42.62 324 LEU A C 1
ATOM 2560 O O . LEU A 1 324 ? 38.315 33.455 -15.940 1.00 42.62 324 LEU A O 1
ATOM 2564 N N . ASP A 1 325 ? 39.459 35.054 -17.031 1.00 44.53 325 ASP A N 1
ATOM 2565 C CA . ASP A 1 325 ? 39.316 34.518 -18.394 1.00 44.53 325 ASP A CA 1
ATOM 2566 C C . ASP A 1 325 ? 40.082 33.197 -18.623 1.00 44.53 325 ASP A C 1
ATOM 2568 O O . ASP A 1 325 ? 39.624 32.322 -19.362 1.00 44.53 325 ASP A O 1
ATOM 2572 N N . ASP A 1 326 ? 41.225 33.001 -17.955 1.00 45.41 326 ASP A N 1
ATOM 2573 C CA . ASP A 1 326 ? 42.073 31.818 -18.177 1.00 45.41 326 ASP A CA 1
ATOM 2574 C C . ASP A 1 326 ? 41.503 30.559 -17.491 1.00 45.41 326 ASP A C 1
ATOM 2576 O O . ASP A 1 326 ? 41.716 29.440 -17.947 1.00 45.41 326 ASP A O 1
ATOM 2580 N N . GLY A 1 327 ? 40.729 30.729 -16.410 1.00 42.16 327 GLY A N 1
ATOM 2581 C CA . GLY A 1 327 ? 40.075 29.623 -15.696 1.00 42.16 327 GLY A CA 1
ATOM 2582 C C . GLY A 1 327 ? 38.724 29.206 -16.290 1.00 42.16 327 GLY A C 1
ATOM 2583 O O . GLY A 1 327 ? 38.348 28.037 -16.197 1.00 42.16 327 GLY A O 1
ATOM 2584 N N . LEU A 1 328 ? 38.003 30.142 -16.922 1.00 43.81 328 LEU A N 1
ATOM 2585 C CA . LEU A 1 328 ? 36.753 29.860 -17.642 1.00 43.81 328 LEU A CA 1
ATOM 2586 C C . LEU A 1 328 ? 37.011 28.980 -18.870 1.00 43.81 328 LEU A C 1
ATOM 2588 O O . LEU A 1 328 ? 36.293 28.009 -19.093 1.00 43.81 328 LEU A O 1
ATOM 2592 N N . THR A 1 329 ? 38.090 29.257 -19.603 1.00 51.34 329 THR A N 1
ATOM 2593 C CA . THR A 1 329 ? 38.469 28.485 -20.793 1.00 51.34 329 THR A CA 1
ATOM 2594 C C . THR A 1 329 ? 38.928 27.063 -20.461 1.00 51.34 329 THR A C 1
ATOM 2596 O O . THR A 1 329 ? 38.550 26.130 -21.167 1.00 51.34 329 THR A O 1
ATOM 2599 N N . GLU A 1 330 ? 39.666 26.842 -19.366 1.00 50.94 330 GLU A N 1
ATOM 2600 C CA . GLU A 1 330 ? 40.033 25.485 -18.925 1.00 50.94 330 GLU A CA 1
ATOM 2601 C C . GLU A 1 330 ? 38.827 24.664 -18.445 1.00 50.94 330 GLU A C 1
ATOM 2603 O O . GLU A 1 330 ? 38.756 23.464 -18.723 1.00 50.94 330 GLU A O 1
ATOM 2608 N N . PHE A 1 331 ? 37.866 25.287 -17.756 1.00 48.41 331 PHE A N 1
ATOM 2609 C CA . PHE A 1 331 ? 36.658 24.602 -17.289 1.00 48.41 331 PHE A CA 1
ATOM 2610 C C . PHE A 1 331 ? 35.724 24.234 -18.449 1.00 48.41 331 PHE A C 1
ATOM 2612 O O . PHE A 1 331 ? 35.268 23.094 -18.535 1.00 48.41 331 PHE A O 1
ATOM 2619 N N . GLU A 1 332 ? 35.506 25.155 -19.393 1.00 49.28 332 GLU A N 1
ATOM 2620 C CA . GLU A 1 332 ? 34.734 24.892 -20.614 1.00 49.28 332 GLU A CA 1
ATOM 2621 C C . GLU A 1 332 ? 35.388 23.799 -21.477 1.00 49.28 332 GLU A C 1
ATOM 2623 O O . GLU A 1 332 ? 34.693 22.943 -22.029 1.00 49.28 332 GLU A O 1
ATOM 2628 N N . GLN A 1 333 ? 36.724 23.770 -21.549 1.00 53.09 333 GLN A N 1
ATOM 2629 C CA . GLN A 1 333 ? 37.472 22.726 -22.252 1.00 53.09 333 GLN A CA 1
ATOM 2630 C C . GLN A 1 333 ? 37.324 21.360 -21.558 1.00 53.09 333 GLN A C 1
ATOM 2632 O O . GLN A 1 333 ? 37.095 20.355 -22.230 1.00 53.09 333 GLN A O 1
ATOM 2637 N N . GLN A 1 334 ? 37.387 21.314 -20.222 1.00 52.84 334 GLN A N 1
ATOM 2638 C CA . GLN A 1 334 ? 37.169 20.086 -19.447 1.00 52.84 334 GLN A CA 1
ATOM 2639 C C . GLN A 1 334 ? 35.731 19.564 -19.569 1.00 52.84 334 GLN A C 1
ATOM 2641 O O . GLN A 1 334 ? 35.529 18.353 -19.693 1.00 52.84 334 GLN A O 1
ATOM 2646 N N . GLU A 1 335 ? 34.733 20.451 -19.579 1.00 50.62 335 GLU A N 1
ATOM 2647 C CA . GLU A 1 335 ? 33.329 20.085 -19.789 1.00 50.62 335 GLU A CA 1
ATOM 2648 C C . GLU A 1 335 ? 33.107 19.554 -21.216 1.00 50.62 335 GLU A C 1
ATOM 2650 O O . GLU A 1 335 ? 32.505 18.491 -21.402 1.00 50.62 335 GLU A O 1
ATOM 2655 N N . ALA A 1 336 ? 33.671 20.221 -22.228 1.00 47.69 336 ALA A N 1
ATOM 2656 C CA . ALA A 1 336 ? 33.615 19.773 -23.618 1.00 47.69 336 ALA A CA 1
ATOM 2657 C C . ALA A 1 336 ? 34.299 18.409 -23.819 1.00 47.69 336 ALA A C 1
ATOM 2659 O O . ALA A 1 336 ? 33.760 17.540 -24.513 1.00 47.69 336 ALA A O 1
ATOM 2660 N N . ASP A 1 337 ? 35.443 18.181 -23.173 1.00 56.75 337 ASP A N 1
ATOM 2661 C CA . ASP A 1 337 ? 36.159 16.906 -23.220 1.00 56.75 337 ASP A CA 1
ATOM 2662 C C . ASP A 1 337 ? 35.384 15.792 -22.500 1.00 56.75 337 ASP A C 1
ATOM 2664 O O . ASP A 1 337 ? 35.320 14.662 -22.995 1.00 56.75 337 ASP A O 1
ATOM 2668 N N . ALA A 1 338 ? 34.725 16.089 -21.376 1.00 49.62 338 ALA A N 1
ATOM 2669 C CA . ALA A 1 338 ? 33.871 15.137 -20.665 1.00 49.62 338 ALA A CA 1
ATOM 2670 C C . ALA A 1 338 ? 32.630 14.739 -21.487 1.00 49.62 338 ALA A C 1
ATOM 2672 O O . ALA A 1 338 ? 32.302 13.549 -21.577 1.00 49.62 338 ALA A O 1
ATOM 2673 N N . ILE A 1 339 ? 31.978 15.706 -22.143 1.00 50.38 339 ILE A N 1
ATOM 2674 C CA . ILE A 1 339 ? 30.845 15.470 -23.054 1.00 50.38 339 ILE A CA 1
ATOM 2675 C C . ILE A 1 339 ? 31.299 14.666 -24.281 1.00 50.38 339 ILE A C 1
ATOM 2677 O O . ILE A 1 339 ? 30.632 13.714 -24.687 1.00 50.38 339 ILE A O 1
ATOM 2681 N N . SER A 1 340 ? 32.460 14.996 -24.848 1.00 52.44 340 SER A N 1
ATOM 2682 C CA . SER A 1 340 ? 33.039 14.303 -26.004 1.00 52.44 340 SER A CA 1
ATOM 2683 C C . SER A 1 340 ? 33.420 12.853 -25.684 1.00 52.44 340 SER A C 1
ATOM 2685 O O . SER A 1 340 ? 33.119 11.937 -26.454 1.00 52.44 340 SER A O 1
ATOM 2687 N N . ASN A 1 341 ? 34.018 12.610 -24.515 1.00 53.28 341 ASN A N 1
ATOM 2688 C CA . ASN A 1 341 ? 34.352 11.264 -24.051 1.00 53.28 341 ASN A CA 1
ATOM 2689 C C . ASN A 1 341 ? 33.095 10.437 -23.774 1.00 53.28 341 ASN A C 1
ATOM 2691 O O . ASN A 1 341 ? 33.009 9.288 -24.199 1.00 53.28 341 ASN A O 1
ATOM 2695 N N . THR A 1 342 ? 32.088 11.047 -23.154 1.00 49.81 342 THR A N 1
ATOM 2696 C CA . THR A 1 342 ? 30.761 10.455 -22.957 1.00 49.81 342 THR A CA 1
ATOM 2697 C C . THR A 1 342 ? 30.118 10.043 -24.283 1.00 49.81 342 THR A C 1
ATOM 2699 O O . THR A 1 342 ? 29.692 8.899 -24.439 1.00 49.81 342 THR A O 1
ATOM 2702 N N . ALA A 1 343 ? 30.098 10.941 -25.270 1.00 49.22 343 ALA A N 1
ATOM 2703 C CA . ALA A 1 343 ? 29.550 10.661 -26.593 1.00 49.22 343 ALA A CA 1
ATOM 2704 C C . ALA A 1 343 ? 30.328 9.551 -27.321 1.00 49.22 343 ALA A C 1
ATOM 2706 O O . ALA A 1 343 ? 29.731 8.715 -27.999 1.00 49.22 343 ALA A O 1
ATOM 2707 N N . ARG A 1 344 ? 31.656 9.494 -27.152 1.00 53.06 344 ARG A N 1
ATOM 2708 C CA . ARG A 1 344 ? 32.493 8.409 -27.685 1.00 53.06 344 ARG A CA 1
ATOM 2709 C C . ARG A 1 344 ? 32.201 7.063 -27.038 1.00 53.06 344 ARG A C 1
ATOM 2711 O O . ARG A 1 344 ? 32.144 6.069 -27.755 1.00 53.06 344 ARG A O 1
ATOM 2718 N N . GLU A 1 345 ? 32.033 7.015 -25.722 1.00 56.84 345 GLU A N 1
ATOM 2719 C CA . GLU A 1 345 ? 31.693 5.773 -25.024 1.00 56.84 345 GLU A CA 1
ATOM 2720 C C . GLU A 1 345 ? 30.280 5.299 -25.391 1.00 56.84 345 GLU A C 1
ATOM 2722 O O . GLU A 1 345 ? 30.091 4.112 -25.649 1.00 56.84 345 GLU A O 1
ATOM 2727 N N . LEU A 1 346 ? 29.316 6.214 -25.558 1.00 51.59 346 LEU A N 1
ATOM 2728 C CA . LEU A 1 346 ? 27.992 5.892 -26.108 1.00 51.59 346 LEU A CA 1
ATOM 2729 C C . LEU A 1 346 ? 28.084 5.314 -27.526 1.00 51.59 346 LEU A C 1
ATOM 2731 O O . LEU A 1 346 ? 27.504 4.266 -27.793 1.00 51.59 346 LEU A O 1
ATOM 2735 N N . ALA A 1 347 ? 28.864 5.934 -28.413 1.00 57.28 347 ALA A N 1
ATOM 2736 C CA . ALA A 1 347 ? 29.034 5.452 -29.783 1.00 57.28 347 ALA A CA 1
ATOM 2737 C C . ALA A 1 347 ? 29.742 4.085 -29.851 1.00 57.28 347 ALA A C 1
ATOM 2739 O O . ALA A 1 347 ? 29.379 3.240 -30.669 1.00 57.28 347 ALA A O 1
ATOM 2740 N N . LYS A 1 348 ? 30.737 3.837 -28.986 1.00 62.34 348 LYS A N 1
ATOM 2741 C CA . LYS A 1 348 ? 31.383 2.518 -28.868 1.00 62.34 348 LYS A CA 1
ATOM 2742 C C . LYS A 1 348 ? 30.396 1.459 -28.401 1.00 62.34 348 LYS A C 1
ATOM 2744 O O . LYS A 1 348 ? 30.346 0.384 -28.985 1.00 62.34 348 LYS A O 1
ATOM 2749 N N . MET A 1 349 ? 29.597 1.785 -27.391 1.00 56.81 349 MET A N 1
ATOM 2750 C CA . MET A 1 349 ? 28.584 0.889 -26.849 1.00 56.81 349 MET A CA 1
ATOM 2751 C C . MET A 1 349 ? 27.507 0.568 -27.896 1.00 56.81 349 MET A C 1
ATOM 2753 O O . MET A 1 349 ? 27.128 -0.586 -28.065 1.00 56.81 349 MET A O 1
ATOM 2757 N N . GLU A 1 350 ? 27.041 1.569 -28.650 1.00 57.22 350 GLU A N 1
ATOM 2758 C CA . GLU A 1 350 ? 26.107 1.372 -29.764 1.00 57.22 350 GLU A CA 1
ATOM 2759 C C . GLU A 1 350 ? 26.691 0.473 -30.860 1.00 57.22 350 GLU A C 1
ATOM 2761 O O . GLU A 1 350 ? 25.984 -0.396 -31.373 1.00 57.22 350 GLU A O 1
ATOM 2766 N N . ALA A 1 351 ? 27.974 0.642 -31.188 1.00 63.22 351 ALA A N 1
ATOM 2767 C CA . ALA A 1 351 ? 28.666 -0.189 -32.168 1.00 63.22 351 ALA A CA 1
ATOM 2768 C C . ALA A 1 351 ? 28.852 -1.639 -31.687 1.00 63.22 351 ALA A C 1
ATOM 2770 O O . ALA A 1 351 ? 28.623 -2.570 -32.459 1.00 63.22 351 ALA A O 1
ATOM 2771 N N . GLU A 1 352 ? 29.212 -1.841 -30.418 1.00 64.25 352 GLU A N 1
ATOM 2772 C CA . GLU A 1 352 ? 29.349 -3.168 -29.807 1.00 64.25 352 GLU A CA 1
ATOM 2773 C C . GLU A 1 352 ? 27.998 -3.895 -29.771 1.00 64.25 352 GLU A C 1
ATOM 2775 O O . GLU A 1 352 ? 27.895 -5.047 -30.193 1.00 64.25 352 GLU A O 1
ATOM 2780 N N . TYR A 1 353 ? 26.920 -3.192 -29.406 1.00 51.22 353 TYR A N 1
ATOM 2781 C CA . TYR A 1 353 ? 25.569 -3.749 -29.461 1.00 51.22 353 TYR A CA 1
ATOM 2782 C C . TYR A 1 353 ? 25.132 -4.109 -30.885 1.00 51.22 353 TYR A C 1
ATOM 2784 O O . TYR A 1 353 ? 24.552 -5.176 -31.082 1.00 51.22 353 TYR A O 1
ATOM 2792 N N . ALA A 1 354 ? 25.425 -3.262 -31.876 1.00 62.59 354 ALA A N 1
ATOM 2793 C CA . ALA A 1 354 ? 25.116 -3.552 -33.275 1.00 62.59 354 ALA A CA 1
ATOM 2794 C C . ALA A 1 354 ? 25.876 -4.786 -33.789 1.00 62.59 354 ALA A C 1
ATOM 2796 O O . ALA A 1 354 ? 25.329 -5.573 -34.565 1.00 62.59 354 ALA A O 1
ATOM 2797 N N . GLN A 1 355 ? 27.118 -4.981 -33.338 1.00 64.38 355 GLN A N 1
ATOM 2798 C CA . GLN A 1 355 ? 27.910 -6.158 -33.675 1.00 64.38 355 GLN A CA 1
ATOM 2799 C C . GLN A 1 355 ? 27.328 -7.429 -33.043 1.00 64.38 355 GLN A C 1
ATOM 2801 O O . GLN A 1 355 ? 27.149 -8.428 -33.737 1.00 64.38 355 GLN A O 1
ATOM 2806 N N . GLU A 1 356 ? 26.975 -7.392 -31.758 1.00 55.88 356 GLU A N 1
ATOM 2807 C CA . GLU A 1 356 ? 26.365 -8.540 -31.080 1.00 55.88 356 GLU A CA 1
ATOM 2808 C C . GLU A 1 356 ? 25.003 -8.926 -31.678 1.00 55.88 356 GLU A C 1
ATOM 2810 O O . GLU A 1 356 ? 24.682 -10.112 -31.782 1.00 55.88 356 GLU A O 1
ATOM 2815 N N . ASP A 1 357 ? 24.194 -7.944 -32.085 1.00 57.47 357 ASP A N 1
ATOM 2816 C CA . ASP A 1 357 ? 22.896 -8.194 -32.717 1.00 57.47 357 ASP A CA 1
ATOM 2817 C C . ASP A 1 357 ? 23.074 -8.827 -34.109 1.00 57.47 357 ASP A C 1
ATOM 2819 O O . ASP A 1 357 ? 22.383 -9.796 -34.440 1.00 57.47 357 ASP A O 1
ATOM 2823 N N . ALA A 1 358 ? 24.067 -8.370 -34.881 1.00 68.19 358 ALA A N 1
ATOM 2824 C CA . ALA A 1 358 ? 24.443 -8.987 -36.152 1.00 68.19 358 ALA A CA 1
ATOM 2825 C C . ALA A 1 358 ? 24.963 -10.427 -35.971 1.00 68.19 358 ALA A C 1
ATOM 2827 O O . ALA A 1 358 ? 24.646 -11.312 -36.769 1.00 68.19 358 ALA A O 1
ATOM 2828 N N . GLU A 1 359 ? 25.726 -10.697 -34.908 1.00 69.44 359 GLU A N 1
ATOM 2829 C CA . GLU A 1 359 ? 26.197 -12.045 -34.571 1.00 69.44 359 GLU A CA 1
ATOM 2830 C C . GLU A 1 359 ? 25.046 -12.973 -34.151 1.00 69.44 359 GLU A C 1
ATOM 2832 O O . GLU A 1 359 ? 24.997 -14.131 -34.581 1.00 69.44 359 GLU A O 1
ATOM 2837 N N . ALA A 1 360 ? 24.080 -12.472 -33.376 1.00 59.56 360 ALA A N 1
ATOM 2838 C CA . ALA A 1 360 ? 22.888 -13.219 -32.983 1.00 59.56 360 ALA A CA 1
ATOM 2839 C C . ALA A 1 360 ? 21.976 -13.534 -34.184 1.00 59.56 360 ALA A C 1
ATOM 2841 O O . ALA A 1 360 ? 21.448 -14.646 -34.296 1.00 59.56 360 ALA A O 1
ATOM 2842 N N . GLU A 1 361 ? 21.818 -12.589 -35.111 1.00 67.25 361 GLU A N 1
ATOM 2843 C CA . GLU A 1 361 ? 21.065 -12.786 -36.352 1.00 67.25 361 GLU A CA 1
ATOM 2844 C C . GLU A 1 361 ? 21.771 -13.788 -37.281 1.00 67.25 361 GLU A C 1
ATOM 2846 O O . GLU A 1 361 ? 21.145 -14.726 -37.788 1.00 67.25 361 GLU A O 1
ATOM 2851 N N . ALA A 1 362 ? 23.098 -13.688 -37.412 1.00 70.19 362 ALA A N 1
ATOM 2852 C CA . ALA A 1 362 ? 23.907 -14.659 -38.143 1.00 70.19 362 ALA A CA 1
ATOM 2853 C C . ALA A 1 362 ? 23.836 -16.067 -37.521 1.00 70.19 362 ALA A C 1
ATOM 2855 O O . ALA A 1 362 ? 23.797 -17.064 -38.248 1.00 70.19 362 ALA A O 1
ATOM 2856 N N . ALA A 1 363 ? 23.781 -16.178 -36.190 1.00 66.06 363 ALA A N 1
ATOM 2857 C CA . ALA A 1 363 ? 23.611 -17.452 -35.494 1.00 66.06 363 ALA A CA 1
ATOM 2858 C C . ALA A 1 363 ? 22.231 -18.081 -35.764 1.00 66.06 363 ALA A C 1
ATOM 2860 O O . ALA A 1 363 ? 22.159 -19.281 -36.038 1.00 66.06 363 ALA A O 1
ATOM 2861 N N . LYS A 1 364 ? 21.154 -17.281 -35.777 1.00 67.19 364 LYS A N 1
ATOM 2862 C CA . LYS A 1 364 ? 19.797 -17.727 -36.158 1.00 67.19 364 LYS A CA 1
ATOM 2863 C C . LYS A 1 364 ? 19.717 -18.159 -37.628 1.00 67.19 364 LYS A C 1
ATOM 2865 O O . LYS A 1 364 ? 19.057 -19.145 -37.944 1.00 67.19 364 LYS A O 1
ATOM 2870 N N . ALA A 1 365 ? 20.428 -17.482 -38.528 1.00 68.62 365 ALA A N 1
ATOM 2871 C CA . ALA A 1 365 ? 20.492 -17.870 -39.939 1.00 68.62 365 ALA A CA 1
ATOM 2872 C C . ALA A 1 365 ? 21.250 -19.196 -40.156 1.00 68.62 365 ALA A C 1
ATOM 2874 O O . ALA A 1 365 ? 20.871 -19.998 -41.010 1.00 68.62 365 ALA A O 1
ATOM 2875 N N . ARG A 1 366 ? 22.293 -19.471 -39.357 1.00 72.75 366 ARG A N 1
ATOM 2876 C CA . ARG A 1 366 ? 23.062 -20.731 -39.417 1.00 72.75 366 ARG A CA 1
ATOM 2877 C C . ARG A 1 366 ? 22.256 -21.948 -38.966 1.00 72.75 366 ARG A C 1
ATOM 2879 O O . ARG A 1 366 ? 22.472 -23.036 -39.494 1.00 72.75 366 ARG A O 1
ATOM 2886 N N . THR A 1 367 ? 21.328 -21.782 -38.027 1.00 63.19 367 THR A N 1
ATOM 2887 C CA . THR A 1 367 ? 20.461 -22.871 -37.545 1.00 63.19 367 THR A CA 1
ATOM 2888 C C . THR A 1 367 ? 19.234 -23.111 -38.431 1.00 63.19 367 THR A C 1
ATOM 2890 O O . THR A 1 367 ? 18.601 -24.156 -38.309 1.00 63.19 367 THR A O 1
ATOM 2893 N N . ALA A 1 368 ? 18.928 -22.198 -39.362 1.00 55.44 368 ALA A N 1
ATOM 2894 C CA . ALA A 1 368 ? 17.772 -22.266 -40.261 1.00 55.44 368 ALA A CA 1
ATOM 2895 C C . ALA A 1 368 ? 18.063 -22.864 -41.659 1.00 55.44 368 ALA A C 1
ATOM 2897 O O . ALA A 1 368 ? 17.171 -22.898 -42.508 1.00 55.44 368 ALA A O 1
ATOM 2898 N N . SER A 1 369 ? 19.285 -23.338 -41.934 1.00 49.28 369 SER A N 1
ATOM 2899 C CA . SER A 1 369 ? 19.641 -23.867 -43.261 1.00 49.28 369 SER A CA 1
ATOM 2900 C C . SER A 1 369 ? 19.070 -25.284 -43.487 1.00 49.28 369 SER A C 1
ATOM 2902 O O . SER A 1 369 ? 19.341 -26.181 -42.681 1.00 49.28 369 SER A O 1
ATOM 2904 N N . PRO A 1 370 ? 18.289 -25.541 -44.557 1.00 50.72 370 PRO A N 1
ATOM 2905 C CA . PRO A 1 370 ? 17.671 -26.841 -44.781 1.00 50.72 370 PRO A CA 1
ATOM 2906 C C . PRO A 1 370 ? 18.706 -27.863 -45.262 1.00 50.72 370 PRO A C 1
ATOM 2908 O O . PRO A 1 370 ? 19.422 -27.649 -46.241 1.00 50.72 370 PRO A O 1
ATOM 2911 N N . SER A 1 371 ? 18.748 -29.016 -44.591 1.00 47.69 371 SER A N 1
ATOM 2912 C CA . SER A 1 371 ? 19.501 -30.190 -45.031 1.00 47.69 371 SER A CA 1
ATOM 2913 C C . SER A 1 371 ? 18.969 -30.659 -46.390 1.00 47.69 371 SER A C 1
ATOM 2915 O O . SER A 1 371 ? 17.921 -31.297 -46.483 1.00 47.69 371 SER A O 1
ATOM 2917 N N . ALA A 1 372 ? 19.671 -30.304 -47.465 1.00 47.69 372 ALA A N 1
ATOM 2918 C CA . ALA A 1 372 ? 19.354 -30.768 -48.802 1.00 47.69 372 ALA A CA 1
ATOM 2919 C C . ALA A 1 372 ? 20.059 -32.099 -49.098 1.00 47.69 372 ALA A C 1
ATOM 2921 O O . ALA A 1 372 ? 21.286 -32.189 -49.108 1.00 47.69 372 ALA A O 1
ATOM 2922 N N . THR A 1 373 ? 19.239 -33.060 -49.531 1.00 45.69 373 THR A N 1
ATOM 2923 C CA . THR A 1 373 ? 19.556 -34.196 -50.417 1.00 45.69 373 THR A CA 1
ATOM 2924 C C . THR A 1 373 ? 19.837 -35.551 -49.751 1.00 45.69 373 THR A C 1
ATOM 2926 O O . THR A 1 373 ? 20.972 -36.014 -49.687 1.00 45.69 373 THR A O 1
ATOM 2929 N N . LYS A 1 374 ? 18.767 -36.297 -49.440 1.00 45.69 374 LYS A N 1
ATOM 2930 C CA . LYS A 1 374 ? 18.734 -37.740 -49.737 1.00 45.69 374 LYS A CA 1
ATOM 2931 C C . LYS A 1 374 ? 17.916 -37.952 -51.011 1.00 45.69 374 LYS A C 1
ATOM 2933 O O . LYS A 1 374 ? 16.694 -37.855 -50.997 1.00 45.69 374 LYS A O 1
ATOM 2938 N N . ARG A 1 375 ? 18.614 -38.200 -52.124 1.00 44.22 375 ARG A N 1
ATOM 2939 C CA . ARG A 1 375 ? 18.031 -38.780 -53.340 1.00 44.22 375 ARG A CA 1
ATOM 2940 C C . ARG A 1 375 ? 17.745 -40.253 -53.049 1.00 44.22 375 ARG A C 1
ATOM 2942 O O . ARG A 1 375 ? 18.689 -41.025 -52.918 1.00 44.22 375 ARG A O 1
ATOM 2949 N N . ASN A 1 376 ? 16.472 -40.624 -52.953 1.00 41.12 376 ASN A N 1
ATOM 2950 C CA . ASN A 1 376 ? 16.050 -42.015 -53.076 1.00 41.12 376 ASN A CA 1
ATOM 2951 C C . ASN A 1 376 ? 15.791 -42.286 -54.561 1.00 41.12 376 ASN A C 1
ATOM 2953 O O . ASN A 1 376 ? 14.828 -41.774 -55.126 1.00 41.12 376 ASN A O 1
ATOM 2957 N N . ASN A 1 377 ? 16.677 -43.064 -55.178 1.00 48.06 377 ASN A N 1
ATOM 2958 C CA . ASN A 1 377 ? 16.338 -43.843 -56.359 1.00 48.06 377 ASN A CA 1
ATOM 2959 C C . ASN A 1 377 ? 15.690 -45.134 -55.862 1.00 48.06 377 ASN A C 1
ATOM 2961 O O . ASN A 1 377 ? 16.372 -45.897 -55.185 1.00 48.06 377 ASN A O 1
ATOM 2965 N N . ASP A 1 378 ? 14.435 -45.382 -56.227 1.00 39.72 378 ASP A N 1
ATOM 2966 C CA . ASP A 1 378 ? 14.019 -46.739 -56.587 1.00 39.72 378 ASP A CA 1
ATOM 2967 C C . ASP A 1 378 ? 12.743 -46.708 -57.449 1.00 39.72 378 ASP A C 1
ATOM 2969 O O . ASP A 1 378 ? 11.724 -46.170 -57.002 1.00 39.72 378 ASP A O 1
ATOM 2973 N N . PRO A 1 379 ? 12.767 -47.228 -58.690 1.00 56.53 379 PRO A N 1
ATOM 2974 C CA . PRO A 1 379 ? 11.569 -47.497 -59.463 1.00 56.53 379 PRO A CA 1
ATOM 2975 C C . PRO A 1 379 ? 11.187 -48.985 -59.362 1.00 56.53 379 PRO A C 1
ATOM 2977 O O . PRO A 1 379 ? 11.933 -49.845 -59.808 1.00 56.53 379 PRO A O 1
ATOM 2980 N N . THR A 1 380 ? 9.978 -49.248 -58.852 1.00 57.47 380 THR A N 1
ATOM 2981 C CA . THR A 1 380 ? 9.090 -50.397 -59.166 1.00 57.47 380 THR A CA 1
ATOM 2982 C C . THR A 1 380 ? 9.697 -51.799 -59.343 1.00 57.47 380 THR A C 1
ATOM 2984 O O . THR A 1 380 ? 10.265 -52.086 -60.396 1.00 57.47 380 THR A O 1
ATOM 2987 N N . LEU A 1 381 ? 9.350 -52.719 -58.428 1.00 39.44 381 LEU A N 1
ATOM 2988 C CA . LEU A 1 381 ? 8.595 -53.962 -58.704 1.00 39.44 381 LEU A CA 1
ATOM 2989 C C . LEU A 1 381 ? 8.158 -54.661 -57.411 1.00 39.44 381 LEU A C 1
ATOM 2991 O O . LEU A 1 381 ? 8.981 -54.727 -56.472 1.00 39.44 381 LEU A O 1
#

Sequence (381 aa):
MSKNPKTTAYVRVTAGQKSKGHTAGQKIDYILRQGAFKHKDGLVASGAGNLPNGFDNHRQYWQMTDEHERANSVAFREFLIDLPDHLPMSEVLELAEEAAEEISRNPENRALLAYQYAVHADPKTGYGRHLHLVISEREQDGVEREPELFFKRQNKKEPSQGGAPKLANNVSALKNRTNMVKDYVANVINATLEDFNMLMRVDFNINKKDGKQAQVKLSPKDWKTLQAYKLDDKVTINKAIKRFIEIDNYNNAINDLIAERAALDAEIAALERLPEPKPQPVPQVPEQPKPTPQQAPSAPKPQPIPQPQPVANPEPDPLPVPTLDDGLTEFEQQEADAISNTARELAKMEAEYAQEDAEAEAAKARTASPSATKRNNDPTL

Foldseek 3Di:
DPQQAEFEWAKDKDFAAQLVVGAQLVVVCCQVCHDPRVPDDFWDDKDWDDDDPQDPDVNRLRVLLRVQADRGDRSKMKIKTWFDPPDPVVLRVVLLVVLLQVLQAQPPPRFGWTKMKTWGADPPLRDRTIMIIITGQFGDPVADEHSNQQNFAADPVDRRNHHGDGQDDDPVSVVVSVVVSQVVSQVSNQVVCVVVVASYGYGPPPDDPQDDDGTLGCDSVNVVVVVVVVCPDSVSNNVSVVVSSVVVVVVSVVVSVVVVVVVVVVVVVVVVPDPDPDDDDDDDDDDDDDDDDDDDDDDDDDDDDDDDDDDDDDDDDDDDDDDPVVVVVVVVVVVVVVVVVVVVVVVVVVVVVVVVVVVVVVVVVVVPDDDDDDDDDDDDD